Protein AF-A0A662KRA8-F1 (afdb_monomer_lite)

Secondary structure (DSSP, 8-state):
------------------------TTS---PEEEEE-EEEEEEEETTSTT---TT-SEEEEB-S--SS--SSSS---EEEEEEE--TTSPTT-EEEEEEEEEEEEEEESS--TTPEEEEEEE-S---TTT--STTPPPEEEEEEEEEEPPSSSSEEEEEE-HHHHHHHHTTSS----EEEEE-S---SSS--EEEEE-GGGSSS--EEEEEEEPPPPEEEEEPPP--TTS-BTT--EEEEEEEE----TTSEEEEEE-EEEEEEEE-TTS-B---SS------EEEEE-SS-EEEE-TT--EEEEEETT-EEEEEEEEE-----BPPP-HHHHHHHHHHHHHSS-TTHHHHHHHHHHHHT-HHHHHHHHHTT--B--EEEEEEEE-GGGTT-EEEEEEEPPTHHHHHHHHHHHHHHHHHHHHHHHHHHHH-TTT-HHHHHHHHHHHHHHHHHHHHHHHHHH---S-TTS---PPPP--HHHHT---HHHHHHHHHHHHHHHHHHHHHHHHHHHHHHHHTT-HHHHHHHHHHHHHHHHHHHHHHHHHHHHHHHHHTTSPPPPHHHHHHHHHHHHHH-S-HHHHHHHHHTT--HHHHHHHHHHHHHS-HHHHH-TTHHHHHHHHHHHHHHHHHHT-----SS----EEEEEESSS--TTS--SEEEEEEEES--TT-S----S---BTTTBPPSEE-SS-B-SSSSSS-EEEEEEEGGG-

Radius of gyration: 43.79 Å; chains: 1; bounding box: 84×71×133 Å

Foldseek 3Di:
DDDDDDDDDDDDDDDDDDDDPPPVVPPPLVFDKDKWFWPFKFKAFQQAFQDAGRLPQKAKFFAFAEQDARPGGGTGTIKMFTFTDPVPPAFQWDWPFKKWKWAFADKWLDQQAFFKKFKWAFQDADDRVGDHNNNDGDTDPDTQFIWGDHNDHGDITITTNGVVSVCCSVVVGPGRGIMIHGHDHDNYGRTMMTMTTDVSNVPRHIIMIITTGFDDKDKDKDDDDADPPPAAAQAKDKIKIKIWGADDPVQKDKAKKFKAKDKFFAALVRDTDDDPDFFPWPKWKWKDDPPDIDTDHHVDMDMDMDGHGDMDMIIITIHTATFFFDADDLLLLLQLLQVCQPVPPVLVLLVQLLVCLVVVVLSSNSVSVVVRGDGGFKMKMWMAMDTPNGPDIDIYIYGHQSLLSLLLVLLSLLQLLLLLLQLLLLLQCPDPPNHNLSSLLSLLLSLLSNLLSNLSNVLSHAADLVLVDQQAQDQDDDPLLVPRPDPLSNQLNNLSRQLSSLSNSLSNLSSSLSNCVSVVNLVSNVVSLVSNLVSLVSNLVSLVVSLVSVVVSVVVGAFDDPVSLVVSLVCCVPPNRDPSSVSSNVVSPDDPVSSVSSSVSSNPHDPVSSRCSVVSSVSSVSSNSSSVSSSVSDARPPVDDPQDWDKDKPPPDADPVDGDQKIKIWTFGPDCPRPPADDDPDDDDVVPHAFPDWDRDFDCPVVPPTTTIITMHGSVVD

Sequence (718 aa):
MKKSKTLFVTFSLLFAAMGGIISSRDDKAIGAIVELYPTDDTTIRQNRPYSNYGDTEQLSVRNECGGYPPSQGDGWGWDILIKFDLSSIPPGCIIKYAKLKLYYCKWWDNNPAGRVLSLYRVVEDWDEDTVTWKTQPSYDNTVVATATVPSQKNKWMEWNVTADVINFLKGIYPNYGWRIRDEQDWCKNDIPITRFYSKEKGMYIPHLEIKIVPTSLQVNWTYPSSDFFERWMHYPYEVKLNVSAGALPDGERNFTFGLDYNFTAYNLLGEEIQPEWELNENTFCTLSNSSHNQTYNFGTILNTTIISNETKEWSFIISNRWNWIEPWSMKRILNIILSIATAYFGTLYYEELQELLAEKDFEGYAETISDFINAVWHLKYNYHGLGNSSSSPGSVDVWVSPVKPSLLVESLIAAHLASKATSSGFTALISPFVGWGIAAAFFAVQGAMWVVSEITYASSVDPDYNFTVLATPENVYLPIVENLTDNLARNVTMTAFDLLSFAEARKVSYARYLGAIESNSPKWAAIQLAATRYYGEMEKIFTEKLRMQLEGILEMLPSPTDDDVKAIKDMLATEGLPDIEVDILRQLGYTNQDINDLTDFYLDVNTSFYKNPSSILYLLENMTALIETSNNLLPPLLYDELIQTNIDVNPHIIDADNVPEYIDFYIEFDDISAIRGVSINSCKLNDIINPVYISETPGDHDGDSLPDILVRFNASDI

Structure (mmCIF, N/CA/C/O backbone):
data_AF-A0A662KRA8-F1
#
_entry.id   AF-A0A662KRA8-F1
#
loop_
_atom_site.group_PDB
_atom_site.id
_atom_site.type_symbol
_atom_site.label_atom_id
_atom_site.label_alt_id
_atom_site.label_comp_id
_atom_site.label_asym_id
_atom_site.label_entity_id
_atom_site.label_seq_id
_atom_site.pdbx_PDB_ins_code
_atom_site.Cartn_x
_atom_site.Cartn_y
_atom_site.Cartn_z
_atom_site.occupancy
_atom_site.B_iso_or_equiv
_atom_site.auth_seq_id
_atom_site.auth_comp_id
_atom_site.auth_asym_id
_atom_site.auth_atom_id
_atom_site.pdbx_PDB_model_num
ATOM 1 N N . MET A 1 1 ? -14.597 47.718 -24.416 1.00 31.42 1 MET A N 1
ATOM 2 C CA . MET A 1 1 ? -15.700 48.234 -25.264 1.00 31.42 1 MET A CA 1
ATOM 3 C C . MET A 1 1 ? -16.883 47.268 -25.185 1.00 31.42 1 MET A C 1
ATOM 5 O O . MET A 1 1 ? -16.660 46.091 -25.384 1.00 31.42 1 MET A O 1
ATOM 9 N N . LYS A 1 2 ? -18.077 47.788 -24.832 1.00 24.62 2 LYS A N 1
ATOM 10 C CA . LYS A 1 2 ? -19.472 47.310 -25.078 1.00 24.62 2 LYS A CA 1
ATOM 11 C C . LYS A 1 2 ? -19.726 45.784 -25.204 1.00 24.62 2 LYS A C 1
ATOM 13 O O . LYS A 1 2 ? -19.308 45.185 -26.177 1.00 24.62 2 LYS A O 1
ATOM 18 N N . LYS A 1 3 ? -20.374 45.122 -24.227 1.00 22.20 3 LYS A N 1
ATOM 19 C CA . LYS A 1 3 ? -21.842 44.972 -23.963 1.00 22.20 3 LYS A CA 1
ATOM 20 C C . LYS A 1 3 ? -22.664 44.230 -25.040 1.00 22.20 3 LYS A C 1
ATOM 22 O O . LYS A 1 3 ? -22.932 44.829 -26.074 1.00 22.20 3 LYS A O 1
ATOM 27 N N . SER A 1 4 ? -23.220 43.061 -24.669 1.00 21.56 4 SER A N 1
ATOM 28 C CA . SER A 1 4 ? -24.647 42.624 -24.780 1.00 21.56 4 SER A CA 1
ATOM 29 C C . SER A 1 4 ? -24.753 41.117 -24.418 1.00 21.56 4 SER A C 1
ATOM 31 O O . SER A 1 4 ? -24.102 40.329 -25.085 1.00 21.56 4 SER A O 1
ATOM 33 N N . LYS A 1 5 ? -25.312 40.700 -23.259 1.00 24.98 5 LYS A N 1
ATOM 34 C CA . LYS A 1 5 ? -26.729 40.290 -22.978 1.00 24.98 5 LYS A CA 1
ATOM 35 C C . LYS A 1 5 ? -27.207 39.066 -23.798 1.00 24.98 5 LYS A C 1
ATOM 37 O O . LYS A 1 5 ? -26.990 39.087 -24.996 1.00 24.98 5 LYS A O 1
ATOM 42 N N . THR A 1 6 ? -27.955 38.047 -23.340 1.00 24.11 6 THR A N 1
ATOM 43 C CA . THR A 1 6 ? -28.638 37.635 -22.085 1.00 24.11 6 THR A CA 1
ATOM 44 C C . THR A 1 6 ? -29.379 36.307 -22.387 1.00 24.11 6 THR A C 1
ATOM 46 O O . THR A 1 6 ? -29.996 36.256 -23.444 1.00 24.11 6 THR A O 1
ATOM 49 N N . LEU A 1 7 ? -29.408 35.318 -21.470 1.00 20.88 7 LEU A N 1
ATOM 50 C CA . LEU A 1 7 ? -30.575 34.467 -21.080 1.00 20.88 7 LEU A CA 1
ATOM 51 C C . LEU A 1 7 ? -30.120 33.506 -19.945 1.00 20.88 7 LEU A C 1
ATOM 53 O O . LEU A 1 7 ? -29.272 32.663 -20.190 1.00 20.88 7 LEU A O 1
ATOM 57 N N . PHE A 1 8 ? -30.358 33.744 -18.648 1.00 21.09 8 PHE A N 1
ATOM 58 C CA . PHE A 1 8 ? -31.565 33.498 -17.828 1.00 21.09 8 PHE A CA 1
ATOM 59 C C . PHE A 1 8 ? -32.195 32.096 -17.945 1.00 21.09 8 PHE A C 1
ATOM 61 O O . PHE A 1 8 ? -33.021 31.888 -18.823 1.00 21.09 8 PHE A O 1
ATOM 68 N N . VAL A 1 9 ? -31.916 31.221 -16.964 1.00 21.42 9 VAL A N 1
ATOM 69 C CA . VAL A 1 9 ? -32.950 30.548 -16.148 1.00 21.42 9 VAL A CA 1
ATOM 70 C C . VAL A 1 9 ? -32.438 30.452 -14.706 1.00 21.42 9 VAL A C 1
ATOM 72 O O . VAL A 1 9 ? -31.594 29.627 -14.376 1.00 21.42 9 VAL A O 1
ATOM 75 N N . THR A 1 10 ? -32.951 31.325 -13.844 1.00 22.58 10 THR A N 1
ATOM 76 C CA . THR A 1 10 ? -33.034 31.110 -12.399 1.00 22.58 10 THR A CA 1
ATOM 77 C C . THR A 1 10 ? -34.387 30.468 -12.104 1.00 22.58 10 THR A C 1
ATOM 79 O O . THR A 1 10 ? -35.409 30.936 -12.603 1.00 22.58 10 THR A O 1
ATOM 82 N N . PHE A 1 11 ? -34.413 29.437 -11.261 1.00 23.77 11 PHE A N 1
ATOM 83 C CA . PHE A 1 11 ? -35.626 29.021 -10.561 1.00 23.77 11 PHE A CA 1
ATOM 84 C C . PHE A 1 11 ? -35.346 29.076 -9.060 1.00 23.77 11 PHE A C 1
ATOM 86 O O . PHE A 1 11 ? -34.485 28.369 -8.543 1.00 23.77 11 PHE A O 1
ATOM 93 N N . SER A 1 12 ? -36.041 29.983 -8.378 1.00 22.91 12 SER A N 1
ATOM 94 C CA . SER A 1 12 ? -36.065 30.099 -6.923 1.00 22.91 12 SER A CA 1
ATOM 95 C C . SER A 1 12 ? -37.230 29.283 -6.355 1.00 22.91 12 SER A C 1
ATOM 97 O O . SER A 1 12 ? -38.316 29.296 -6.925 1.00 22.91 12 SER A O 1
ATOM 99 N N . LEU A 1 13 ? -36.959 28.608 -5.231 1.00 24.14 13 LEU A N 1
ATOM 100 C CA . LEU A 1 13 ? -37.818 28.325 -4.064 1.00 24.14 13 LEU A CA 1
ATOM 101 C C . LEU A 1 13 ? -39.349 28.480 -4.204 1.00 24.14 13 LEU A C 1
ATOM 103 O O . LEU A 1 13 ? -39.814 29.579 -4.481 1.00 24.14 13 LEU A O 1
ATOM 107 N N . LEU A 1 14 ? -40.119 27.466 -3.764 1.00 23.16 14 LEU A N 1
ATOM 108 C CA . LEU A 1 14 ? -40.956 27.552 -2.543 1.00 23.16 14 LEU A CA 1
ATOM 109 C C . LEU A 1 14 ? -41.700 26.229 -2.189 1.00 23.16 14 LEU A C 1
ATOM 111 O O . LEU A 1 14 ? -42.456 25.704 -2.994 1.00 23.16 14 LEU A O 1
ATOM 115 N N . PHE A 1 15 ? -41.513 25.804 -0.927 1.00 24.23 15 PHE A N 1
ATOM 116 C CA . PHE A 1 15 ? -42.434 25.158 0.042 1.00 24.23 15 PHE A CA 1
ATOM 117 C C . PHE A 1 15 ? -43.262 23.901 -0.303 1.00 24.23 15 PHE A C 1
ATOM 119 O O . PHE A 1 15 ? -44.221 23.970 -1.060 1.00 24.23 15 PHE A O 1
ATOM 126 N N . ALA A 1 16 ? -43.081 22.844 0.507 1.00 22.77 16 ALA A N 1
ATOM 127 C CA . ALA A 1 16 ? -44.073 22.446 1.524 1.00 22.77 16 ALA A CA 1
ATOM 128 C C . ALA A 1 16 ? -43.488 21.445 2.542 1.00 22.77 16 ALA A C 1
ATOM 130 O O . ALA A 1 16 ? -42.818 20.480 2.191 1.00 22.77 16 ALA A O 1
ATOM 131 N N . ALA A 1 17 ? -43.764 21.710 3.817 1.00 28.06 17 ALA A N 1
ATOM 132 C CA . ALA A 1 17 ? -43.394 20.917 4.977 1.00 28.06 17 ALA A CA 1
ATOM 133 C C . ALA A 1 17 ? -44.326 19.708 5.183 1.00 28.06 17 ALA A C 1
ATOM 135 O O . ALA A 1 17 ? -45.540 19.856 5.098 1.00 28.06 17 ALA A O 1
ATOM 136 N N . MET A 1 18 ? -43.743 18.559 5.531 1.00 23.39 18 MET A N 1
ATOM 137 C CA . MET A 1 18 ? -44.293 17.432 6.310 1.00 23.39 18 MET A CA 1
ATOM 138 C C . MET A 1 18 ? -43.144 16.414 6.353 1.00 23.39 18 MET A C 1
ATOM 140 O O . MET A 1 18 ? -42.787 15.845 5.335 1.00 23.39 18 MET A O 1
ATOM 144 N N . GLY A 1 19 ? -42.361 16.319 7.420 1.00 24.25 19 GLY A N 1
ATOM 145 C CA . GLY A 1 19 ? -42.762 15.693 8.672 1.00 24.25 19 GLY A CA 1
ATOM 146 C C . GLY A 1 19 ? -41.779 14.549 8.911 1.00 24.25 19 GLY A C 1
ATOM 147 O O . GLY A 1 19 ? -41.847 13.529 8.239 1.00 24.25 19 GLY A O 1
ATOM 148 N N . GLY A 1 20 ? -40.823 14.749 9.814 1.00 23.25 20 GLY A N 1
ATOM 149 C CA . GLY A 1 20 ? -39.784 13.758 10.069 1.00 23.25 20 GLY A CA 1
ATOM 150 C C . GLY A 1 20 ? -38.630 14.339 10.857 1.00 23.25 20 GLY A C 1
ATOM 151 O O . GLY A 1 20 ? -37.514 14.424 10.363 1.00 23.25 20 GLY A O 1
ATOM 152 N N . ILE A 1 21 ? -38.914 14.766 12.084 1.00 29.16 21 ILE A N 1
ATOM 153 C CA . ILE A 1 21 ? -37.895 14.847 13.123 1.00 29.16 21 ILE A CA 1
ATOM 154 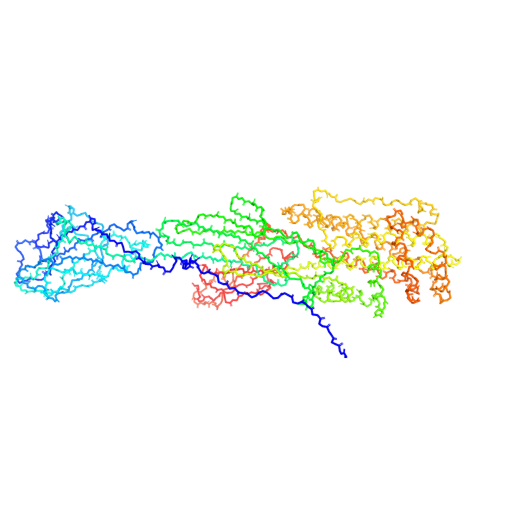C C . ILE A 1 21 ? -37.242 13.458 13.195 1.00 29.16 21 ILE A C 1
ATOM 156 O O . ILE A 1 21 ? -37.854 12.515 13.685 1.00 29.16 21 ILE A O 1
ATOM 160 N N . ILE A 1 22 ? -36.023 13.332 12.687 1.00 29.08 22 ILE A N 1
ATOM 161 C CA . ILE A 1 22 ? -35.069 12.317 13.126 1.00 29.08 22 ILE A CA 1
ATOM 162 C C . ILE A 1 22 ? -33.971 13.163 13.789 1.00 29.08 22 ILE A C 1
ATOM 164 O O . ILE A 1 22 ? -32.999 13.539 13.160 1.00 29.08 22 ILE A O 1
ATOM 168 N N . SER A 1 23 ? -34.171 13.725 14.986 1.00 28.77 23 SER A N 1
ATOM 169 C CA . SER A 1 23 ? -33.988 12.989 16.243 1.00 28.77 23 SER A CA 1
ATOM 170 C C . SER A 1 23 ? -33.720 11.511 15.991 1.00 28.77 23 SER A C 1
ATOM 172 O O . SER A 1 23 ? -34.602 10.672 16.170 1.00 28.77 23 SER A O 1
ATOM 174 N N . SER A 1 24 ? -32.498 11.185 15.559 1.00 29.17 24 SER A N 1
ATOM 175 C CA . SER A 1 24 ? -31.984 9.856 15.849 1.00 29.17 24 SER A CA 1
ATOM 176 C C . SER A 1 24 ? -32.086 9.710 17.362 1.00 29.17 24 SER A C 1
ATOM 178 O O . SER A 1 24 ? -31.724 10.579 18.160 1.00 29.17 24 SER A O 1
ATOM 180 N N . ARG A 1 25 ? -32.800 8.668 17.737 1.00 34.06 25 ARG A N 1
ATOM 181 C CA . ARG A 1 25 ? -33.313 8.412 19.068 1.00 34.06 25 ARG A CA 1
ATOM 182 C C . ARG A 1 25 ? -32.204 7.786 19.917 1.00 34.06 25 ARG A C 1
ATOM 184 O O . ARG A 1 25 ? -32.453 6.768 20.541 1.00 34.06 25 ARG A O 1
ATOM 191 N N . ASP A 1 26 ? -31.013 8.387 19.912 1.00 37.28 26 ASP A N 1
ATOM 192 C CA . ASP A 1 26 ? -29.825 7.864 20.602 1.00 37.28 26 ASP A CA 1
ATOM 193 C C . ASP A 1 26 ? -29.392 8.686 21.828 1.00 37.28 26 ASP A C 1
ATOM 195 O O . ASP A 1 26 ? -28.646 8.177 22.655 1.00 37.28 26 ASP A O 1
ATOM 199 N N . ASP A 1 27 ? -29.970 9.867 22.076 1.00 32.53 27 ASP A N 1
ATOM 200 C CA . ASP A 1 27 ? -29.684 10.664 23.288 1.00 32.53 27 ASP A CA 1
ATOM 201 C C . ASP A 1 27 ? -30.798 10.617 24.343 1.00 32.53 27 ASP A C 1
ATOM 203 O O . ASP A 1 27 ? -31.135 11.587 25.026 1.00 32.53 27 ASP A O 1
ATOM 207 N N . LYS A 1 28 ? -31.365 9.428 24.537 1.00 36.50 28 LYS A N 1
ATOM 208 C CA . LYS A 1 28 ? -31.982 9.073 25.817 1.00 36.50 28 LYS A CA 1
ATOM 209 C C . LYS A 1 28 ? -31.323 7.805 26.330 1.00 36.50 28 LYS A C 1
ATOM 211 O O . LYS A 1 28 ? -31.959 6.763 26.438 1.00 36.50 28 LYS A O 1
ATOM 216 N N . ALA A 1 29 ? -30.068 7.940 26.756 1.00 43.47 29 ALA A N 1
ATOM 217 C CA . ALA A 1 29 ? -29.505 7.106 27.812 1.00 43.47 29 ALA A CA 1
ATOM 218 C C . ALA A 1 29 ? -30.299 7.338 29.117 1.00 43.47 29 ALA A C 1
ATOM 220 O O . ALA A 1 29 ? -29.806 7.876 30.108 1.00 43.47 29 ALA A O 1
ATOM 221 N N . ILE A 1 30 ? -31.583 6.973 29.123 1.00 48.91 30 ILE A N 1
ATOM 222 C CA . ILE A 1 30 ? -32.329 6.780 30.355 1.00 48.91 30 ILE A CA 1
ATOM 223 C C . ILE A 1 30 ? -31.741 5.497 30.913 1.00 48.91 30 ILE A C 1
ATOM 225 O O . ILE A 1 30 ? -32.102 4.412 30.474 1.00 48.91 30 ILE A O 1
ATOM 229 N N . GLY A 1 31 ? -30.780 5.623 31.830 1.00 60.38 31 GLY A N 1
ATOM 230 C CA . GLY A 1 31 ? -30.232 4.446 32.493 1.00 60.38 31 GLY A CA 1
ATOM 231 C C . GLY A 1 31 ? -31.365 3.562 33.027 1.00 60.38 31 GLY A C 1
ATOM 232 O O . GLY A 1 31 ? -32.378 4.083 33.508 1.00 60.38 31 GLY A O 1
ATOM 233 N N . ALA A 1 32 ? -31.235 2.246 32.930 1.00 76.81 32 ALA A N 1
ATOM 234 C CA . ALA A 1 32 ? -32.230 1.340 33.490 1.00 76.81 32 ALA A CA 1
ATOM 235 C C . ALA A 1 32 ? -32.060 1.271 35.017 1.00 76.81 32 ALA A C 1
ATOM 237 O O . ALA A 1 32 ? -30.939 1.369 35.524 1.00 76.81 32 ALA A O 1
ATOM 238 N N . ILE A 1 33 ? -33.172 1.170 35.751 1.00 86.62 33 ILE A N 1
ATOM 239 C CA . ILE A 1 33 ? -33.159 0.811 37.175 1.00 86.62 33 ILE A CA 1
ATOM 240 C C . ILE A 1 33 ? -33.449 -0.686 37.248 1.00 86.62 33 ILE A C 1
ATOM 242 O O . ILE A 1 33 ? -34.464 -1.133 36.718 1.00 86.62 33 ILE A O 1
ATOM 246 N N . VAL A 1 34 ? -32.545 -1.432 37.873 1.00 89.69 34 VAL A N 1
ATOM 247 C CA . VAL A 1 34 ? -32.691 -2.853 38.187 1.00 89.69 34 VAL A CA 1
ATOM 248 C C . VAL A 1 34 ? -33.012 -2.955 39.675 1.00 89.69 34 VAL A C 1
ATOM 250 O O . VAL A 1 34 ? -32.281 -2.405 40.498 1.00 89.69 34 VAL A O 1
ATOM 253 N N . GLU A 1 35 ? -34.106 -3.631 40.015 1.00 94.12 35 GLU A N 1
ATOM 254 C CA . GLU A 1 35 ? -34.486 -3.934 41.397 1.00 94.12 35 GLU A CA 1
ATOM 255 C C . GLU A 1 35 ? -34.333 -5.436 41.640 1.00 94.12 35 GLU A C 1
ATOM 257 O O . GLU A 1 35 ? -34.907 -6.246 40.911 1.00 94.12 35 GLU A O 1
ATOM 262 N N . LEU A 1 36 ? -33.550 -5.799 42.656 1.00 96.50 36 LEU A N 1
ATOM 263 C CA . LEU A 1 36 ? -33.286 -7.184 43.044 1.00 96.50 36 LEU A CA 1
ATOM 264 C C . LEU A 1 36 ? -33.806 -7.429 44.457 1.00 96.50 36 LEU A C 1
ATOM 266 O O . LEU A 1 36 ? -33.602 -6.602 45.346 1.00 96.50 36 LEU A O 1
ATOM 270 N N . TYR A 1 37 ? -34.451 -8.569 44.672 1.00 97.06 37 TYR A N 1
ATOM 271 C CA . TYR A 1 37 ? -34.919 -9.006 45.988 1.00 97.06 37 TYR A CA 1
ATOM 272 C C . TYR A 1 37 ? -33.901 -9.968 46.617 1.00 97.06 37 TYR A C 1
ATOM 274 O O . TYR A 1 37 ? -33.155 -10.615 45.876 1.00 97.06 37 TYR A O 1
ATOM 282 N N . PRO A 1 38 ? -33.816 -10.041 47.957 1.00 97.50 38 PRO A N 1
ATOM 283 C CA . PRO A 1 38 ? -32.844 -10.891 48.626 1.00 97.50 38 PRO A CA 1
ATOM 284 C C . PRO A 1 38 ? -33.101 -12.363 48.305 1.00 97.50 38 PRO A C 1
ATOM 286 O O . PRO A 1 38 ? -34.248 -12.816 48.288 1.00 97.50 38 PRO A O 1
ATOM 289 N N . THR A 1 39 ? -32.021 -13.102 48.064 1.00 97.31 39 THR A N 1
ATOM 290 C CA . THR A 1 39 ? -32.062 -14.567 47.998 1.00 97.31 39 THR A CA 1
ATOM 291 C C . THR A 1 39 ? -32.178 -15.152 49.393 1.00 97.31 39 THR A C 1
ATOM 293 O O . THR A 1 39 ? -32.921 -16.109 49.574 1.00 97.31 39 THR A O 1
ATOM 296 N N . ASP A 1 40 ? -31.520 -14.517 50.365 1.00 98.19 40 ASP A N 1
ATOM 297 C CA . ASP A 1 40 ? -31.379 -14.952 51.752 1.00 98.19 40 ASP A CA 1
ATOM 298 C C . ASP A 1 40 ? -31.416 -13.717 52.664 1.00 98.19 40 ASP A C 1
ATOM 300 O O . ASP A 1 40 ? -30.716 -12.731 52.404 1.00 98.19 40 ASP A O 1
ATOM 304 N N . ASP A 1 41 ? -32.204 -13.745 53.736 1.00 98.19 41 ASP A N 1
ATOM 305 C CA . ASP A 1 41 ? -32.190 -12.769 54.816 1.00 98.19 41 ASP A CA 1
ATOM 306 C C . ASP A 1 41 ? -32.526 -13.406 56.180 1.00 98.19 41 ASP A C 1
ATOM 308 O O . ASP A 1 41 ? -33.288 -14.351 56.306 1.00 98.19 41 ASP A O 1
ATOM 312 N N . THR A 1 42 ? -31.889 -12.949 57.259 1.00 98.25 42 THR A N 1
ATOM 313 C CA . THR A 1 42 ? -32.210 -13.478 58.594 1.00 98.25 42 THR A CA 1
ATOM 314 C C . THR A 1 42 ? -31.728 -12.566 59.711 1.00 98.25 42 THR A C 1
ATOM 316 O O . THR A 1 42 ? -30.905 -11.669 59.515 1.00 98.25 42 THR A O 1
ATOM 319 N N . THR A 1 43 ? -32.228 -12.806 60.923 1.00 98.12 43 THR A N 1
ATOM 320 C CA . THR A 1 43 ? -31.708 -12.194 62.151 1.00 98.12 43 THR A CA 1
ATOM 321 C C . THR A 1 43 ? -30.935 -13.216 62.969 1.00 98.12 43 THR A C 1
ATOM 323 O O . THR A 1 43 ? -31.517 -14.176 63.466 1.00 98.12 43 THR A O 1
ATOM 326 N N . ILE A 1 44 ? -29.664 -12.952 63.255 1.00 97.88 44 ILE A N 1
ATOM 327 C CA . ILE A 1 44 ? -28.890 -13.732 64.225 1.00 97.88 44 ILE A CA 1
ATOM 328 C C . ILE A 1 44 ? -28.929 -13.061 65.599 1.00 97.88 44 ILE A C 1
ATOM 330 O O . ILE A 1 44 ? -28.839 -11.841 65.719 1.00 97.88 44 ILE A O 1
ATOM 334 N N . ARG A 1 45 ? -29.083 -13.856 66.666 1.00 96.31 45 ARG A N 1
ATOM 335 C CA . ARG A 1 45 ? -29.321 -13.338 68.025 1.00 96.31 45 ARG A CA 1
ATOM 336 C C . ARG A 1 45 ? -28.334 -13.893 69.044 1.00 96.31 45 ARG A C 1
ATOM 338 O O . ARG A 1 45 ? -28.401 -15.069 69.391 1.00 96.31 45 ARG A O 1
ATOM 345 N N . GLN A 1 46 ? -27.503 -13.030 69.618 1.00 95.06 46 GLN A N 1
ATOM 346 C CA . GLN A 1 46 ? -26.509 -13.402 70.629 1.00 95.06 46 GLN A CA 1
ATOM 347 C C . GLN A 1 46 ? -27.125 -13.999 71.892 1.00 95.06 46 GLN A C 1
ATOM 349 O O . GLN A 1 46 ? -26.586 -14.947 72.459 1.00 95.06 46 GLN A O 1
ATOM 354 N N . ASN A 1 47 ? -28.295 -13.499 72.295 1.00 93.00 47 ASN A N 1
ATOM 355 C CA . ASN A 1 47 ? -29.019 -14.006 73.459 1.00 93.00 47 ASN A CA 1
ATOM 356 C C . ASN A 1 47 ? -29.848 -15.275 73.171 1.00 93.00 47 ASN A C 1
ATOM 358 O O . ASN A 1 47 ? -30.563 -15.766 74.041 1.00 93.00 47 ASN A O 1
ATOM 362 N N . ARG A 1 48 ? -29.823 -15.786 71.936 1.00 94.50 48 ARG A N 1
ATOM 363 C CA . ARG A 1 48 ? -30.426 -17.069 71.547 1.00 94.50 48 ARG A CA 1
ATOM 364 C C . ARG A 1 48 ? -29.524 -17.751 70.518 1.00 94.50 48 ARG A C 1
ATOM 366 O O . ARG A 1 48 ? -29.911 -17.882 69.356 1.00 94.50 48 ARG A O 1
ATOM 373 N N . PRO A 1 49 ? -28.313 -18.165 70.930 1.00 94.62 49 PRO A N 1
ATOM 374 C CA . PRO A 1 49 ? -27.226 -18.343 69.983 1.00 94.62 49 PRO A CA 1
ATOM 375 C C . PRO A 1 49 ? -27.367 -19.551 69.051 1.00 94.62 49 PRO A C 1
ATOM 377 O O . PRO A 1 49 ? -26.687 -19.602 68.033 1.00 94.62 49 PRO A O 1
ATOM 380 N N . TYR A 1 50 ? -28.255 -20.491 69.382 1.00 95.31 50 TYR A N 1
ATOM 381 C CA . TYR A 1 50 ? -28.514 -21.720 68.623 1.00 95.31 50 TYR A CA 1
ATOM 382 C C . TYR A 1 50 ? -29.832 -21.693 67.837 1.00 95.31 50 TYR A C 1
ATOM 384 O O . TYR A 1 50 ? -30.218 -22.704 67.261 1.00 95.31 50 TYR A O 1
ATOM 392 N N . SER A 1 51 ? -30.572 -20.582 67.864 1.00 96.12 51 SER A N 1
ATOM 393 C CA . SER A 1 51 ? -31.838 -20.463 67.136 1.00 96.12 51 SER A CA 1
ATOM 394 C C . SER A 1 51 ? -31.606 -19.864 65.752 1.00 96.12 51 SER A C 1
ATOM 396 O O . SER A 1 51 ? -30.915 -18.850 65.638 1.00 96.12 51 SER A O 1
ATOM 398 N N . ASN A 1 52 ? -32.222 -20.471 64.740 1.00 96.69 52 ASN A N 1
ATOM 399 C CA . ASN A 1 52 ? -32.370 -19.912 63.401 1.00 96.69 52 ASN A CA 1
ATOM 400 C C . ASN A 1 52 ? -33.652 -19.053 63.326 1.00 96.69 52 ASN A C 1
ATOM 402 O O . ASN A 1 52 ? -34.587 -19.275 64.103 1.00 96.69 52 ASN A O 1
ATOM 406 N N . TYR A 1 53 ? -33.659 -18.047 62.449 1.00 97.19 53 TYR A N 1
ATOM 407 C CA . TYR A 1 53 ? -34.782 -17.120 62.246 1.00 97.19 53 TYR A CA 1
ATOM 408 C C . TYR A 1 53 ? -35.017 -16.790 60.761 1.00 97.19 53 TYR A C 1
ATOM 410 O O . TYR A 1 53 ? -35.557 -15.722 60.466 1.00 97.19 53 TYR A O 1
ATOM 418 N N . GLY A 1 54 ? -34.566 -17.651 59.841 1.00 95.19 54 GLY A N 1
ATOM 419 C CA . GLY A 1 54 ? -34.685 -17.435 58.393 1.00 95.19 54 GLY A CA 1
ATOM 420 C C . GLY A 1 54 ? -36.132 -17.354 57.901 1.00 95.19 54 GLY A C 1
ATOM 421 O O . GLY A 1 54 ? -36.427 -16.626 56.974 1.00 95.19 54 GLY A O 1
ATOM 422 N N . ASP A 1 55 ? -37.075 -17.998 58.592 1.00 95.75 55 ASP A N 1
ATOM 423 C CA . ASP A 1 55 ? -38.497 -18.030 58.218 1.00 95.75 55 ASP A CA 1
ATOM 424 C C . ASP A 1 55 ? -39.346 -16.896 58.828 1.00 95.75 55 ASP A C 1
ATOM 426 O O . ASP A 1 55 ? -40.582 -16.906 58.757 1.00 95.75 55 ASP A O 1
ATOM 430 N N . THR A 1 56 ? -38.717 -15.922 59.491 1.00 96.88 56 THR A N 1
ATOM 431 C CA . THR A 1 56 ? -39.452 -14.904 60.247 1.00 96.88 56 THR A CA 1
ATOM 432 C C . THR A 1 56 ? -39.760 -13.671 59.414 1.00 96.88 56 THR A C 1
ATOM 434 O O . THR A 1 56 ? -38.858 -13.050 58.887 1.00 96.88 56 THR A O 1
ATOM 437 N N . GLU A 1 57 ? -41.012 -13.195 59.445 1.00 97.31 57 GLU A N 1
ATOM 438 C CA . GLU A 1 57 ? -41.466 -11.995 58.707 1.00 97.31 57 GLU A CA 1
ATOM 439 C C . GLU A 1 57 ? -40.772 -10.656 59.086 1.00 97.31 57 GLU A C 1
ATOM 441 O O . GLU A 1 57 ? -41.171 -9.579 58.616 1.00 97.31 57 GLU A O 1
ATOM 446 N N . GLN A 1 58 ? -39.829 -10.665 60.037 1.00 96.50 58 GLN A N 1
ATOM 447 C CA . GLN A 1 58 ? -39.204 -9.461 60.584 1.00 96.50 58 GLN A CA 1
ATOM 448 C C . GLN A 1 58 ? -37.712 -9.640 60.841 1.00 96.50 58 GLN A C 1
ATOM 450 O O . GLN A 1 58 ? -37.307 -10.407 61.715 1.00 96.50 58 GLN A O 1
ATOM 455 N N . LEU A 1 59 ? -36.920 -8.771 60.223 1.00 98.38 59 LEU A N 1
ATOM 456 C CA . LEU A 1 59 ? -35.505 -8.602 60.521 1.00 98.38 59 LEU A CA 1
ATOM 457 C C . LEU A 1 59 ? -35.334 -7.625 61.684 1.00 98.38 59 LEU A C 1
ATOM 459 O O . LEU A 1 59 ? -36.043 -6.621 61.765 1.00 98.38 59 LEU A O 1
ATOM 463 N N . SER A 1 60 ? -34.437 -7.907 62.626 1.00 97.75 60 SER A N 1
ATOM 464 C CA . SER A 1 60 ? -34.259 -7.075 63.820 1.00 97.75 60 SER A CA 1
ATOM 465 C C . SER A 1 60 ? -32.791 -6.825 64.134 1.00 97.75 60 SER A C 1
ATOM 467 O O . SER A 1 60 ? -31.987 -7.746 64.094 1.00 97.75 60 SER A O 1
ATOM 469 N N . VAL A 1 61 ? -32.467 -5.595 64.530 1.00 97.75 61 VAL A N 1
ATOM 470 C CA . VAL A 1 61 ? -31.111 -5.196 64.926 1.00 97.75 61 VAL A CA 1
ATOM 471 C C . VAL A 1 61 ? -31.126 -4.463 66.268 1.00 97.75 61 VAL A C 1
ATOM 473 O O . VAL A 1 61 ? -32.056 -3.691 66.543 1.00 97.75 61 VAL A O 1
ATOM 476 N N . ARG A 1 62 ? -30.125 -4.736 67.112 1.00 95.75 62 ARG A N 1
ATOM 477 C CA . ARG A 1 62 ? -29.857 -4.030 68.379 1.00 95.75 62 ARG A CA 1
ATOM 478 C C . ARG A 1 62 ? -28.422 -4.276 68.855 1.00 95.75 62 ARG A C 1
ATOM 480 O O . ARG A 1 62 ? -27.849 -5.318 68.535 1.00 95.75 62 ARG A O 1
ATOM 487 N N . ASN A 1 63 ? -27.888 -3.376 69.680 1.00 95.50 63 ASN A N 1
ATOM 488 C CA . ASN A 1 63 ? -26.515 -3.484 70.178 1.00 95.50 63 ASN A CA 1
ATOM 489 C C . ASN A 1 63 ? -26.312 -4.599 71.222 1.00 95.50 63 ASN A C 1
ATOM 491 O O . ASN A 1 63 ? -27.256 -5.161 71.783 1.00 95.50 63 ASN A O 1
ATOM 495 N N . GLU A 1 64 ? -25.042 -4.907 71.487 1.00 93.12 64 GLU A N 1
ATOM 496 C CA . GLU A 1 64 ? -24.625 -6.002 72.369 1.00 93.12 64 GLU A CA 1
ATOM 497 C C . GLU A 1 64 ? -24.594 -5.662 73.864 1.00 93.12 64 GLU A C 1
ATOM 499 O O . GLU A 1 64 ? -24.893 -6.530 74.693 1.00 93.12 64 GLU A O 1
ATOM 504 N N . CYS A 1 65 ? -24.289 -4.410 74.219 1.00 90.62 65 CYS A N 1
ATOM 505 C CA . CYS A 1 65 ? -24.270 -3.949 75.605 1.00 90.62 65 CYS A CA 1
ATOM 506 C C . CYS A 1 65 ? -25.687 -3.773 76.164 1.00 90.62 65 CYS A C 1
ATOM 508 O O . CYS A 1 65 ? -26.491 -3.052 75.577 1.00 90.62 65 CYS A O 1
ATOM 510 N N . GLY A 1 66 ? -25.962 -4.369 77.327 1.00 87.06 66 GLY A N 1
ATOM 511 C CA . GLY A 1 66 ? -27.235 -4.271 78.046 1.00 87.06 66 GLY A CA 1
ATOM 512 C C . GLY A 1 66 ? -27.054 -4.076 79.551 1.00 87.06 66 GLY A C 1
ATOM 513 O O . GLY A 1 66 ? -25.954 -4.224 80.075 1.00 87.06 66 GLY A O 1
ATOM 514 N N . GLY A 1 67 ? -28.138 -3.745 80.259 1.00 85.06 67 GLY A N 1
ATOM 515 C CA . GLY A 1 67 ? -28.114 -3.457 81.704 1.00 85.06 67 GLY A CA 1
ATOM 516 C C . GLY A 1 67 ? -27.905 -4.669 82.628 1.00 85.06 67 GLY A C 1
ATOM 517 O O . GLY A 1 67 ? -27.483 -4.493 83.769 1.00 85.06 67 GLY A O 1
ATOM 518 N N . TYR A 1 68 ? -28.171 -5.887 82.147 1.00 84.06 68 TYR A N 1
ATOM 519 C CA . TYR A 1 68 ? -27.977 -7.157 82.865 1.00 84.06 68 TYR A CA 1
ATOM 520 C C . TYR A 1 68 ? -27.528 -8.252 81.893 1.00 84.06 68 TYR A C 1
ATOM 522 O O . TYR A 1 68 ? -27.836 -8.140 80.710 1.00 84.06 68 TYR A O 1
ATOM 530 N N . PRO A 1 69 ? -26.850 -9.326 82.338 1.00 83.25 69 PRO A N 1
ATOM 531 C CA . PRO A 1 69 ? -26.560 -10.466 81.468 1.00 83.25 69 PRO A CA 1
ATOM 532 C C . PRO A 1 69 ? -27.861 -11.128 80.974 1.00 83.25 69 PRO A C 1
ATOM 534 O O . PRO A 1 69 ? -28.843 -11.183 81.725 1.00 83.25 69 PRO A O 1
ATOM 537 N N . PRO A 1 70 ? -27.911 -11.621 79.725 1.00 84.12 70 PRO A N 1
ATOM 538 C CA . PRO A 1 70 ? -29.102 -12.275 79.207 1.00 84.12 70 PRO A CA 1
ATOM 539 C C . PRO A 1 70 ? -29.350 -13.617 79.899 1.00 84.12 70 PRO A C 1
ATOM 541 O O . PRO A 1 70 ? -28.431 -14.305 80.332 1.00 84.12 70 PRO A O 1
ATOM 544 N N . SER A 1 71 ? -30.622 -14.014 79.983 1.00 81.75 71 SER A N 1
ATOM 545 C CA . SER A 1 71 ? -31.013 -15.310 80.557 1.00 81.75 71 SER A CA 1
ATOM 546 C C . SER A 1 71 ? -30.568 -16.508 79.709 1.00 81.75 71 SER A C 1
ATOM 548 O O . SER A 1 71 ? -30.583 -17.639 80.191 1.00 81.75 71 SER A O 1
ATOM 550 N N . GLN A 1 72 ? -30.200 -16.267 78.448 1.00 80.56 72 GLN A N 1
ATOM 551 C CA . GLN A 1 72 ? -29.662 -17.227 77.488 1.00 80.56 72 GLN A CA 1
ATOM 552 C C . GLN A 1 72 ? -28.619 -16.501 76.619 1.00 80.56 72 GLN A C 1
ATOM 554 O O . GLN A 1 72 ? -28.847 -15.356 76.239 1.00 80.56 72 GLN A O 1
ATOM 559 N N . GLY A 1 73 ? -27.498 -17.154 76.294 1.00 82.75 73 GLY A N 1
ATOM 560 C CA . GLY A 1 73 ? -26.423 -16.587 75.463 1.00 82.75 73 GLY A CA 1
ATOM 561 C C . GLY A 1 73 ? -25.452 -15.650 76.194 1.00 82.75 73 GLY A C 1
ATOM 562 O O . GLY A 1 73 ? -25.544 -15.472 77.404 1.00 82.75 73 GLY A O 1
ATOM 563 N N . ASP A 1 74 ? -24.531 -15.048 75.435 1.00 85.19 74 ASP A N 1
ATOM 564 C CA . ASP A 1 74 ? -23.340 -14.363 75.980 1.00 85.19 74 ASP A CA 1
ATOM 565 C C . ASP A 1 74 ? -23.359 -12.833 75.766 1.00 85.19 74 ASP A C 1
ATOM 567 O O . ASP A 1 74 ? -22.352 -12.153 75.944 1.00 85.19 74 ASP A O 1
ATOM 571 N N . GLY A 1 75 ? -24.504 -12.274 75.363 1.00 89.19 75 GLY A N 1
ATOM 572 C CA . GLY A 1 75 ? -24.696 -10.840 75.112 1.00 89.19 75 GLY A CA 1
ATOM 573 C C . GLY A 1 75 ? -26.036 -10.544 74.434 1.00 89.19 75 GLY A C 1
ATOM 574 O O . GLY A 1 75 ? -26.814 -11.463 74.161 1.00 89.19 75 GLY A O 1
ATOM 575 N N . TRP A 1 76 ? -26.344 -9.269 74.184 1.00 92.62 76 TRP A N 1
ATOM 576 C CA . TRP A 1 76 ? -27.651 -8.866 73.651 1.00 92.62 76 TRP A CA 1
ATOM 577 C C . TRP A 1 76 ? -27.685 -8.643 72.137 1.00 92.62 76 TRP A C 1
ATOM 579 O O . TRP A 1 76 ? -28.783 -8.500 71.608 1.00 92.62 76 TRP A O 1
ATOM 589 N N . GLY A 1 77 ? -26.562 -8.694 71.422 1.00 94.31 77 GLY A N 1
ATOM 590 C CA . GLY A 1 77 ? -26.476 -8.245 70.031 1.00 94.31 77 GLY A CA 1
ATOM 591 C C . GLY A 1 77 ? -27.411 -9.009 69.098 1.00 94.31 77 GLY A C 1
ATOM 592 O O . GLY A 1 77 ? -27.427 -10.242 69.115 1.00 94.31 77 GLY A O 1
ATOM 593 N N . TRP A 1 78 ? -28.212 -8.287 68.311 1.00 96.94 78 TRP A N 1
ATOM 594 C CA . TRP A 1 78 ? -28.964 -8.847 67.185 1.00 96.94 78 TRP A CA 1
ATOM 595 C C . TRP A 1 78 ? -28.499 -8.166 65.916 1.00 96.94 78 TRP A C 1
ATOM 597 O O . TRP A 1 78 ? -28.529 -6.939 65.859 1.00 96.94 78 TRP A O 1
ATOM 607 N N . ASP A 1 79 ? -28.150 -8.963 64.916 1.00 98.12 79 ASP A N 1
ATOM 608 C CA . ASP A 1 79 ? -27.675 -8.470 63.631 1.00 98.12 79 ASP A CA 1
ATOM 609 C C . ASP A 1 79 ? -28.467 -9.111 62.496 1.00 98.12 79 ASP A C 1
ATOM 611 O O . ASP A 1 79 ? -28.991 -10.221 62.629 1.00 98.12 79 ASP A O 1
ATOM 615 N N . ILE A 1 80 ? -28.538 -8.398 61.378 1.00 98.62 80 ILE A N 1
ATOM 616 C CA . ILE A 1 80 ? -29.205 -8.862 60.161 1.00 98.62 80 ILE A CA 1
ATOM 617 C C . ILE A 1 80 ? -28.137 -9.369 59.201 1.00 98.62 80 ILE A C 1
ATOM 619 O O . ILE A 1 80 ? -27.129 -8.689 59.028 1.00 98.62 80 ILE A O 1
ATOM 623 N N . LEU A 1 81 ? -28.375 -10.511 58.562 1.00 98.75 81 LEU A N 1
ATOM 624 C CA . LEU A 1 81 ? -27.638 -10.961 57.379 1.00 98.75 81 LEU A CA 1
ATOM 625 C C . LEU A 1 81 ? -28.573 -10.875 56.174 1.00 98.75 81 LEU A C 1
ATOM 627 O O . LEU A 1 81 ? -29.757 -11.175 56.312 1.00 98.75 81 LEU A O 1
ATOM 631 N N . ILE A 1 82 ? -28.069 -10.426 55.025 1.00 98.62 82 ILE A N 1
ATOM 632 C CA . ILE A 1 82 ? -28.860 -10.304 53.795 1.00 98.62 82 ILE A CA 1
ATOM 633 C C . ILE A 1 82 ? -27.987 -10.468 52.545 1.00 98.62 82 ILE A C 1
ATOM 635 O O . ILE A 1 82 ? -26.923 -9.855 52.458 1.00 98.62 82 ILE A O 1
ATOM 639 N N . LYS A 1 83 ? -28.429 -11.268 51.571 1.00 98.12 83 LYS A N 1
ATOM 640 C CA . LYS A 1 83 ? -27.695 -11.621 50.342 1.00 98.12 83 LYS A CA 1
ATOM 641 C C . LYS A 1 83 ? -28.599 -11.510 49.110 1.00 98.12 83 LYS A C 1
ATOM 643 O O . LYS A 1 83 ? -29.812 -11.670 49.204 1.00 98.12 83 LYS A O 1
ATOM 648 N N . PHE A 1 84 ? -28.006 -11.186 47.961 1.00 98.06 84 PHE A N 1
ATOM 649 C CA . PHE A 1 84 ? -28.702 -10.960 46.689 1.00 98.06 84 PHE A CA 1
ATOM 650 C C . PHE A 1 84 ? -27.975 -11.674 45.551 1.00 98.06 84 PHE A C 1
ATOM 652 O O . PHE A 1 84 ? -26.743 -11.683 45.530 1.00 98.06 84 PHE A O 1
ATOM 659 N N . ASP A 1 85 ? -28.719 -12.177 44.566 1.00 96.19 85 ASP A N 1
ATOM 660 C CA . ASP A 1 85 ? -28.157 -12.622 43.289 1.00 96.19 85 ASP A CA 1
ATOM 661 C C . ASP A 1 85 ? -28.024 -11.432 42.327 1.00 96.19 85 ASP A C 1
ATOM 663 O O . ASP A 1 85 ? -28.996 -10.728 42.062 1.00 96.19 85 ASP A O 1
ATOM 667 N N . LEU A 1 86 ? -26.814 -11.203 41.809 1.00 94.62 86 LEU A N 1
ATOM 668 C CA . LEU A 1 86 ? -26.495 -10.112 40.880 1.00 94.62 86 LEU A CA 1
ATOM 669 C C . LEU A 1 86 ? -26.413 -10.577 39.415 1.00 94.62 86 LEU A C 1
ATOM 671 O O . LEU A 1 86 ? -26.095 -9.770 38.542 1.00 94.62 86 LEU A O 1
ATOM 675 N N . SER A 1 87 ? -26.689 -11.856 39.134 1.00 89.12 87 SER A N 1
ATOM 676 C CA . SER A 1 87 ? -26.513 -12.485 37.816 1.00 89.12 87 SER A CA 1
ATOM 677 C C . SER A 1 87 ? -27.346 -11.853 36.694 1.00 89.12 87 SER A C 1
ATOM 679 O O . SER A 1 87 ? -26.981 -11.945 35.523 1.00 89.12 87 SER A O 1
ATOM 681 N N . SER A 1 88 ? -28.439 -11.164 37.032 1.00 83.38 88 SER A N 1
ATOM 682 C CA . SER A 1 88 ? -29.302 -10.486 36.061 1.00 83.38 88 SER A CA 1
ATOM 683 C C . SER A 1 88 ? -28.776 -9.119 35.605 1.00 83.38 88 SER A C 1
ATOM 685 O O . SER A 1 88 ? -29.411 -8.477 34.767 1.00 83.38 88 SER A O 1
ATOM 687 N N . ILE A 1 89 ? -27.670 -8.624 36.173 1.00 84.44 89 ILE A N 1
ATOM 688 C CA . ILE A 1 89 ? -27.045 -7.365 35.750 1.00 84.44 89 ILE A CA 1
ATOM 689 C C . ILE A 1 89 ? -26.173 -7.646 34.518 1.00 84.44 89 ILE A C 1
ATOM 691 O O . ILE A 1 89 ? -25.241 -8.445 34.620 1.00 84.44 89 ILE A O 1
ATOM 695 N N . PRO A 1 90 ? -26.412 -6.985 33.366 1.00 73.75 90 PRO A N 1
ATOM 696 C CA . PRO A 1 90 ? -25.606 -7.226 32.178 1.00 73.75 90 PRO A CA 1
ATOM 697 C C . PRO A 1 90 ? -24.122 -6.891 32.419 1.00 73.75 90 PRO A C 1
ATOM 699 O O . PRO A 1 90 ? -23.810 -5.808 32.937 1.00 73.75 90 PRO A O 1
ATOM 702 N N . PRO A 1 91 ? -23.188 -7.780 32.036 1.00 68.44 91 PRO A N 1
ATOM 703 C CA . PRO A 1 91 ? -21.759 -7.507 32.149 1.00 68.44 91 PRO A CA 1
ATOM 704 C C . PRO A 1 91 ? -21.372 -6.301 31.282 1.00 68.44 91 PRO A C 1
ATOM 706 O O . PRO A 1 91 ? -21.892 -6.146 30.179 1.00 68.44 91 PRO A O 1
ATOM 709 N N . GLY A 1 92 ? -20.462 -5.449 31.770 1.00 68.31 92 GLY A N 1
ATOM 710 C CA . GLY A 1 92 ? -19.953 -4.273 31.041 1.00 68.31 92 GLY A CA 1
ATOM 711 C C . GLY A 1 92 ? -20.774 -2.983 31.189 1.00 68.31 92 GLY A C 1
ATOM 712 O O . GLY A 1 92 ? -20.416 -1.956 30.605 1.00 68.31 92 GLY A O 1
ATOM 713 N N . CYS A 1 93 ? -21.867 -3.001 31.963 1.00 78.81 93 CYS A N 1
ATOM 714 C CA . CYS A 1 93 ? -22.630 -1.796 32.290 1.00 78.81 93 CYS A CA 1
ATOM 715 C C . CYS A 1 93 ? -21.861 -0.873 33.243 1.00 78.81 93 CYS A C 1
ATOM 717 O O . CYS A 1 93 ? -21.160 -1.319 34.152 1.00 78.81 93 CYS A O 1
ATOM 719 N N . ILE A 1 94 ? -22.085 0.438 33.116 1.00 84.25 94 ILE A N 1
ATOM 720 C CA . ILE A 1 94 ? -21.610 1.406 34.109 1.00 84.25 94 ILE A CA 1
ATOM 721 C C . ILE A 1 94 ? -22.650 1.507 35.230 1.00 84.25 94 ILE A C 1
ATOM 723 O O . ILE A 1 94 ? -23.751 2.019 35.010 1.00 84.25 94 ILE A O 1
ATOM 727 N N . ILE A 1 95 ? -22.294 1.062 36.439 1.00 89.31 95 ILE A N 1
ATOM 728 C CA . ILE A 1 95 ? -23.104 1.257 37.652 1.00 89.31 95 ILE A CA 1
ATOM 729 C C . ILE A 1 95 ? -23.003 2.730 38.071 1.00 89.31 95 ILE A C 1
ATOM 731 O O . ILE A 1 95 ? -21.941 3.200 38.474 1.00 89.31 95 ILE A O 1
ATOM 735 N N . LYS A 1 96 ? -24.104 3.481 37.973 1.00 90.81 96 LYS A N 1
ATOM 736 C CA . LYS A 1 96 ? -24.179 4.875 38.444 1.00 90.81 96 LYS A CA 1
ATOM 737 C C . LYS A 1 96 ? -24.400 4.960 39.950 1.00 90.81 96 LYS A C 1
ATOM 739 O O . LYS A 1 96 ? -23.827 5.838 40.584 1.00 90.81 96 LYS A O 1
ATOM 744 N N . TYR A 1 97 ? -25.232 4.079 40.501 1.00 94.38 97 TYR A N 1
ATOM 745 C CA . TYR A 1 97 ? -25.384 3.881 41.943 1.00 94.38 97 TYR A CA 1
ATOM 746 C C . TYR A 1 97 ? -26.004 2.512 42.244 1.00 94.38 97 TYR A C 1
ATOM 748 O O . TYR A 1 97 ? -26.710 1.959 41.399 1.00 94.38 97 TYR A O 1
ATOM 756 N N . ALA A 1 98 ? -25.795 2.019 43.465 1.00 97.25 98 ALA A N 1
ATOM 757 C CA . ALA A 1 98 ? -26.530 0.908 44.061 1.00 97.25 98 ALA A CA 1
ATOM 758 C C . ALA A 1 98 ? -26.919 1.225 45.515 1.00 97.25 98 ALA A C 1
ATOM 760 O O . ALA A 1 98 ? -26.103 1.734 46.292 1.00 97.25 98 ALA A O 1
ATOM 761 N N . LYS A 1 99 ? -28.168 0.932 45.887 1.00 98.19 99 LYS A N 1
ATOM 762 C CA . LYS A 1 99 ? -28.734 1.215 47.210 1.00 98.19 99 LYS A CA 1
ATOM 763 C C . LYS A 1 99 ? -29.440 -0.006 47.783 1.00 98.19 99 LYS A C 1
ATOM 765 O O . LYS A 1 99 ? -30.403 -0.485 47.190 1.00 98.19 99 LYS A O 1
ATOM 770 N N . LEU A 1 100 ? -29.012 -0.455 48.959 1.00 98.56 100 LEU A N 1
ATOM 771 C CA . LEU A 1 100 ? -29.734 -1.451 49.748 1.00 98.56 100 LEU A CA 1
ATOM 772 C C . LEU A 1 100 ? -30.848 -0.754 50.530 1.00 98.56 100 LEU A C 1
ATOM 774 O O . LEU A 1 100 ? -30.578 0.221 51.233 1.00 98.56 100 LEU A O 1
ATOM 778 N N . LYS A 1 101 ? -32.083 -1.247 50.424 1.00 98.56 101 LYS A N 1
ATOM 779 C CA . LYS A 1 101 ? -33.269 -0.646 51.040 1.00 98.56 101 LYS A CA 1
ATOM 780 C C . LYS A 1 101 ? -34.001 -1.644 51.926 1.00 98.56 101 LYS A C 1
ATOM 782 O O . LYS A 1 101 ? -34.462 -2.673 51.444 1.00 98.56 101 LYS A O 1
ATOM 787 N N . LEU A 1 102 ? -34.165 -1.313 53.208 1.00 98.56 102 LEU A N 1
ATOM 788 C CA . LEU A 1 102 ? -34.975 -2.086 54.160 1.00 98.56 102 LEU A CA 1
ATOM 789 C C . LEU A 1 102 ? -36.091 -1.210 54.741 1.00 98.56 102 LEU A C 1
ATOM 791 O O . LEU A 1 102 ? -35.879 -0.037 55.057 1.00 98.56 102 LEU A O 1
ATOM 795 N N . TYR A 1 103 ? -37.292 -1.767 54.906 1.00 98.44 103 TYR A N 1
ATOM 796 C CA . TYR A 1 103 ? -38.451 -1.004 55.372 1.00 98.44 103 TYR A CA 1
ATOM 797 C C . TYR A 1 103 ? -38.579 -1.031 56.895 1.00 98.44 103 TYR A C 1
ATOM 799 O O . TYR A 1 103 ? -38.998 -2.033 57.471 1.00 98.44 103 TYR A O 1
ATOM 807 N N . TYR A 1 104 ? -38.252 0.078 57.559 1.00 98.12 104 TYR A N 1
ATOM 808 C CA . TYR A 1 104 ? -38.370 0.231 59.008 1.00 98.12 104 TYR A CA 1
ATOM 809 C C . TYR A 1 104 ? -39.845 0.237 59.422 1.00 98.12 104 TYR A C 1
ATOM 811 O O . TYR A 1 104 ? -40.556 1.232 59.252 1.00 98.12 104 TYR A O 1
ATOM 819 N N . CYS A 1 105 ? -40.321 -0.881 59.965 1.00 96.44 105 CYS A N 1
ATOM 820 C CA . CYS A 1 105 ? -41.744 -1.132 60.189 1.00 96.44 105 CYS A CA 1
ATOM 821 C C . CYS A 1 105 ? -42.166 -0.943 61.651 1.00 96.44 105 CYS A C 1
ATOM 823 O O . CYS A 1 105 ? -43.289 -0.519 61.944 1.00 96.44 105 CYS A O 1
ATOM 825 N N . LYS A 1 106 ? -41.278 -1.252 62.598 1.00 96.12 106 LYS A N 1
ATOM 826 C CA . LYS A 1 106 ? -41.594 -1.269 64.029 1.00 96.12 106 LYS A CA 1
ATOM 827 C C . LYS A 1 106 ? -40.319 -1.149 64.858 1.00 96.12 106 LYS A C 1
ATOM 829 O O . LYS A 1 106 ? -39.228 -1.427 64.383 1.00 96.12 106 LYS A O 1
ATOM 834 N N . TRP A 1 107 ? -40.473 -0.787 66.123 1.00 96.00 107 TRP A N 1
ATOM 835 C CA . TRP A 1 107 ? -39.426 -0.920 67.128 1.00 96.00 107 TRP A CA 1
ATOM 836 C C . TRP A 1 107 ? -39.976 -1.553 68.409 1.00 96.00 107 TRP A C 1
ATOM 838 O O . TRP A 1 107 ? -41.198 -1.673 68.572 1.00 96.00 107 TRP A O 1
ATOM 848 N N . TRP A 1 108 ? -39.082 -2.002 69.287 1.00 94.44 108 TRP A N 1
ATOM 849 C CA . TRP A 1 108 ? -39.422 -2.572 70.593 1.00 94.44 108 TRP A CA 1
ATOM 850 C C . TRP A 1 108 ? -38.459 -2.068 71.684 1.00 94.44 108 TRP A C 1
ATOM 852 O O . TRP A 1 108 ? -37.398 -1.537 71.360 1.00 94.44 108 TRP A O 1
ATOM 862 N N . ASP A 1 109 ? -38.860 -2.240 72.948 1.00 93.81 109 ASP A N 1
ATOM 863 C CA . ASP A 1 109 ? -38.176 -1.856 74.193 1.00 93.81 109 ASP A CA 1
ATOM 864 C C . ASP A 1 109 ? -38.030 -0.339 74.373 1.00 93.81 109 ASP A C 1
ATOM 866 O O . ASP A 1 109 ? -38.667 0.241 75.251 1.00 93.81 109 ASP A O 1
ATOM 870 N N . ASN A 1 110 ? -37.282 0.334 73.502 1.00 94.56 110 ASN A N 1
ATOM 871 C CA . ASN A 1 110 ? -37.108 1.783 73.544 1.00 94.56 110 ASN A CA 1
ATOM 872 C C . ASN A 1 110 ? -36.948 2.368 72.134 1.00 94.56 110 ASN A C 1
ATOM 874 O O . ASN A 1 110 ? -36.695 1.642 71.176 1.00 94.56 110 ASN A O 1
ATOM 878 N N . ASN A 1 111 ? -37.146 3.678 71.995 1.00 94.69 111 ASN A N 1
ATOM 879 C CA . ASN A 1 111 ? -37.152 4.366 70.711 1.00 94.69 111 ASN A CA 1
ATOM 880 C C . ASN A 1 111 ? -35.747 4.356 70.075 1.00 94.69 111 ASN A C 1
ATOM 882 O O . ASN A 1 111 ? -34.849 5.007 70.611 1.00 94.69 111 ASN A O 1
ATOM 886 N N . PRO A 1 112 ? -35.548 3.693 68.920 1.00 96.00 112 PRO A N 1
ATOM 887 C CA . PRO A 1 112 ? -34.245 3.624 68.268 1.00 96.00 112 PRO A CA 1
ATOM 888 C C . PRO A 1 112 ? -33.928 4.855 67.408 1.00 96.00 112 PRO A C 1
ATOM 890 O O . PRO A 1 112 ? -32.885 4.888 66.764 1.00 96.00 112 PRO A O 1
ATOM 893 N N . ALA A 1 113 ? -34.808 5.861 67.351 1.00 96.75 113 ALA A N 1
ATOM 894 C CA . ALA A 1 113 ? -34.590 7.058 66.544 1.00 96.75 113 ALA A CA 1
ATOM 895 C C . ALA A 1 113 ? -33.234 7.724 66.841 1.00 96.75 113 ALA A C 1
ATOM 897 O O . ALA A 1 113 ? -32.903 8.000 67.993 1.00 96.75 113 ALA A O 1
ATOM 898 N N . GLY A 1 114 ? -32.475 8.024 65.785 1.00 95.88 114 GLY A N 1
ATOM 899 C CA . GLY A 1 114 ? -31.146 8.630 65.879 1.00 95.88 114 GLY A CA 1
ATOM 900 C C . GLY A 1 114 ? -29.993 7.634 66.028 1.00 95.88 114 GLY A C 1
ATOM 901 O O . GLY A 1 114 ? -28.844 8.054 65.916 1.00 95.88 114 GLY A O 1
ATOM 902 N N . ARG A 1 115 ? -30.269 6.338 66.226 1.00 96.25 115 ARG A N 1
ATOM 903 C CA . ARG A 1 115 ? -29.233 5.296 66.225 1.00 96.25 115 ARG A CA 1
ATOM 904 C C . ARG A 1 115 ? -28.693 5.081 64.816 1.00 96.25 115 ARG A C 1
ATOM 906 O O . ARG A 1 115 ? -29.445 5.176 63.844 1.00 96.25 115 ARG A O 1
ATOM 913 N N . VAL A 1 116 ? -27.396 4.809 64.711 1.00 97.88 116 VAL A N 1
ATOM 914 C CA . VAL A 1 116 ? -26.702 4.572 63.439 1.00 97.88 116 VAL A CA 1
ATOM 915 C C . VAL A 1 116 ? -26.501 3.074 63.264 1.00 97.88 116 VAL A C 1
ATOM 917 O O . VAL A 1 116 ? -25.933 2.423 64.135 1.00 97.88 116 VAL A O 1
ATOM 920 N N . LEU A 1 117 ? -26.977 2.542 62.141 1.00 98.38 117 LEU A N 1
ATOM 921 C CA . LEU A 1 117 ? -26.823 1.141 61.776 1.00 98.38 117 LEU A CA 1
ATOM 922 C C . LEU A 1 117 ? -25.719 0.999 60.728 1.00 98.38 117 LEU A C 1
ATOM 924 O O . LEU A 1 117 ? -25.843 1.543 59.623 1.00 98.38 117 LEU A O 1
ATOM 928 N N . SER A 1 118 ? -24.664 0.271 61.078 1.00 98.44 118 SER A N 1
ATOM 929 C CA . SER A 1 118 ? -23.490 0.020 60.239 1.00 98.44 118 SER A CA 1
ATOM 930 C C . SER A 1 118 ? -23.701 -1.223 59.380 1.00 98.44 118 SER A C 1
ATOM 932 O O . SER A 1 118 ? -24.160 -2.253 59.870 1.00 98.44 118 SER A O 1
ATOM 934 N N . LEU A 1 119 ? -23.357 -1.125 58.099 1.00 98.44 119 LEU A N 1
ATOM 935 C CA . LEU A 1 119 ? -23.356 -2.224 57.142 1.00 98.44 119 LEU A CA 1
ATOM 936 C C . LEU A 1 119 ? -21.921 -2.713 56.933 1.00 98.44 119 LEU A C 1
ATOM 938 O O . LEU A 1 119 ? -21.025 -1.909 56.676 1.00 98.44 119 LEU A O 1
ATOM 942 N N . TYR A 1 120 ? -21.731 -4.024 56.979 1.00 98.44 120 TYR A N 1
ATOM 943 C CA . TYR A 1 120 ? -20.454 -4.702 56.790 1.00 98.44 120 TYR A CA 1
ATOM 944 C C . TYR A 1 120 ? -20.562 -5.765 55.701 1.00 98.44 120 TYR A C 1
ATOM 946 O O . TYR A 1 120 ? -21.607 -6.395 55.553 1.00 98.44 120 TYR A O 1
ATOM 954 N N . ARG A 1 121 ? -19.484 -5.996 54.951 1.00 98.19 121 ARG A N 1
ATOM 955 C CA . ARG A 1 121 ? -19.436 -7.022 53.902 1.00 98.19 121 ARG A CA 1
ATOM 956 C C . ARG A 1 121 ? -19.184 -8.400 54.509 1.00 98.19 121 ARG A C 1
ATOM 958 O O . ARG A 1 121 ? -18.231 -8.573 55.267 1.00 98.19 121 ARG A O 1
ATOM 965 N N . VAL A 1 122 ? -20.013 -9.381 54.169 1.00 98.31 122 VAL A N 1
ATOM 966 C CA . VAL A 1 122 ? -19.816 -10.779 54.583 1.00 98.31 122 VAL A CA 1
ATOM 967 C C . VAL A 1 122 ? -18.738 -11.414 53.695 1.00 98.31 122 VAL A C 1
ATOM 969 O O . VAL A 1 122 ? -18.709 -11.167 52.490 1.00 98.31 122 VAL A O 1
ATOM 972 N N . VAL A 1 123 ? -17.821 -12.195 54.277 1.00 97.31 123 VAL A N 1
ATOM 973 C CA . VAL A 1 123 ? -16.663 -12.778 53.558 1.00 97.31 123 VAL A CA 1
ATOM 974 C C . VAL A 1 123 ? -16.680 -14.307 53.498 1.00 97.31 12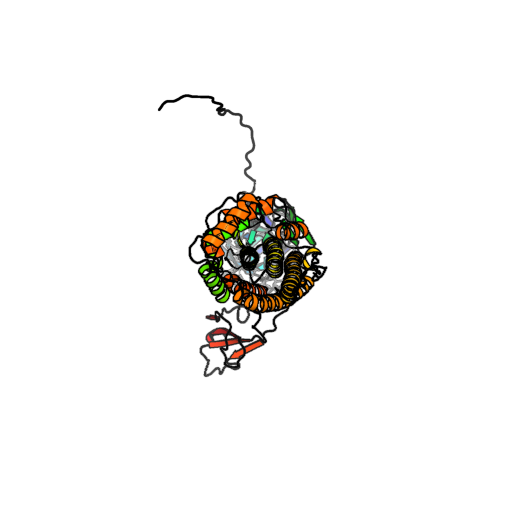3 VAL A C 1
ATOM 976 O O . VAL A 1 123 ? -15.780 -14.908 52.917 1.00 97.31 123 VAL A O 1
ATOM 979 N N . GLU A 1 124 ? -17.712 -14.926 54.059 1.00 97.12 124 GLU A N 1
ATOM 980 C CA . GLU A 1 124 ? -17.933 -16.369 54.087 1.00 97.12 124 GLU A CA 1
ATOM 981 C C . GLU A 1 124 ? -19.384 -16.671 53.702 1.00 97.12 124 GLU A C 1
ATOM 983 O O . GLU A 1 124 ? -20.288 -15.912 54.056 1.00 97.12 124 GLU A O 1
ATOM 988 N N . ASP A 1 125 ? -19.612 -17.756 52.964 1.00 96.75 125 ASP A N 1
ATOM 989 C CA . ASP A 1 125 ? -20.966 -18.124 52.557 1.00 96.75 125 ASP A CA 1
ATOM 990 C C . ASP A 1 125 ? -21.823 -18.565 53.752 1.00 96.75 125 ASP A C 1
ATOM 992 O O . ASP A 1 125 ? -21.310 -19.009 54.781 1.00 96.75 125 ASP A O 1
ATOM 996 N N . TRP A 1 126 ? -23.139 -18.444 53.620 1.00 98.00 126 TRP A N 1
ATOM 997 C CA . TRP A 1 126 ? -24.087 -18.816 54.665 1.00 98.00 126 TRP A CA 1
ATOM 998 C C . TRP A 1 126 ? -25.426 -19.238 54.068 1.00 98.00 126 TRP A C 1
ATOM 1000 O O . TRP A 1 126 ? -25.798 -18.817 52.976 1.00 98.00 126 TRP A O 1
ATOM 1010 N N . ASP A 1 127 ? -26.135 -20.076 54.820 1.00 97.19 127 ASP A N 1
ATOM 1011 C CA . ASP A 1 127 ? -27.439 -20.624 54.460 1.00 97.19 127 ASP A CA 1
ATOM 1012 C C . ASP A 1 127 ? -28.488 -20.099 55.447 1.00 97.19 127 ASP A C 1
ATOM 1014 O O . ASP A 1 127 ? -28.368 -20.284 56.666 1.00 97.19 127 ASP A O 1
ATOM 1018 N N . GLU A 1 128 ? -29.495 -19.412 54.915 1.00 97.62 128 GLU A N 1
ATOM 1019 C CA . GLU A 1 128 ? -30.597 -18.816 55.664 1.00 97.62 128 GLU A CA 1
ATOM 1020 C C . GLU A 1 128 ? -31.318 -19.805 56.582 1.00 97.62 128 GLU A C 1
ATOM 1022 O O . GLU A 1 128 ? -31.681 -19.424 57.697 1.00 97.62 128 GLU A O 1
ATOM 1027 N N . ASP A 1 129 ? -31.474 -21.064 56.167 1.00 96.62 129 ASP A N 1
ATOM 1028 C CA . ASP A 1 129 ? -32.264 -22.072 56.883 1.00 96.62 129 ASP A CA 1
ATOM 1029 C C . ASP A 1 129 ? -31.528 -22.639 58.106 1.00 96.62 129 ASP A C 1
ATOM 1031 O O . ASP A 1 129 ? -32.127 -23.250 58.999 1.00 96.62 129 ASP A O 1
ATOM 1035 N N . THR A 1 130 ? -30.206 -22.456 58.170 1.00 96.94 130 THR A N 1
ATOM 1036 C CA . THR A 1 130 ? -29.357 -23.119 59.172 1.00 96.94 130 THR A CA 1
ATOM 1037 C C . THR A 1 130 ? -28.459 -22.172 59.957 1.00 96.94 130 THR A C 1
ATOM 1039 O O . THR A 1 130 ? -27.991 -22.533 61.044 1.00 96.94 130 THR A O 1
ATOM 1042 N N . VAL A 1 131 ? -28.225 -20.950 59.470 1.00 98.19 131 VAL A N 1
ATOM 1043 C CA . VAL A 1 131 ? -27.359 -19.987 60.150 1.00 98.19 131 VAL A CA 1
ATOM 1044 C C . VAL A 1 131 ? -27.950 -19.575 61.501 1.00 98.19 131 VAL A C 1
ATOM 1046 O O . VAL A 1 131 ? -29.153 -19.382 61.684 1.00 98.19 131 VAL A O 1
ATOM 1049 N N . THR A 1 132 ? -27.082 -19.453 62.494 1.00 97.88 132 THR A N 1
ATOM 1050 C CA . THR A 1 132 ? -27.412 -19.025 63.854 1.00 97.88 132 THR A CA 1
ATOM 1051 C C . THR A 1 132 ? -26.361 -18.021 64.307 1.00 97.88 132 THR A C 1
ATOM 105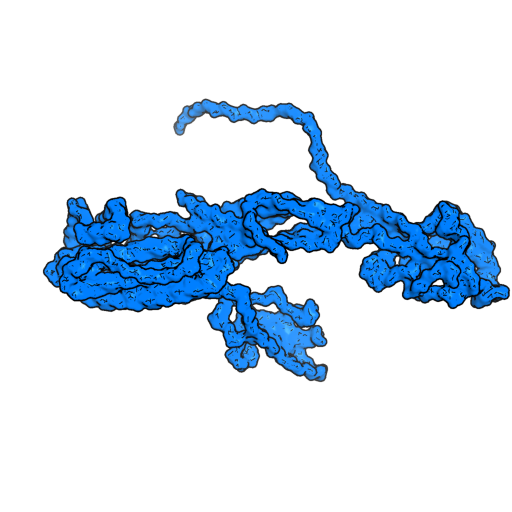3 O O . THR A 1 132 ? -25.351 -17.825 63.637 1.00 97.88 132 THR A O 1
ATOM 1056 N N . TRP A 1 133 ? -26.520 -17.409 65.481 1.00 96.88 133 TRP A N 1
ATOM 1057 C CA . TRP A 1 133 ? -25.429 -16.597 66.031 1.00 96.88 133 TRP A CA 1
ATOM 1058 C C . TRP A 1 133 ? -24.154 -17.422 66.250 1.00 96.88 133 TRP A C 1
ATOM 1060 O O . TRP A 1 133 ? -23.051 -16.904 66.110 1.00 96.88 133 TRP A O 1
ATOM 1070 N N . LYS A 1 134 ? -24.274 -18.704 66.616 1.00 95.75 134 LYS A N 1
ATOM 1071 C CA . LYS A 1 134 ? -23.104 -19.551 66.861 1.00 95.75 134 LYS A CA 1
ATOM 1072 C C . LYS A 1 134 ? -22.389 -19.959 65.571 1.00 95.75 134 LYS A C 1
ATOM 1074 O O . LYS A 1 134 ? -21.177 -20.142 65.611 1.00 95.75 134 LYS A O 1
ATOM 1079 N N . THR A 1 135 ? -23.131 -20.086 64.474 1.00 97.00 135 THR A N 1
ATOM 1080 C CA . THR A 1 135 ? -22.647 -20.484 63.139 1.00 97.00 135 THR A CA 1
ATOM 1081 C C . THR A 1 135 ? -22.608 -19.314 62.151 1.00 97.00 135 THR A C 1
ATOM 1083 O O . THR A 1 135 ? -22.628 -19.531 60.946 1.00 97.00 135 THR A O 1
ATOM 1086 N N . GLN A 1 136 ? -22.599 -18.075 62.651 1.00 96.75 136 GLN A N 1
ATOM 1087 C CA . GLN A 1 136 ? -22.613 -16.871 61.819 1.00 96.75 136 GLN A CA 1
ATOM 1088 C C . GLN A 1 136 ? -21.370 -16.805 60.912 1.00 96.75 136 GLN A C 1
ATOM 1090 O O . GLN A 1 136 ? -20.285 -17.170 61.373 1.00 96.75 136 GLN A O 1
ATOM 1095 N N . PRO A 1 137 ? -21.497 -16.299 59.673 1.00 97.81 137 PRO A N 1
ATOM 1096 C CA . PRO A 1 137 ? -20.362 -16.147 58.776 1.00 97.81 137 PRO A CA 1
ATOM 1097 C C . PRO A 1 137 ? -19.410 -15.050 59.262 1.00 97.81 137 PRO A C 1
ATOM 1099 O O . PRO A 1 137 ? -19.806 -14.081 59.927 1.00 97.81 137 PRO A O 1
ATOM 1102 N N . SER A 1 138 ? -18.146 -15.178 58.873 1.00 97.56 138 SER A N 1
ATOM 1103 C CA . SER A 1 138 ? -17.152 -14.117 59.039 1.00 97.56 138 SER A CA 1
ATOM 1104 C C . SER A 1 138 ? -17.498 -12.887 58.181 1.00 97.56 138 SER A C 1
ATOM 1106 O O . SER A 1 138 ? -18.066 -13.001 57.093 1.00 97.56 138 SER A O 1
ATOM 1108 N N . TYR A 1 139 ? -17.134 -11.688 58.641 1.00 96.94 139 TYR A N 1
ATOM 1109 C CA . TYR A 1 139 ? -17.358 -10.431 57.916 1.00 96.94 139 TYR A CA 1
ATOM 1110 C C . TYR A 1 139 ? -16.140 -9.499 58.025 1.00 96.94 139 TYR A C 1
ATOM 1112 O O . TYR A 1 139 ? -15.325 -9.627 58.939 1.00 96.94 139 TYR A O 1
ATOM 1120 N N . ASP A 1 140 ? -16.006 -8.576 57.075 1.00 96.19 140 ASP A N 1
ATOM 1121 C CA . ASP A 1 140 ? -14.962 -7.548 57.056 1.00 96.19 140 ASP A CA 1
ATOM 1122 C C . ASP A 1 140 ? -15.293 -6.447 58.075 1.00 96.19 140 ASP A C 1
ATOM 1124 O O . ASP A 1 140 ? -16.391 -5.895 58.049 1.00 96.19 140 ASP A O 1
ATOM 1128 N N . ASN A 1 141 ? -14.352 -6.100 58.956 1.00 94.06 141 ASN A N 1
ATOM 1129 C CA . ASN A 1 141 ? -14.548 -5.070 59.985 1.00 94.06 141 ASN A CA 1
ATOM 1130 C C . ASN A 1 141 ? -14.532 -3.628 59.435 1.00 94.06 141 ASN A C 1
ATOM 1132 O O . ASN A 1 141 ? -14.640 -2.673 60.203 1.00 94.06 141 ASN A O 1
ATOM 1136 N N . THR A 1 142 ? -14.395 -3.448 58.123 1.00 96.00 142 THR A N 1
ATOM 1137 C CA . THR A 1 142 ? -14.514 -2.150 57.458 1.00 96.00 142 THR A CA 1
ATOM 1138 C C . THR A 1 142 ? -15.984 -1.819 57.204 1.00 96.00 142 THR A C 1
ATOM 1140 O O . THR A 1 142 ? -16.691 -2.557 56.517 1.00 96.00 142 THR A O 1
ATOM 1143 N N . VAL A 1 143 ? -16.453 -0.685 57.732 1.00 97.19 143 VAL A N 1
ATOM 1144 C CA . VAL A 1 143 ? -17.821 -0.200 57.487 1.00 97.19 143 VAL A CA 1
ATOM 1145 C C . VAL A 1 143 ? -17.993 0.147 56.006 1.00 97.19 143 VAL A C 1
ATOM 1147 O O . VAL A 1 143 ? -17.306 1.025 55.487 1.00 97.19 143 VAL A O 1
ATOM 1150 N N . VAL A 1 144 ? -18.954 -0.500 55.346 1.00 95.81 144 VAL A N 1
ATOM 1151 C CA . VAL A 1 144 ? -19.320 -0.253 53.940 1.00 95.81 144 VAL A CA 1
ATOM 1152 C C . VAL A 1 144 ? -20.176 1.005 53.824 1.00 95.81 144 VAL A C 1
ATOM 1154 O O . VAL A 1 144 ? -19.935 1.875 52.989 1.00 95.81 144 VAL A O 1
ATOM 1157 N N . ALA A 1 145 ? -21.205 1.097 54.665 1.00 97.69 145 ALA A N 1
ATOM 1158 C CA . ALA A 1 145 ? -22.176 2.181 54.665 1.00 97.69 145 ALA A CA 1
ATOM 1159 C C . ALA A 1 145 ? -22.878 2.276 56.020 1.00 97.69 145 ALA A C 1
ATOM 1161 O O . ALA A 1 145 ? -22.908 1.315 56.786 1.00 97.69 145 ALA A O 1
ATOM 1162 N N . THR A 1 146 ? -23.513 3.411 56.298 1.00 97.94 146 THR A N 1
ATOM 1163 C CA . THR A 1 146 ? -24.332 3.599 57.500 1.00 97.94 146 THR A CA 1
ATOM 1164 C C . THR A 1 146 ? -25.686 4.205 57.153 1.00 97.94 146 THR A C 1
ATOM 1166 O O . THR A 1 146 ? -25.822 4.922 56.160 1.00 97.94 146 THR A O 1
ATOM 1169 N N . ALA A 1 147 ? -26.692 3.932 57.983 1.00 97.94 147 ALA A N 1
ATOM 1170 C CA . ALA A 1 147 ? -27.994 4.586 57.905 1.00 97.94 147 ALA A CA 1
ATOM 1171 C C . ALA A 1 147 ? -28.524 4.902 59.306 1.00 97.94 147 ALA A C 1
ATOM 1173 O O . ALA A 1 147 ? -28.460 4.075 60.216 1.00 97.94 147 ALA A O 1
ATOM 1174 N N . THR A 1 148 ? -29.082 6.099 59.477 1.00 97.94 148 THR A N 1
ATOM 1175 C CA . THR A 1 148 ? -29.642 6.540 60.759 1.00 97.94 148 THR A CA 1
ATOM 1176 C C . THR A 1 148 ? -31.122 6.195 60.847 1.00 97.94 148 THR A C 1
ATOM 1178 O O . THR A 1 148 ? -31.902 6.531 59.954 1.00 97.94 148 THR A O 1
ATOM 1181 N N . VAL A 1 149 ? -31.530 5.570 61.950 1.00 97.75 149 VAL A N 1
ATOM 1182 C CA . VAL A 1 149 ? -32.927 5.203 62.193 1.00 97.75 149 VAL A CA 1
ATOM 1183 C C . VAL A 1 149 ? -33.787 6.472 62.309 1.00 97.75 149 VAL A C 1
ATOM 1185 O O . VAL A 1 149 ? -33.519 7.324 63.166 1.00 97.75 149 VAL A O 1
ATOM 1188 N N . PRO A 1 150 ? -34.831 6.639 61.475 1.00 97.12 150 PRO A N 1
ATOM 1189 C CA . PRO A 1 150 ? -35.639 7.852 61.467 1.00 97.12 150 PRO A CA 1
ATOM 1190 C C . PRO A 1 150 ? -36.574 7.931 62.684 1.00 97.12 150 PRO A C 1
ATOM 1192 O O . PRO A 1 150 ? -36.953 6.928 63.287 1.00 97.12 150 PRO A O 1
ATOM 1195 N N . SER A 1 151 ? -37.030 9.145 63.004 1.00 94.94 151 SER A N 1
ATOM 1196 C CA . SER A 1 151 ? -37.949 9.403 64.127 1.00 94.94 151 SER A CA 1
ATOM 1197 C C . SER A 1 151 ? -39.337 8.772 63.974 1.00 94.94 151 SER A C 1
ATOM 1199 O O . SER A 1 151 ? -40.052 8.597 64.959 1.00 94.94 151 SER A O 1
ATOM 1201 N N . GLN A 1 152 ? -39.731 8.425 62.748 1.00 93.38 152 GLN A N 1
ATOM 1202 C CA . GLN A 1 152 ? -41.006 7.792 62.429 1.00 93.38 152 GLN A CA 1
ATOM 1203 C C . GLN A 1 152 ? -40.767 6.446 61.749 1.00 93.38 152 GLN A C 1
ATOM 1205 O O . GLN A 1 152 ? -39.989 6.363 60.799 1.00 93.38 152 GLN A O 1
ATOM 1210 N N . LYS A 1 153 ? -41.499 5.423 62.202 1.00 93.88 153 LYS A N 1
ATOM 1211 C CA . LYS A 1 153 ? -41.638 4.136 61.505 1.00 93.88 153 LYS A CA 1
ATOM 1212 C C . LYS A 1 153 ? -42.390 4.287 60.176 1.00 93.88 153 LYS A C 1
ATOM 1214 O O . LYS A 1 153 ? -42.949 5.349 59.901 1.00 93.88 153 LYS A O 1
ATOM 1219 N N . ASN A 1 154 ? -42.462 3.200 59.413 1.00 95.62 154 ASN A N 1
ATOM 1220 C CA . ASN A 1 154 ? -43.072 3.090 58.085 1.00 95.62 154 ASN A CA 1
ATOM 1221 C C . ASN A 1 154 ? -42.289 3.841 56.992 1.00 95.62 154 ASN A C 1
ATOM 1223 O O . ASN A 1 154 ? -42.877 4.528 56.155 1.00 95.62 154 ASN A O 1
ATOM 1227 N N . LYS A 1 155 ? -40.955 3.733 57.017 1.00 96.75 155 LYS A N 1
ATOM 1228 C CA . LYS A 1 155 ? -40.052 4.384 56.055 1.00 96.75 155 LYS A CA 1
ATOM 1229 C C . LYS A 1 155 ? -38.979 3.419 55.567 1.00 96.75 155 LYS A C 1
ATOM 1231 O O . LYS A 1 155 ? -38.523 2.573 56.328 1.00 96.75 155 LYS A O 1
ATOM 1236 N N . TRP A 1 156 ? -38.546 3.589 54.324 1.00 97.81 156 TRP A N 1
ATOM 1237 C CA . TRP A 1 156 ? -37.347 2.928 53.818 1.00 97.81 156 TRP A CA 1
ATOM 1238 C C . TRP A 1 156 ? -36.101 3.555 54.441 1.00 97.81 156 TRP A C 1
ATOM 1240 O O . TRP A 1 156 ? -35.981 4.779 54.501 1.00 97.81 156 TRP A O 1
ATOM 1250 N N . MET A 1 157 ? -35.197 2.706 54.912 1.00 98.19 157 MET A N 1
ATOM 1251 C CA . MET A 1 157 ? -33.820 3.063 55.226 1.00 98.19 157 MET A CA 1
ATOM 1252 C C . MET A 1 157 ? -32.931 2.596 54.080 1.00 98.19 157 MET A C 1
ATOM 1254 O O . MET A 1 157 ? -33.172 1.523 53.528 1.00 98.19 157 MET A O 1
ATOM 1258 N N . GLU A 1 158 ? -31.941 3.411 53.720 1.00 98.31 158 GLU A N 1
ATOM 1259 C CA . GLU A 1 158 ? -31.087 3.187 52.554 1.00 98.31 158 GLU A CA 1
ATOM 1260 C C . GLU A 1 158 ? -29.611 3.158 52.966 1.00 98.31 158 GLU A C 1
ATOM 1262 O O . GLU A 1 158 ? -29.159 4.050 53.684 1.00 98.31 158 GLU A O 1
ATOM 1267 N N . TRP A 1 159 ? -28.857 2.187 52.453 1.00 98.56 159 TRP A N 1
ATOM 1268 C CA . TRP A 1 159 ? -27.398 2.122 52.546 1.00 98.56 159 TRP A CA 1
ATOM 1269 C C . TRP A 1 159 ? -26.800 2.195 51.137 1.00 98.56 159 TRP A C 1
ATOM 1271 O O . TRP A 1 159 ? -27.258 1.502 50.227 1.00 98.56 159 TRP A O 1
ATOM 1281 N N . ASN A 1 160 ? -25.783 3.038 50.935 1.00 98.06 160 ASN A N 1
ATOM 1282 C CA . ASN A 1 160 ? -25.088 3.146 49.650 1.00 98.06 160 ASN A CA 1
ATOM 1283 C C . ASN A 1 160 ? -24.055 2.023 49.511 1.00 98.06 160 ASN A C 1
ATOM 1285 O O . ASN A 1 160 ? -22.998 2.082 50.126 1.00 98.06 160 ASN A O 1
ATOM 1289 N N . VAL A 1 161 ? -24.348 1.041 48.664 1.00 98.19 161 VAL A N 1
ATOM 1290 C CA . VAL A 1 161 ? -23.506 -0.148 48.445 1.00 98.19 161 VAL A CA 1
ATOM 1291 C C . VAL A 1 161 ? -22.872 -0.160 47.053 1.00 98.19 161 VAL A C 1
ATOM 1293 O O . VAL A 1 161 ? -22.473 -1.204 46.549 1.00 98.19 161 VAL A O 1
ATOM 1296 N N . THR A 1 162 ? -22.778 1.008 46.407 1.00 97.31 162 THR A N 1
ATOM 1297 C CA . THR A 1 162 ? -22.282 1.143 45.025 1.00 97.31 162 THR A CA 1
ATOM 1298 C C . THR A 1 162 ? -20.902 0.511 44.832 1.00 97.31 162 THR A C 1
ATOM 1300 O O . THR A 1 162 ? -20.703 -0.221 43.866 1.00 97.31 162 THR A O 1
ATOM 1303 N N . ALA A 1 163 ? -19.959 0.770 45.745 1.00 96.12 163 ALA A N 1
ATOM 1304 C CA . ALA A 1 163 ? -18.599 0.241 45.648 1.00 96.12 163 ALA A CA 1
ATOM 1305 C C . ALA A 1 163 ? -18.568 -1.292 45.759 1.00 96.12 163 ALA A C 1
ATOM 1307 O O . ALA A 1 163 ? -17.944 -1.951 44.930 1.00 96.12 163 ALA A O 1
ATOM 1308 N N . ASP A 1 164 ? -19.296 -1.856 46.724 1.00 97.00 164 ASP A N 1
ATOM 1309 C CA . ASP A 1 164 ? -19.383 -3.305 46.917 1.00 97.00 164 ASP A CA 1
ATOM 1310 C C . ASP A 1 164 ? -20.012 -4.003 45.712 1.00 97.00 164 ASP A C 1
ATOM 1312 O O . ASP A 1 164 ? -19.436 -4.957 45.204 1.00 97.00 164 ASP A O 1
ATOM 1316 N N . VAL A 1 165 ? -21.129 -3.489 45.184 1.00 96.38 165 VAL A N 1
ATOM 1317 C CA . VAL A 1 165 ? -21.778 -4.060 43.990 1.00 96.38 165 VAL A CA 1
ATOM 1318 C C . VAL A 1 165 ? -20.842 -4.036 42.777 1.00 96.38 165 VAL A C 1
ATOM 1320 O O . VAL A 1 165 ? -20.768 -5.022 42.046 1.00 96.38 165 VAL A O 1
ATOM 1323 N N . ILE A 1 166 ? -20.080 -2.953 42.573 1.00 93.94 166 ILE A N 1
ATOM 1324 C CA . ILE A 1 166 ? -19.057 -2.891 41.516 1.00 93.94 166 ILE A CA 1
ATOM 1325 C C . ILE A 1 166 ? -17.981 -3.963 41.735 1.00 93.94 166 ILE A C 1
ATOM 1327 O O . ILE A 1 166 ? -17.591 -4.639 40.784 1.00 93.94 166 ILE A O 1
ATOM 1331 N N . ASN A 1 167 ? -17.499 -4.128 42.966 1.00 94.44 167 ASN A N 1
ATOM 1332 C CA . ASN A 1 167 ? -16.442 -5.087 43.285 1.00 94.44 167 ASN A CA 1
ATOM 1333 C C . ASN A 1 167 ? -16.916 -6.544 43.185 1.00 94.44 167 ASN A C 1
ATOM 1335 O O . ASN A 1 167 ? -16.147 -7.392 42.734 1.00 94.44 167 ASN A O 1
ATOM 1339 N N . PHE A 1 168 ? -18.176 -6.822 43.530 1.00 94.75 168 PHE A N 1
ATOM 1340 C CA . PHE A 1 168 ? -18.814 -8.121 43.327 1.00 94.75 168 PHE A CA 1
ATOM 1341 C C . PHE A 1 168 ? -18.912 -8.469 41.840 1.00 94.75 168 PHE A C 1
ATOM 1343 O O . PHE A 1 168 ? -18.482 -9.544 41.433 1.00 94.75 168 PHE A O 1
ATOM 1350 N N . LEU A 1 169 ? -19.397 -7.542 41.006 1.00 90.75 169 LEU A N 1
ATOM 1351 C CA . LEU A 1 169 ? -19.517 -7.758 39.558 1.00 90.75 169 LEU A CA 1
ATOM 1352 C C . LEU A 1 169 ? -18.160 -7.902 38.854 1.00 90.75 169 LEU A C 1
ATOM 1354 O O . LEU A 1 169 ? -18.062 -8.598 37.849 1.00 90.75 169 LEU A O 1
ATOM 1358 N N . LYS A 1 170 ? -17.108 -7.264 39.380 1.00 87.62 170 LYS A N 1
ATOM 1359 C CA . LYS A 1 170 ? -15.730 -7.410 38.884 1.00 87.62 170 LYS A CA 1
ATOM 1360 C C . LYS A 1 170 ? -15.019 -8.668 39.396 1.00 87.62 170 LYS A C 1
ATOM 1362 O O . LYS A 1 170 ? -13.877 -8.895 39.012 1.00 87.62 170 LYS A O 1
ATOM 1367 N N . GLY A 1 171 ? -15.640 -9.441 40.289 1.00 89.62 171 GLY A N 1
ATOM 1368 C CA . GLY A 1 171 ? -15.013 -10.605 40.918 1.00 89.62 171 GLY A CA 1
ATOM 1369 C C . GLY A 1 171 ? -13.852 -10.267 41.861 1.00 89.62 171 GLY A C 1
ATOM 1370 O O . GLY A 1 171 ? -13.107 -11.161 42.245 1.00 89.62 171 GLY A O 1
ATOM 1371 N N . ILE A 1 172 ? -13.691 -8.996 42.254 1.00 92.44 172 ILE A N 1
ATOM 1372 C CA . ILE A 1 172 ? -12.672 -8.565 43.229 1.00 92.44 172 ILE A CA 1
ATOM 1373 C C . ILE A 1 172 ? -12.987 -9.169 44.602 1.00 92.44 172 ILE A C 1
ATOM 1375 O O . ILE A 1 172 ? -12.086 -9.593 45.324 1.00 92.44 172 ILE A O 1
ATOM 1379 N N . TYR A 1 173 ? -14.277 -9.232 44.944 1.00 93.38 173 TYR A N 1
ATOM 1380 C CA . TYR A 1 173 ? -14.776 -9.906 46.137 1.00 93.38 173 TYR A CA 1
ATOM 1381 C C . TYR A 1 173 ? -15.882 -10.899 45.757 1.00 93.38 173 TYR A C 1
ATOM 1383 O O . TYR A 1 173 ? -16.740 -10.550 44.944 1.00 93.38 173 TYR A O 1
ATOM 1391 N N . PRO A 1 174 ? -15.929 -12.098 46.365 1.00 94.44 174 PRO A N 1
ATOM 1392 C CA . PRO A 1 174 ? -17.112 -12.950 46.302 1.00 94.44 174 PRO A CA 1
ATOM 1393 C C . PRO A 1 174 ? -18.337 -12.245 46.907 1.00 94.44 174 PRO A C 1
ATOM 1395 O O . PRO A 1 174 ? -18.210 -11.489 47.874 1.00 94.44 174 PRO A O 1
ATOM 1398 N N . ASN A 1 175 ? -19.524 -12.506 46.359 1.00 96.69 175 ASN A N 1
ATOM 1399 C CA . ASN A 1 175 ? -20.779 -11.934 46.844 1.00 96.69 175 ASN A CA 1
ATOM 1400 C C . ASN A 1 175 ? -21.461 -12.863 47.867 1.00 96.69 175 ASN A C 1
ATOM 1402 O O . ASN A 1 175 ? -22.205 -13.769 47.492 1.00 96.69 175 ASN A O 1
ATOM 1406 N N . TYR A 1 176 ? -21.240 -12.601 49.157 1.00 98.00 176 TYR A N 1
ATOM 1407 C CA . TYR A 1 176 ? -21.945 -13.263 50.269 1.00 98.00 176 TYR A CA 1
ATOM 1408 C C . TYR A 1 176 ? -22.938 -12.337 50.988 1.00 98.00 176 TYR A C 1
ATOM 1410 O O . TYR A 1 176 ? -23.472 -12.677 52.045 1.00 98.00 176 TYR A O 1
ATOM 1418 N N . GLY A 1 177 ? -23.207 -11.163 50.409 1.00 97.69 177 GLY A N 1
ATOM 1419 C CA . GLY A 1 177 ? -24.100 -10.169 50.985 1.00 97.69 177 GLY A CA 1
ATOM 1420 C C . GLY A 1 177 ? -23.481 -9.358 52.125 1.00 97.69 177 GLY A C 1
ATOM 1421 O O . GLY A 1 177 ? -22.266 -9.149 52.202 1.00 97.69 177 GLY A O 1
ATOM 1422 N N . TRP A 1 178 ? -24.346 -8.860 53.004 1.00 98.50 178 TRP A N 1
ATOM 1423 C CA . TRP A 1 178 ? -23.999 -7.889 54.033 1.00 98.50 178 TRP A CA 1
ATOM 1424 C C . TRP A 1 178 ? -24.564 -8.242 55.407 1.00 98.50 178 TRP A C 1
ATOM 1426 O O . TRP A 1 178 ? -25.601 -8.894 55.531 1.00 98.50 178 TRP A O 1
ATOM 1436 N N . ARG A 1 179 ? -23.893 -7.732 56.442 1.00 98.50 179 ARG A N 1
ATOM 1437 C CA . ARG A 1 179 ? -24.330 -7.741 57.836 1.00 98.50 179 ARG A CA 1
ATOM 1438 C C . ARG A 1 179 ? -24.691 -6.329 58.283 1.00 98.50 179 ARG A C 1
ATOM 1440 O O . ARG A 1 179 ? -23.875 -5.425 58.132 1.00 98.50 179 ARG A O 1
ATOM 1447 N N . ILE A 1 180 ? -25.864 -6.135 58.884 1.00 98.62 180 ILE A N 1
ATOM 1448 C CA . ILE A 1 180 ? -26.254 -4.858 59.506 1.00 98.62 180 ILE A CA 1
ATOM 1449 C C . ILE A 1 180 ? -26.167 -4.998 61.020 1.00 98.62 180 ILE A C 1
ATOM 1451 O O . ILE A 1 180 ? -26.791 -5.892 61.596 1.00 98.62 180 ILE A O 1
ATOM 1455 N N . ARG A 1 181 ? -25.422 -4.089 61.650 1.00 97.50 181 ARG A N 1
ATOM 1456 C CA . ARG A 1 181 ? -25.206 -4.044 63.097 1.00 97.50 181 ARG A CA 1
ATOM 1457 C C . ARG A 1 181 ? -25.603 -2.700 63.678 1.00 97.50 181 ARG A C 1
ATOM 1459 O O . ARG A 1 181 ? -25.563 -1.668 63.011 1.00 97.50 181 ARG A O 1
ATOM 1466 N N . ASP A 1 182 ? -25.938 -2.727 64.955 1.00 97.25 182 ASP A N 1
ATOM 1467 C CA . ASP A 1 182 ? -26.065 -1.543 65.790 1.00 97.25 182 ASP A CA 1
ATOM 1468 C C . ASP A 1 182 ? -24.949 -1.571 66.834 1.00 97.25 182 ASP A C 1
ATOM 1470 O O . ASP A 1 182 ? -24.926 -2.430 67.710 1.00 97.25 182 ASP A O 1
ATOM 1474 N N . GLU A 1 183 ? -24.004 -0.650 66.721 1.00 93.88 183 GLU A N 1
ATOM 1475 C CA . GLU A 1 183 ? -22.791 -0.637 67.550 1.00 93.88 183 GLU A CA 1
ATOM 1476 C C . GLU A 1 183 ? -22.840 0.443 68.627 1.00 93.88 183 GLU A C 1
ATOM 1478 O O . GLU A 1 183 ? -21.905 0.608 69.406 1.00 93.88 183 GLU A O 1
ATOM 1483 N N . GLN A 1 184 ? -23.930 1.210 68.685 1.00 94.44 184 GLN A N 1
ATOM 1484 C CA . GLN A 1 184 ? -24.048 2.263 69.672 1.00 94.44 184 GLN A CA 1
ATOM 1485 C C . GLN A 1 184 ? -24.414 1.656 71.024 1.00 94.44 184 GLN A C 1
ATOM 1487 O O . GLN A 1 184 ? -25.519 1.154 71.211 1.00 94.44 184 GLN A O 1
ATOM 1492 N N . ASP A 1 185 ? -23.536 1.756 72.012 1.00 93.06 185 ASP A N 1
ATOM 1493 C CA . ASP A 1 185 ? -23.814 1.137 73.302 1.00 93.06 185 ASP A CA 1
ATOM 1494 C C . ASP A 1 185 ? -25.081 1.664 73.990 1.00 93.06 185 ASP A C 1
ATOM 1496 O O . ASP A 1 185 ? -25.317 2.867 74.134 1.00 93.06 185 ASP A O 1
ATOM 1500 N N . TRP A 1 186 ? -25.891 0.720 74.463 1.00 90.38 186 TRP A N 1
ATOM 1501 C CA . TRP A 1 186 ? -27.054 0.946 75.308 1.00 90.38 186 TRP A CA 1
ATOM 1502 C C . TRP A 1 186 ? -26.979 0.067 76.556 1.00 90.38 186 TRP A C 1
ATOM 1504 O O . TRP A 1 186 ? -27.800 -0.815 76.784 1.00 90.38 186 TRP A O 1
ATOM 1514 N N . CYS A 1 187 ? -25.981 0.324 77.400 1.00 88.12 187 CYS A N 1
ATOM 1515 C CA . CYS A 1 187 ? -25.705 -0.423 78.633 1.00 88.12 187 CYS A CA 1
ATOM 1516 C C . CYS A 1 187 ? -26.739 -0.172 79.758 1.00 88.12 187 CYS A C 1
ATOM 1518 O O . CYS A 1 187 ? -26.397 0.130 80.901 1.00 88.12 187 CYS A O 1
ATOM 1520 N N . LYS A 1 188 ? -28.029 -0.229 79.422 1.00 88.81 188 LYS A N 1
ATOM 1521 C CA . LYS A 1 188 ? -29.195 -0.052 80.291 1.00 88.81 188 LYS A CA 1
ATOM 1522 C C . LYS A 1 188 ? -30.220 -1.144 79.987 1.00 88.81 188 LYS A C 1
ATOM 1524 O O . LYS A 1 188 ? -30.066 -1.926 79.050 1.00 88.81 188 LYS A O 1
ATOM 1529 N N . ASN A 1 189 ? -31.277 -1.192 80.790 1.00 87.69 189 ASN A N 1
ATOM 1530 C CA . ASN A 1 189 ? -32.467 -1.961 80.435 1.00 87.69 189 ASN A CA 1
ATOM 1531 C C . ASN A 1 189 ? -33.129 -1.357 79.186 1.00 87.69 189 ASN A C 1
ATOM 1533 O O . ASN A 1 189 ? -32.863 -0.204 78.829 1.00 87.69 189 ASN A O 1
ATOM 1537 N N . ASP A 1 190 ? -33.998 -2.140 78.553 1.00 91.06 190 ASP A N 1
ATOM 1538 C CA . ASP A 1 190 ? -34.806 -1.722 77.406 1.00 91.06 190 ASP A CA 1
ATOM 1539 C C . ASP A 1 190 ? -33.952 -1.257 76.214 1.00 91.06 190 ASP A C 1
ATOM 1541 O O . ASP A 1 190 ? -34.040 -0.117 75.756 1.00 91.06 190 ASP A O 1
ATOM 1545 N N . ILE A 1 191 ? -33.078 -2.147 75.740 1.00 93.94 191 ILE A N 1
ATOM 1546 C CA . ILE A 1 191 ? -32.211 -1.903 74.583 1.00 93.94 191 ILE A CA 1
ATOM 1547 C C . ILE A 1 191 ? -33.083 -1.651 73.342 1.00 93.94 191 ILE A C 1
ATOM 1549 O O . ILE A 1 191 ? -33.837 -2.551 72.973 1.00 93.94 191 ILE A O 1
ATOM 1553 N N . PRO A 1 192 ? -32.990 -0.483 72.674 1.00 96.06 192 PRO A N 1
ATOM 1554 C CA . PRO A 1 192 ? -33.785 -0.190 71.489 1.00 96.06 192 PRO A CA 1
ATOM 1555 C C . PRO A 1 192 ? -33.626 -1.268 70.413 1.00 96.06 192 PRO A C 1
ATOM 1557 O O . PRO A 1 192 ? -32.513 -1.563 69.983 1.00 96.06 192 PRO A O 1
ATOM 1560 N N . ILE A 1 193 ? -34.742 -1.830 69.948 1.00 96.94 193 ILE A N 1
ATOM 1561 C CA . ILE A 1 193 ? -34.748 -2.805 68.851 1.00 96.94 193 ILE A CA 1
ATOM 1562 C C . ILE A 1 193 ? -35.350 -2.151 67.621 1.00 96.94 193 ILE A C 1
ATOM 1564 O O . ILE A 1 193 ? -36.520 -1.766 67.643 1.00 96.94 193 ILE A O 1
ATOM 1568 N N . THR A 1 194 ? -34.595 -2.096 66.529 1.00 98.19 194 THR A N 1
ATOM 1569 C CA . THR A 1 194 ? -35.103 -1.638 65.228 1.00 98.19 194 THR A CA 1
ATOM 1570 C C . THR A 1 194 ? -35.570 -2.844 64.424 1.00 98.19 194 THR A C 1
ATOM 1572 O O . THR A 1 194 ? -34.822 -3.813 64.306 1.00 98.19 194 THR A O 1
ATOM 1575 N N . ARG A 1 195 ? -36.799 -2.815 63.886 1.00 97.88 195 ARG A N 1
ATOM 1576 C CA . ARG A 1 195 ? -37.341 -3.899 63.054 1.00 97.88 195 ARG A CA 1
ATOM 1577 C C . ARG A 1 195 ? -37.638 -3.460 61.632 1.00 97.88 195 ARG A C 1
ATOM 1579 O O . ARG A 1 195 ? -38.262 -2.419 61.403 1.00 97.88 195 ARG A O 1
ATOM 1586 N N . PHE A 1 196 ? -37.271 -4.332 60.710 1.00 98.50 196 PHE A N 1
ATOM 1587 C CA . PHE A 1 196 ? -37.557 -4.253 59.292 1.00 98.50 196 PHE A CA 1
ATOM 1588 C C . PHE A 1 196 ? -38.430 -5.436 58.877 1.00 98.50 196 PHE A C 1
ATOM 1590 O O . PHE A 1 196 ? -38.522 -6.424 59.605 1.00 98.50 196 PHE A O 1
ATOM 1597 N N . TYR A 1 197 ? -39.107 -5.337 57.738 1.00 98.38 197 TYR A N 1
ATOM 1598 C CA . TYR A 1 197 ? -39.706 -6.524 57.125 1.00 98.38 197 TYR A CA 1
ATOM 1599 C C . TYR A 1 197 ? -38.632 -7.373 56.446 1.00 98.38 197 TYR A C 1
ATOM 1601 O O . TYR A 1 197 ? -37.677 -6.815 55.910 1.00 98.38 197 TYR A O 1
ATOM 1609 N N . SER A 1 198 ? -38.797 -8.691 56.511 1.00 97.75 198 SER A N 1
ATOM 1610 C CA . SER A 1 198 ? -38.019 -9.673 55.751 1.00 97.75 198 SER A CA 1
ATOM 1611 C C . SER A 1 198 ? -38.689 -9.983 54.407 1.00 97.75 198 SER A C 1
ATOM 1613 O O . SER A 1 198 ? -39.777 -9.460 54.111 1.00 97.75 198 SER A O 1
ATOM 1615 N N . LYS A 1 199 ? -38.085 -10.863 53.605 1.00 96.62 199 LYS A N 1
ATOM 1616 C CA . LYS A 1 199 ? -38.687 -11.357 52.360 1.00 96.62 199 LYS A CA 1
ATOM 1617 C C . LYS A 1 199 ? -39.956 -12.193 52.565 1.00 96.62 199 LYS A C 1
ATOM 1619 O O . LYS A 1 199 ? -40.884 -12.076 51.763 1.00 96.62 199 LYS A O 1
ATOM 1624 N N . GLU A 1 200 ? -40.090 -12.907 53.683 1.00 97.31 200 GLU A N 1
ATOM 1625 C CA . GLU A 1 200 ? -41.263 -13.727 54.044 1.00 97.31 200 GLU A CA 1
ATOM 1626 C C . GLU A 1 200 ? -42.517 -12.873 54.238 1.00 97.31 200 GLU A C 1
ATOM 1628 O O . GLU A 1 200 ? -43.641 -13.368 54.139 1.00 97.31 200 GLU A O 1
ATOM 1633 N N . LYS A 1 201 ? -42.358 -11.567 54.501 1.00 95.88 201 LYS A N 1
ATOM 1634 C CA . LYS A 1 201 ? -43.497 -10.677 54.732 1.00 95.88 201 LYS A CA 1
ATOM 1635 C C . LYS A 1 201 ? -44.402 -10.532 53.506 1.00 95.88 201 LYS A C 1
ATOM 1637 O O . LYS A 1 201 ? -45.588 -10.227 53.662 1.00 95.88 201 LYS A O 1
ATOM 1642 N N . GLY A 1 202 ? -43.850 -10.669 52.298 1.00 90.38 202 GLY A N 1
ATOM 1643 C CA . GLY A 1 202 ? -44.581 -10.527 51.033 1.00 90.38 202 GLY A CA 1
ATOM 1644 C C . GLY A 1 202 ? -44.975 -9.089 50.656 1.00 90.38 202 GLY A C 1
ATOM 1645 O O . GLY A 1 202 ? -45.557 -8.866 49.598 1.00 90.38 202 GLY A O 1
ATOM 1646 N N . MET A 1 203 ? -44.671 -8.091 51.492 1.00 92.94 203 MET A N 1
ATOM 1647 C CA . MET A 1 203 ? -44.911 -6.672 51.214 1.00 92.94 203 MET A CA 1
ATOM 1648 C C . MET A 1 203 ? -43.804 -5.810 51.815 1.00 92.94 203 MET A C 1
ATOM 1650 O O . MET A 1 203 ? -43.321 -6.104 52.906 1.00 92.94 203 MET A O 1
ATOM 1654 N N . TYR A 1 204 ? -43.437 -4.728 51.118 1.00 96.12 204 TYR A N 1
ATOM 1655 C CA . TYR A 1 204 ? -42.297 -3.877 51.489 1.00 96.12 204 TYR A CA 1
ATOM 1656 C C . TYR A 1 204 ? -41.013 -4.695 51.737 1.00 96.12 204 TYR A C 1
ATOM 1658 O O . TYR A 1 204 ? -40.278 -4.442 52.692 1.00 96.12 204 TYR A O 1
ATOM 1666 N N . ILE A 1 205 ? -40.786 -5.682 50.865 1.00 97.19 205 ILE A N 1
ATOM 1667 C CA . ILE A 1 205 ? -39.655 -6.614 50.894 1.00 97.19 205 ILE A CA 1
ATOM 1668 C C . ILE A 1 205 ? -38.344 -5.828 50.720 1.00 97.19 205 ILE A C 1
ATOM 1670 O O . ILE A 1 205 ? -38.298 -4.941 49.854 1.00 97.19 205 ILE A O 1
ATOM 1674 N N . PRO A 1 206 ? -37.290 -6.114 51.511 1.00 98.19 206 PRO A N 1
ATOM 1675 C CA . PRO A 1 206 ? -35.969 -5.546 51.274 1.00 98.19 206 PRO A CA 1
ATOM 1676 C C . PRO A 1 206 ? -35.553 -5.674 49.806 1.00 98.19 206 PRO A C 1
ATOM 1678 O O . PRO A 1 206 ? -35.861 -6.669 49.163 1.00 98.19 206 PRO A O 1
ATOM 1681 N N . HIS A 1 207 ? -34.877 -4.679 49.245 1.00 97.88 207 HIS A N 1
ATOM 1682 C CA . HIS A 1 207 ? -34.411 -4.773 47.860 1.00 97.88 207 HIS A CA 1
ATOM 1683 C C . HIS A 1 207 ? -33.131 -3.980 47.633 1.00 97.88 207 HIS A C 1
ATOM 1685 O O . HIS A 1 207 ? -32.799 -3.053 48.378 1.00 97.88 207 HIS A O 1
ATOM 1691 N N . LEU A 1 208 ? -32.422 -4.358 46.578 1.00 98.06 208 LEU A N 1
ATOM 1692 C CA . LEU A 1 208 ? -31.258 -3.672 46.054 1.00 98.06 208 LEU A CA 1
ATOM 1693 C C . LEU A 1 208 ? -31.667 -2.927 44.777 1.00 98.06 208 LEU A C 1
ATOM 1695 O O . LEU A 1 208 ? -32.053 -3.543 43.787 1.00 98.06 208 LEU A O 1
ATOM 1699 N N . GLU A 1 209 ? -31.604 -1.598 44.810 1.00 97.12 209 GLU A N 1
ATOM 1700 C CA . GLU A 1 209 ? -31.910 -0.715 43.677 1.00 97.12 209 GLU A CA 1
ATOM 1701 C C . GLU A 1 209 ? -30.606 -0.292 42.991 1.00 97.12 209 GLU A C 1
ATOM 1703 O O . GLU A 1 209 ? -29.746 0.324 43.625 1.00 97.12 209 GLU A O 1
ATOM 1708 N N . ILE A 1 210 ? -30.453 -0.590 41.699 1.00 94.94 210 ILE A N 1
ATOM 1709 C CA . ILE A 1 210 ? -29.217 -0.355 40.940 1.00 94.94 210 ILE A CA 1
ATOM 1710 C C . ILE A 1 210 ? -29.523 0.441 39.677 1.00 94.94 210 ILE A C 1
ATOM 1712 O O . ILE A 1 210 ? -30.347 0.043 38.858 1.00 94.94 210 ILE A O 1
ATOM 1716 N N . LYS A 1 211 ? -28.819 1.556 39.471 1.00 91.50 211 LYS A N 1
ATOM 1717 C CA . LYS A 1 211 ? -28.897 2.343 38.235 1.00 91.50 211 LYS A CA 1
ATOM 1718 C C . LYS A 1 211 ? -27.737 2.000 37.313 1.00 91.50 211 LYS A C 1
ATOM 1720 O O . LYS A 1 211 ? -26.592 2.292 37.652 1.00 91.50 211 LYS A O 1
ATOM 1725 N N . ILE A 1 212 ? -28.036 1.476 36.127 1.00 85.69 212 ILE A N 1
ATOM 1726 C CA . ILE A 1 212 ? -27.047 1.164 35.083 1.00 85.69 212 ILE A CA 1
ATOM 1727 C C . ILE A 1 212 ? -27.155 2.113 33.891 1.00 85.69 212 ILE A C 1
ATOM 1729 O O . ILE A 1 212 ? -28.233 2.624 33.587 1.00 85.69 212 ILE A O 1
ATOM 1733 N N . VAL A 1 213 ? -26.037 2.343 33.203 1.00 81.69 213 VAL A N 1
ATOM 1734 C CA . VAL A 1 213 ? -25.983 3.053 31.916 1.00 81.69 213 VAL A CA 1
ATOM 1735 C C . VAL A 1 213 ? -25.264 2.164 30.888 1.00 81.69 213 VAL A C 1
ATOM 1737 O O . VAL A 1 213 ? -24.162 1.698 31.198 1.00 81.69 213 VAL A O 1
ATOM 1740 N N . PRO A 1 214 ? -25.868 1.911 29.704 1.00 68.56 214 PRO A N 1
ATOM 1741 C CA . PRO A 1 214 ? -25.207 1.210 28.603 1.00 68.56 214 PRO A CA 1
ATOM 1742 C C . PRO A 1 214 ? -23.959 1.961 28.142 1.00 68.56 214 PRO A C 1
ATOM 1744 O O . PRO A 1 214 ? -23.905 3.190 28.221 1.00 68.56 214 PRO A O 1
ATOM 1747 N N . THR A 1 215 ? -22.970 1.239 27.635 1.00 71.75 215 THR A N 1
ATOM 1748 C CA . THR A 1 215 ? -21.798 1.845 26.993 1.00 71.75 215 THR A CA 1
ATOM 1749 C C . THR A 1 215 ? -22.077 2.090 25.511 1.00 71.75 215 THR A C 1
ATOM 1751 O O . THR A 1 215 ? -22.826 1.356 24.867 1.00 71.75 215 THR A O 1
ATOM 1754 N N . SER A 1 216 ? -21.513 3.166 24.960 1.00 72.56 216 SER A N 1
ATOM 1755 C CA . SER A 1 216 ? -21.563 3.425 23.521 1.00 72.56 216 SER A CA 1
ATOM 1756 C C . SER A 1 216 ? -20.629 2.467 22.777 1.00 72.56 216 SER A C 1
ATOM 1758 O O . SER A 1 216 ? -19.619 2.031 23.329 1.00 72.56 216 SER A O 1
ATOM 1760 N N . LEU A 1 217 ? -20.939 2.190 21.509 1.00 83.88 217 LEU A N 1
ATOM 1761 C CA . LEU A 1 217 ? -19.964 1.611 20.584 1.00 83.88 217 LEU A CA 1
ATOM 1762 C C . LEU A 1 217 ? -18.751 2.539 20.488 1.00 83.88 217 LEU A C 1
ATOM 1764 O O . LEU A 1 217 ? -18.913 3.750 20.328 1.00 83.88 217 LEU A O 1
ATOM 1768 N N . GLN A 1 218 ? -17.557 1.964 20.572 1.00 87.31 218 GLN A N 1
ATOM 1769 C CA . GLN A 1 218 ? -16.315 2.640 20.225 1.00 87.31 218 GLN A CA 1
ATOM 1770 C C . GLN A 1 218 ? -15.881 2.168 18.843 1.00 87.31 218 GLN A C 1
ATOM 1772 O O . GLN A 1 218 ? -15.791 0.967 18.606 1.00 87.31 218 GLN A O 1
ATOM 1777 N N . VAL A 1 219 ? -15.665 3.119 17.936 1.00 90.50 219 VAL A N 1
ATOM 1778 C CA . VAL A 1 219 ? -15.264 2.873 16.550 1.00 90.50 219 VAL A CA 1
ATOM 1779 C C . VAL A 1 219 ? -13.944 3.590 16.334 1.00 90.50 219 VAL A C 1
ATOM 1781 O O . VAL A 1 219 ? -13.904 4.819 16.364 1.00 90.50 219 VAL A O 1
ATOM 1784 N N . ASN A 1 220 ? -12.886 2.820 16.122 1.00 90.94 220 ASN A N 1
ATOM 1785 C CA . ASN A 1 220 ? -11.535 3.326 15.965 1.00 90.94 220 ASN A CA 1
ATOM 1786 C C . ASN A 1 220 ? -10.992 2.880 14.612 1.00 90.94 220 ASN A C 1
ATOM 1788 O O . ASN A 1 220 ? -10.947 1.686 14.317 1.00 90.94 220 ASN A O 1
ATOM 1792 N N . TRP A 1 221 ? -10.571 3.849 13.809 1.00 91.31 221 TRP A N 1
ATOM 1793 C CA . TRP A 1 221 ? -9.841 3.596 12.579 1.00 91.31 221 TRP A CA 1
ATOM 1794 C C . TRP A 1 221 ? -8.347 3.781 12.823 1.00 91.31 221 TRP A C 1
ATOM 1796 O O . TRP A 1 221 ? -7.936 4.747 13.467 1.00 91.31 221 TRP A O 1
ATOM 1806 N N . THR A 1 222 ? -7.550 2.871 12.278 1.00 90.06 222 THR A N 1
ATOM 1807 C CA . THR A 1 222 ? -6.098 3.014 12.194 1.00 90.06 222 THR A CA 1
ATOM 1808 C C . THR A 1 222 ? -5.734 3.165 10.730 1.00 90.06 222 THR A C 1
ATOM 1810 O O . THR A 1 222 ? -5.950 2.248 9.933 1.00 90.06 222 THR A O 1
ATOM 1813 N N . TYR A 1 223 ? -5.195 4.330 10.389 1.00 84.44 223 TYR A N 1
ATOM 1814 C CA . TYR A 1 223 ? -4.703 4.637 9.054 1.00 84.44 223 TYR A CA 1
ATOM 1815 C C . TYR A 1 223 ? -3.182 4.470 9.001 1.00 84.44 223 TYR A C 1
ATOM 1817 O O . TYR A 1 223 ? -2.519 4.668 10.023 1.00 84.44 223 TYR A O 1
ATOM 1825 N N . PRO A 1 224 ? -2.630 4.100 7.837 1.00 76.31 224 PRO A N 1
ATOM 1826 C CA . PRO A 1 224 ? -1.188 4.094 7.625 1.00 76.31 224 PRO A CA 1
ATOM 1827 C C . PRO A 1 224 ? -0.598 5.502 7.809 1.00 76.31 224 PRO A C 1
ATOM 1829 O O . PRO A 1 224 ? -1.298 6.497 7.607 1.00 76.31 224 PRO A O 1
ATOM 1832 N N . SER A 1 225 ? 0.679 5.576 8.197 1.00 68.62 225 SER A N 1
ATOM 1833 C CA . SER A 1 225 ? 1.401 6.849 8.272 1.00 68.62 225 SER A CA 1
ATOM 1834 C C . SER A 1 225 ? 1.530 7.464 6.867 1.00 68.62 225 SER A C 1
ATOM 1836 O O . SER A 1 225 ? 1.464 6.761 5.854 1.00 68.62 225 SER A O 1
ATOM 1838 N N . SER A 1 226 ? 1.661 8.789 6.812 1.00 57.72 226 SER A N 1
ATOM 1839 C CA . SER A 1 226 ? 1.825 9.552 5.569 1.00 57.72 226 SER A CA 1
ATOM 1840 C C . SER A 1 226 ? 3.292 9.831 5.229 1.00 57.72 226 SER A C 1
ATOM 1842 O O . SER A 1 226 ? 3.562 10.724 4.427 1.00 57.72 226 SER A O 1
ATOM 1844 N N . ASP A 1 227 ? 4.246 9.139 5.856 1.00 57.50 227 ASP A N 1
ATOM 1845 C CA . ASP A 1 227 ? 5.660 9.422 5.626 1.00 57.50 227 ASP A CA 1
ATOM 1846 C C . ASP A 1 227 ? 6.078 8.985 4.214 1.00 57.50 227 ASP A C 1
ATOM 1848 O O . ASP A 1 227 ? 5.745 7.894 3.743 1.00 57.50 227 ASP A O 1
ATOM 1852 N N . PHE A 1 228 ? 6.823 9.866 3.538 1.00 47.59 228 PHE A N 1
ATOM 1853 C CA . PHE A 1 228 ? 7.211 9.798 2.120 1.00 47.59 228 PHE A CA 1
ATOM 1854 C C . PHE A 1 228 ? 7.761 8.427 1.674 1.00 47.59 228 PHE A C 1
ATOM 1856 O O . PHE A 1 228 ? 7.558 8.003 0.538 1.00 47.59 228 PHE A O 1
ATOM 1863 N N . PHE A 1 229 ? 8.415 7.688 2.575 1.00 50.59 229 PHE A N 1
ATOM 1864 C CA . PHE A 1 229 ? 9.073 6.416 2.262 1.00 50.59 229 PHE A CA 1
ATOM 1865 C C . PHE A 1 229 ? 8.280 5.160 2.632 1.00 50.59 229 PHE A C 1
ATOM 1867 O O . PHE A 1 229 ? 8.726 4.057 2.322 1.00 50.59 229 PHE A O 1
ATOM 1874 N N . GLU A 1 230 ? 7.116 5.280 3.268 1.00 56.69 230 GLU A N 1
ATOM 1875 C CA . GLU A 1 230 ? 6.418 4.100 3.781 1.00 56.69 230 GLU A CA 1
ATOM 1876 C C . GLU A 1 230 ? 5.540 3.389 2.747 1.00 56.69 230 GLU A C 1
ATOM 1878 O O . GLU A 1 230 ? 5.188 2.219 2.949 1.00 56.69 230 GLU A O 1
ATOM 1883 N N . ARG A 1 231 ? 5.119 4.079 1.676 1.00 73.62 231 ARG A N 1
ATOM 1884 C CA . ARG A 1 231 ? 4.066 3.586 0.777 1.00 73.62 231 ARG A CA 1
ATOM 1885 C C . ARG A 1 231 ? 4.366 3.871 -0.685 1.00 73.62 231 ARG A C 1
ATOM 1887 O O . ARG A 1 231 ? 4.334 5.010 -1.148 1.00 73.62 231 ARG A O 1
ATOM 1894 N N . TRP A 1 232 ? 4.593 2.797 -1.429 1.00 78.50 232 TRP A N 1
ATOM 1895 C CA . TRP A 1 232 ? 4.866 2.864 -2.856 1.00 78.50 232 TRP A CA 1
ATOM 1896 C C . TRP A 1 232 ? 3.688 2.361 -3.676 1.00 78.50 232 TRP A C 1
ATOM 1898 O O . TRP A 1 232 ? 2.909 1.504 -3.260 1.00 78.50 232 TRP A O 1
ATOM 1908 N N . MET A 1 233 ? 3.590 2.886 -4.888 1.00 78.75 233 MET A N 1
ATOM 1909 C CA . MET A 1 233 ? 2.747 2.358 -5.944 1.00 78.75 233 MET A CA 1
ATOM 1910 C C . MET A 1 233 ? 2.897 0.834 -6.050 1.00 78.75 233 MET A C 1
ATOM 1912 O O . MET A 1 233 ? 4.008 0.319 -5.918 1.00 78.75 233 MET A O 1
ATOM 1916 N N . HIS A 1 234 ? 1.795 0.125 -6.308 1.00 74.25 234 HIS A N 1
ATOM 1917 C CA . HIS A 1 234 ? 1.707 -1.341 -6.353 1.00 74.25 234 HIS A CA 1
ATOM 1918 C C . HIS A 1 234 ? 1.904 -2.069 -5.013 1.00 74.25 234 HIS A C 1
ATOM 1920 O O . HIS A 1 234 ? 1.537 -3.239 -4.916 1.00 74.25 234 HIS A O 1
ATOM 1926 N N . TYR A 1 235 ? 2.391 -1.409 -3.957 1.00 75.56 235 TYR A N 1
ATOM 1927 C CA . TYR A 1 235 ? 2.475 -2.033 -2.640 1.00 75.56 235 TYR A CA 1
ATOM 1928 C C . TYR A 1 235 ? 1.126 -1.982 -1.920 1.00 75.56 235 TYR A C 1
ATOM 1930 O O . TYR A 1 235 ? 0.549 -0.898 -1.770 1.00 75.56 235 TYR A O 1
ATOM 1938 N N . PRO A 1 236 ? 0.601 -3.137 -1.469 1.00 77.19 236 PRO A N 1
ATOM 1939 C CA . PRO A 1 236 ? -0.594 -3.148 -0.653 1.00 77.19 236 PRO A CA 1
ATOM 1940 C C . PRO A 1 236 ? -0.303 -2.543 0.722 1.00 77.19 236 PRO A C 1
ATOM 1942 O O . PRO A 1 236 ? 0.770 -2.743 1.289 1.00 77.19 236 PRO A O 1
ATOM 1945 N N . TYR A 1 237 ? -1.285 -1.858 1.293 1.00 79.56 237 TYR A N 1
ATOM 1946 C CA . TYR A 1 237 ? -1.245 -1.439 2.690 1.00 79.56 237 TYR A CA 1
ATOM 1947 C C . TYR A 1 237 ? -2.580 -1.640 3.376 1.00 79.56 237 TYR A C 1
ATOM 1949 O O . TYR A 1 237 ? -3.617 -1.810 2.742 1.00 79.56 237 TYR A O 1
ATOM 1957 N N . GLU A 1 238 ? -2.539 -1.624 4.699 1.00 85.12 238 GLU A N 1
ATOM 1958 C CA . GLU A 1 238 ? -3.681 -1.952 5.531 1.00 85.12 238 GLU A CA 1
ATOM 1959 C C . GLU A 1 238 ? -4.265 -0.704 6.196 1.00 85.12 238 GLU A C 1
ATOM 1961 O O . GLU A 1 238 ? -3.547 0.114 6.773 1.00 85.12 238 GLU A O 1
ATOM 1966 N N . VAL A 1 239 ? -5.591 -0.593 6.142 1.00 87.94 239 VAL A N 1
ATOM 1967 C CA . VAL A 1 239 ? -6.390 0.274 7.010 1.00 87.94 239 VAL A CA 1
ATOM 1968 C C . VAL A 1 239 ? -7.195 -0.629 7.935 1.00 87.94 239 VAL A C 1
ATOM 1970 O O . VAL A 1 239 ? -7.897 -1.529 7.467 1.00 87.94 239 VAL A O 1
ATOM 1973 N N . LYS A 1 240 ? -7.117 -0.395 9.247 1.00 90.38 240 LYS A N 1
ATOM 1974 C CA . LYS A 1 240 ? -7.824 -1.217 10.237 1.00 90.38 240 LYS A CA 1
ATOM 1975 C C . LYS A 1 240 ? -9.036 -0.499 10.800 1.00 90.38 240 LYS A C 1
ATOM 1977 O O . LYS A 1 240 ? -8.971 0.684 11.128 1.00 90.38 240 LYS A O 1
ATOM 1982 N N . LEU A 1 241 ? -10.118 -1.245 10.973 1.00 91.81 241 LEU A N 1
ATOM 1983 C CA . LEU A 1 241 ? -11.314 -0.824 11.688 1.00 91.81 241 LEU A CA 1
ATOM 1984 C C . LEU A 1 241 ? -11.486 -1.705 12.922 1.00 91.81 241 LEU A C 1
ATOM 1986 O O . LEU A 1 241 ? -11.731 -2.902 12.801 1.00 91.81 241 LEU A O 1
ATOM 1990 N N . ASN A 1 242 ? -11.420 -1.089 14.097 1.00 91.56 242 ASN A N 1
ATOM 1991 C CA . ASN A 1 242 ? -11.676 -1.724 15.379 1.00 91.56 242 ASN A CA 1
ATOM 1992 C C . ASN A 1 242 ? -12.982 -1.208 15.971 1.00 91.56 242 ASN A C 1
ATOM 1994 O O . ASN A 1 242 ? -13.160 -0.004 16.169 1.00 91.56 242 ASN A O 1
ATOM 1998 N N . VAL A 1 243 ? -13.898 -2.126 16.265 1.00 91.25 243 VAL A N 1
ATOM 1999 C CA . VAL A 1 243 ? -15.198 -1.800 16.848 1.00 91.25 243 VAL A CA 1
ATOM 2000 C C . VAL A 1 243 ? -15.383 -2.594 18.123 1.00 91.25 243 VAL A C 1
ATOM 2002 O O . VAL A 1 243 ? -15.468 -3.820 18.091 1.00 91.25 243 VAL A O 1
ATOM 2005 N N . SER A 1 244 ? -15.481 -1.877 19.236 1.00 88.44 244 SER A N 1
ATOM 2006 C CA . SER A 1 244 ? -15.683 -2.456 20.560 1.00 88.44 244 SER A CA 1
ATOM 2007 C C . SER A 1 244 ? -17.034 -2.032 21.117 1.00 88.44 244 SER A C 1
ATOM 2009 O O . SER A 1 244 ? -17.367 -0.844 21.164 1.00 88.44 244 SER A O 1
ATOM 2011 N N . ALA A 1 245 ? -17.814 -3.006 21.571 1.00 84.31 245 ALA A N 1
ATOM 2012 C CA . ALA A 1 245 ? -19.038 -2.777 22.322 1.00 84.31 245 ALA A CA 1
ATOM 2013 C C . ALA A 1 245 ? -18.835 -3.209 23.774 1.00 84.31 245 ALA A C 1
ATOM 2015 O O . ALA A 1 245 ? -18.358 -4.306 24.039 1.00 84.31 245 ALA A O 1
ATOM 2016 N N . GLY A 1 246 ? -19.239 -2.369 24.729 1.00 77.50 246 GLY A N 1
ATOM 2017 C CA . GLY A 1 246 ? -19.459 -2.827 26.103 1.00 77.50 246 GLY A CA 1
ATOM 2018 C C . GLY A 1 246 ? -20.867 -3.415 26.256 1.00 77.50 246 GLY A C 1
ATOM 2019 O O . GLY A 1 246 ? -21.345 -4.115 25.366 1.00 77.50 246 GLY A O 1
ATOM 2020 N N . ALA A 1 247 ? -21.563 -3.120 27.354 1.00 73.75 247 ALA A N 1
ATOM 2021 C CA . ALA A 1 247 ? -22.948 -3.541 27.533 1.00 73.75 247 ALA A CA 1
ATOM 2022 C C . ALA A 1 247 ? -23.916 -2.783 26.615 1.00 73.75 247 ALA A C 1
ATOM 2024 O O . ALA A 1 247 ? -24.092 -1.565 26.742 1.00 73.75 247 ALA A O 1
ATOM 2025 N N . LEU A 1 248 ? -24.608 -3.538 25.762 1.00 74.38 248 LEU A N 1
ATOM 2026 C CA . LEU A 1 248 ? -25.675 -3.060 24.890 1.00 74.38 248 LEU A CA 1
ATOM 2027 C C . LEU A 1 248 ? -27.061 -3.333 25.513 1.00 74.38 248 LEU A C 1
ATOM 2029 O O . LEU A 1 248 ? -27.225 -4.347 26.193 1.00 74.38 248 LEU A O 1
ATOM 2033 N N . PRO A 1 249 ? -28.076 -2.476 25.272 1.00 70.06 249 PRO A N 1
ATOM 2034 C CA . PRO A 1 249 ? -29.415 -2.626 25.858 1.00 70.06 249 PRO A CA 1
ATOM 2035 C C . PRO A 1 249 ? -30.110 -3.963 25.561 1.00 70.06 249 PRO A C 1
ATOM 2037 O O . PRO A 1 249 ? -30.720 -4.531 26.461 1.00 70.06 249 PRO A O 1
ATOM 2040 N N . ASP A 1 250 ? -29.980 -4.467 24.331 1.00 72.75 250 ASP A N 1
ATOM 2041 C CA . ASP A 1 250 ? -30.656 -5.683 23.856 1.00 72.75 250 ASP A CA 1
ATOM 2042 C C . ASP A 1 250 ? -29.681 -6.867 23.688 1.00 72.75 250 ASP A C 1
ATOM 2044 O O . ASP A 1 250 ? -29.996 -7.861 23.043 1.00 72.75 250 ASP A O 1
ATOM 2048 N N . GLY A 1 251 ? -28.465 -6.763 24.239 1.00 75.31 251 GLY A N 1
ATOM 2049 C CA . GLY A 1 251 ? -27.417 -7.783 24.107 1.00 75.31 251 GLY A CA 1
ATOM 2050 C C . GLY A 1 251 ? -26.661 -7.762 22.773 1.00 75.31 251 GLY A C 1
ATOM 2051 O O . GLY A 1 251 ? -25.530 -8.239 22.723 1.00 75.31 251 GLY A O 1
ATOM 2052 N N . GLU A 1 252 ? -27.231 -7.157 21.733 1.00 85.12 252 GLU A N 1
ATOM 2053 C CA . GLU A 1 252 ? -26.640 -7.033 20.401 1.00 85.12 252 GLU A CA 1
ATOM 2054 C C . GLU A 1 252 ? -27.032 -5.723 19.703 1.00 85.12 252 GLU A C 1
ATOM 2056 O O . GLU A 1 252 ? -27.955 -5.016 20.118 1.00 85.12 252 GLU A O 1
ATOM 2061 N N . ARG A 1 253 ? -26.311 -5.374 18.635 1.00 84.75 253 ARG A N 1
ATOM 2062 C CA . ARG A 1 253 ? -26.622 -4.234 17.770 1.00 84.75 253 ARG A CA 1
ATOM 2063 C C . ARG A 1 253 ? -26.140 -4.489 16.343 1.00 84.75 253 ARG A C 1
ATOM 2065 O O . ARG A 1 253 ? -25.016 -4.939 16.128 1.00 84.75 253 ARG A O 1
ATOM 2072 N N . ASN A 1 254 ? -26.967 -4.133 15.363 1.00 90.88 254 ASN A N 1
ATOM 2073 C CA . ASN A 1 254 ? -26.549 -4.113 13.962 1.00 90.88 254 ASN A CA 1
ATOM 2074 C C . ASN A 1 254 ? -25.546 -2.983 13.726 1.00 90.88 254 ASN A C 1
ATOM 2076 O O . ASN A 1 254 ? -25.788 -1.836 14.104 1.00 90.88 254 ASN A O 1
ATOM 2080 N N . PHE A 1 255 ? -24.441 -3.316 13.076 1.00 91.38 255 PHE A N 1
ATOM 2081 C CA . PHE A 1 255 ? -23.375 -2.396 12.731 1.00 91.38 255 PHE A CA 1
ATOM 2082 C C . PHE A 1 255 ? -23.103 -2.470 11.232 1.00 91.38 255 PHE A C 1
ATOM 2084 O O . PHE A 1 255 ? -22.924 -3.551 10.665 1.00 91.38 255 PHE A O 1
ATOM 2091 N N . THR A 1 256 ? -23.096 -1.307 10.591 1.00 93.12 256 THR A N 1
ATOM 2092 C CA . THR A 1 256 ? -22.806 -1.173 9.165 1.00 93.12 256 THR A CA 1
ATOM 2093 C C . THR A 1 256 ? -21.509 -0.415 8.972 1.00 93.12 256 THR A C 1
ATOM 2095 O O . THR A 1 256 ? -21.233 0.548 9.691 1.00 93.12 256 THR A O 1
ATOM 2098 N N . PHE A 1 257 ? -20.710 -0.853 8.013 1.00 92.88 257 PHE A N 1
ATOM 2099 C CA . PHE A 1 257 ? -19.390 -0.296 7.768 1.00 92.88 257 PHE A CA 1
ATOM 2100 C C . PHE A 1 257 ? -19.018 -0.418 6.297 1.00 92.88 257 PHE A C 1
ATOM 2102 O O . PHE A 1 257 ? -19.650 -1.141 5.536 1.00 92.88 257 PHE A O 1
ATOM 2109 N N . GLY A 1 258 ? -17.995 0.308 5.893 1.00 90.06 258 GLY A N 1
ATOM 2110 C CA . GLY A 1 258 ? -17.462 0.292 4.541 1.00 90.06 258 GLY A CA 1
ATOM 2111 C C . GLY A 1 258 ? -16.355 1.323 4.444 1.00 90.06 258 GLY A C 1
ATOM 2112 O O . GLY A 1 258 ? -16.174 2.119 5.369 1.00 90.06 258 GLY A O 1
ATOM 2113 N N . LEU A 1 259 ? -15.623 1.292 3.342 1.00 90.44 259 LEU A N 1
ATOM 2114 C CA . LEU A 1 259 ? -14.531 2.212 3.084 1.00 90.44 259 LEU A CA 1
ATOM 2115 C C . LEU A 1 259 ? -14.741 2.825 1.707 1.00 90.44 259 LEU A C 1
ATOM 2117 O O . LEU A 1 259 ? -15.026 2.118 0.737 1.00 90.44 259 LEU A O 1
ATOM 2121 N N . ASP A 1 260 ? -14.615 4.138 1.640 1.00 89.56 260 ASP A N 1
ATOM 2122 C CA . ASP A 1 260 ? -14.636 4.885 0.394 1.00 89.56 260 ASP A CA 1
ATOM 2123 C C . ASP A 1 260 ? -13.454 5.855 0.352 1.00 89.56 260 ASP A C 1
ATOM 2125 O O . ASP A 1 260 ? -12.827 6.137 1.383 1.00 89.56 260 ASP A O 1
ATOM 2129 N N . TYR A 1 261 ? -13.110 6.313 -0.849 1.00 88.50 261 TYR A N 1
ATOM 2130 C CA . TYR A 1 261 ? -11.938 7.142 -1.079 1.00 88.50 261 TYR A CA 1
ATOM 2131 C C . TYR A 1 261 ? -12.152 8.194 -2.165 1.00 88.50 261 TYR A C 1
ATOM 2133 O O . TYR A 1 261 ? -13.006 8.081 -3.038 1.00 88.50 261 TYR A O 1
ATOM 2141 N N . ASN A 1 262 ? -11.316 9.222 -2.114 1.00 88.69 262 ASN A N 1
ATOM 2142 C CA . ASN A 1 262 ? -10.996 10.080 -3.248 1.00 88.69 262 ASN A CA 1
ATOM 2143 C C . ASN A 1 262 ? -9.478 10.278 -3.285 1.00 88.69 262 ASN A C 1
ATOM 2145 O O . ASN A 1 262 ? -8.797 9.941 -2.314 1.00 88.69 262 ASN A O 1
ATOM 2149 N N . PHE A 1 263 ? -8.943 10.804 -4.381 1.00 89.44 263 PHE A N 1
ATOM 2150 C CA . PHE A 1 263 ? -7.515 11.074 -4.485 1.00 89.44 263 PHE A CA 1
ATOM 2151 C C . PHE A 1 263 ? -7.240 12.404 -5.193 1.00 89.44 263 PHE A C 1
ATOM 2153 O O . PHE A 1 263 ? -8.096 12.945 -5.898 1.00 89.44 263 PHE A O 1
ATOM 2160 N N . THR A 1 264 ? -6.026 12.909 -5.000 1.00 90.69 264 THR A N 1
ATOM 2161 C CA . THR A 1 264 ? -5.481 14.085 -5.686 1.00 90.69 264 THR A CA 1
ATOM 2162 C C . THR A 1 264 ? -4.069 13.767 -6.170 1.00 90.69 264 THR A C 1
ATOM 2164 O O . THR A 1 264 ? -3.313 13.111 -5.450 1.00 90.69 264 THR A O 1
ATOM 2167 N N . ALA A 1 265 ? -3.730 14.197 -7.388 1.00 90.81 265 ALA A N 1
ATOM 2168 C CA . ALA A 1 265 ? -2.435 13.953 -8.014 1.00 90.81 265 ALA A CA 1
ATOM 2169 C C . ALA A 1 265 ? -1.490 15.142 -7.854 1.00 90.81 265 ALA A C 1
ATOM 2171 O O . ALA A 1 265 ? -1.907 16.296 -7.964 1.00 90.81 265 ALA A O 1
ATOM 2172 N N . TYR A 1 266 ? -0.213 14.842 -7.639 1.00 88.38 266 TYR A N 1
ATOM 2173 C CA . TYR A 1 266 ? 0.816 15.840 -7.389 1.00 88.38 266 TYR A CA 1
ATOM 2174 C C . TYR A 1 266 ? 2.075 15.563 -8.212 1.00 88.38 266 TYR A C 1
ATOM 2176 O O . TYR A 1 266 ? 2.442 14.406 -8.467 1.00 88.38 266 TYR A O 1
ATOM 2184 N N . ASN A 1 267 ? 2.739 16.641 -8.631 1.00 84.06 267 ASN A N 1
ATOM 2185 C CA . ASN A 1 267 ? 4.102 16.563 -9.140 1.00 84.06 267 ASN A CA 1
ATOM 2186 C C . ASN A 1 267 ? 5.101 16.402 -7.972 1.00 84.06 267 ASN A C 1
ATOM 2188 O O . ASN A 1 267 ? 4.709 16.355 -6.807 1.00 84.06 267 ASN A O 1
ATOM 2192 N N . LEU A 1 268 ? 6.397 16.305 -8.272 1.00 75.75 268 LEU A N 1
ATOM 2193 C CA . LEU A 1 268 ? 7.419 16.102 -7.243 1.00 75.75 268 LEU A CA 1
ATOM 2194 C C . LEU A 1 268 ? 7.576 17.315 -6.312 1.00 75.75 268 LEU A C 1
ATOM 2196 O O . LEU A 1 268 ? 7.901 17.155 -5.143 1.00 75.75 268 LEU A O 1
ATOM 2200 N N . LEU A 1 269 ? 7.273 18.518 -6.807 1.00 73.81 269 LEU A N 1
ATOM 2201 C CA . LEU A 1 269 ? 7.316 19.764 -6.036 1.00 73.81 269 LEU A CA 1
ATOM 2202 C C . LEU A 1 269 ? 6.130 19.899 -5.058 1.00 73.81 269 LEU A C 1
ATOM 2204 O O . LEU A 1 269 ? 5.986 20.925 -4.390 1.00 73.81 269 LEU A O 1
ATOM 2208 N N . GLY A 1 270 ? 5.257 18.886 -4.982 1.00 78.31 270 GLY A N 1
ATOM 2209 C CA . GLY A 1 270 ? 4.049 18.895 -4.159 1.00 78.31 270 GLY A CA 1
ATOM 2210 C C . GLY A 1 270 ? 2.945 19.800 -4.710 1.00 78.31 270 GLY A C 1
ATOM 2211 O O . GLY A 1 270 ? 2.001 20.138 -3.991 1.00 78.31 270 GLY A O 1
ATOM 2212 N N . GLU A 1 271 ? 3.042 20.213 -5.974 1.00 86.00 271 GLU A N 1
ATOM 2213 C CA . GLU A 1 271 ? 2.008 20.995 -6.640 1.00 86.00 271 GLU A CA 1
ATOM 2214 C C . GLU A 1 271 ? 0.946 20.063 -7.217 1.00 86.00 271 GLU A C 1
ATOM 2216 O O . GLU A 1 271 ? 1.250 19.047 -7.845 1.00 86.00 271 GLU A O 1
ATOM 2221 N N . GLU A 1 272 ? -0.321 20.416 -7.009 1.00 91.69 272 GLU A N 1
ATOM 2222 C CA . GLU A 1 272 ? -1.438 19.671 -7.580 1.00 91.69 272 GLU A CA 1
ATOM 2223 C C . GLU A 1 272 ? -1.415 19.787 -9.107 1.00 91.69 272 GLU A C 1
ATOM 2225 O O . GLU A 1 272 ? -1.398 20.890 -9.662 1.00 91.69 272 GLU A O 1
ATOM 2230 N N . ILE A 1 273 ? -1.461 18.642 -9.784 1.00 88.44 273 ILE A N 1
ATOM 2231 C CA . ILE A 1 273 ? -1.490 18.570 -11.243 1.00 88.44 273 ILE A CA 1
ATOM 2232 C C . ILE A 1 273 ? -2.692 17.766 -11.724 1.00 88.44 273 ILE A C 1
ATOM 2234 O O . ILE A 1 273 ? -3.176 16.852 -11.061 1.00 88.44 273 ILE A O 1
ATOM 2238 N N . GLN A 1 274 ? -3.170 18.114 -12.914 1.00 87.00 274 GLN A N 1
ATOM 2239 C CA . GLN A 1 274 ? -4.233 17.397 -13.610 1.00 87.00 274 GLN A CA 1
ATOM 2240 C C . GLN A 1 274 ? -3.642 16.873 -14.924 1.00 87.00 274 GLN A C 1
ATOM 2242 O O . GLN A 1 274 ? -3.513 17.658 -15.868 1.00 87.00 274 GLN A O 1
ATOM 2247 N N . PRO A 1 275 ? -3.193 15.605 -14.975 1.00 84.69 275 PRO A N 1
ATOM 2248 C CA . PRO A 1 275 ? -2.550 15.054 -16.163 1.00 84.69 275 PRO A CA 1
ATOM 2249 C C . PRO A 1 275 ? -3.517 15.023 -17.354 1.00 84.69 275 PRO A C 1
ATOM 2251 O O . PRO A 1 275 ? -4.715 14.797 -17.199 1.00 84.69 275 PRO A O 1
ATOM 2254 N N . GLU A 1 276 ? -2.988 15.244 -18.560 1.00 85.69 276 GLU A N 1
ATOM 2255 C CA . GLU A 1 276 ? -3.776 15.197 -19.804 1.00 85.69 276 GLU A CA 1
ATOM 2256 C C . GLU A 1 276 ? -4.033 13.760 -20.296 1.00 85.69 276 GLU A C 1
ATOM 2258 O O . GLU A 1 276 ? -4.829 13.553 -21.214 1.00 85.69 276 GLU A O 1
ATOM 2263 N N . TRP A 1 277 ? -3.372 12.767 -19.693 1.00 87.19 277 TRP A N 1
ATOM 2264 C CA . TRP A 1 277 ? -3.590 11.346 -19.953 1.00 87.19 277 TRP A CA 1
ATOM 2265 C C . TRP A 1 277 ? -4.446 10.706 -18.859 1.00 87.19 277 TRP A C 1
ATOM 2267 O O . TRP A 1 277 ? -4.514 11.180 -17.725 1.00 87.19 277 TRP A O 1
ATOM 2277 N N . GLU A 1 278 ? -5.089 9.592 -19.203 1.00 82.62 278 GLU A N 1
ATOM 2278 C CA . GLU A 1 278 ? -5.880 8.822 -18.252 1.00 82.62 278 GLU A CA 1
ATOM 2279 C C . GLU A 1 278 ? -4.964 8.155 -17.218 1.00 82.62 278 GLU A C 1
ATOM 2281 O O . GLU A 1 278 ? -4.103 7.321 -17.537 1.00 82.62 278 GLU A O 1
ATOM 2286 N N . LEU A 1 279 ? -5.170 8.513 -15.952 1.00 79.19 279 LEU A N 1
ATOM 2287 C CA . LEU A 1 279 ? -4.711 7.712 -14.832 1.00 79.19 279 LEU A CA 1
ATOM 2288 C C . LEU A 1 279 ? -5.562 6.435 -14.862 1.00 79.19 279 LEU A C 1
ATOM 2290 O O . LEU A 1 279 ? -6.731 6.477 -14.499 1.00 79.19 279 LEU A O 1
ATOM 2294 N N . ASN A 1 280 ? -5.020 5.315 -15.358 1.00 65.50 280 ASN A N 1
ATOM 2295 C CA . ASN A 1 280 ? -5.706 4.012 -15.353 1.00 65.50 280 ASN A CA 1
ATOM 2296 C C . ASN A 1 280 ? -5.867 3.503 -13.908 1.00 65.50 280 ASN A C 1
ATOM 2298 O O . ASN A 1 280 ? -5.184 2.570 -13.481 1.00 65.50 280 ASN A O 1
ATOM 2302 N N . GLU A 1 281 ? -6.726 4.151 -13.130 1.00 63.62 281 GLU A N 1
ATOM 2303 C CA . GLU A 1 281 ? -6.933 3.880 -11.717 1.00 63.62 281 GLU A CA 1
ATOM 2304 C C . GLU A 1 281 ? -7.626 2.536 -11.533 1.00 63.62 281 GLU A C 1
ATOM 2306 O O . GLU A 1 281 ? -8.848 2.412 -11.559 1.00 63.62 281 GLU A O 1
ATOM 2311 N N . ASN A 1 282 ? -6.824 1.505 -11.302 1.00 65.94 282 ASN A N 1
ATOM 2312 C CA . ASN A 1 282 ? -7.299 0.213 -10.831 1.00 65.94 282 ASN A CA 1
ATOM 2313 C C . ASN A 1 282 ? -6.965 0.076 -9.346 1.00 65.94 282 ASN A C 1
ATOM 2315 O O . ASN A 1 282 ? -6.382 -0.922 -8.925 1.00 65.94 282 ASN A O 1
ATOM 2319 N N . THR A 1 283 ? -7.284 1.102 -8.556 1.00 64.12 283 THR A N 1
ATOM 2320 C CA . THR A 1 283 ? -7.173 1.026 -7.100 1.00 64.12 283 THR A CA 1
ATOM 2321 C C . THR A 1 283 ? -8.319 0.168 -6.575 1.00 64.12 283 THR A C 1
ATOM 2323 O O . THR A 1 283 ? -9.494 0.472 -6.777 1.00 64.12 283 THR A O 1
ATOM 2326 N N . PHE A 1 284 ? -7.989 -0.945 -5.922 1.00 68.75 284 PHE A N 1
ATOM 2327 C CA . PHE A 1 284 ? -8.976 -1.883 -5.388 1.00 68.75 284 PHE A CA 1
ATOM 2328 C C . PHE A 1 284 ? -8.703 -2.192 -3.921 1.00 68.75 284 PHE A C 1
ATOM 2330 O O . PHE A 1 284 ? -7.582 -2.074 -3.422 1.00 68.75 284 PHE A O 1
ATOM 2337 N N . CYS A 1 285 ? -9.761 -2.602 -3.226 1.00 72.06 285 CYS A N 1
ATOM 2338 C CA . CYS A 1 285 ? -9.710 -2.967 -1.823 1.00 72.06 285 CYS A CA 1
ATOM 2339 C C . CYS A 1 285 ? -10.094 -4.436 -1.646 1.00 72.06 285 CYS A C 1
ATOM 2341 O O . CYS A 1 285 ? -11.118 -4.908 -2.143 1.00 72.06 285 CYS A O 1
ATOM 2343 N N . THR A 1 286 ? -9.283 -5.176 -0.904 1.00 76.69 286 THR A N 1
ATOM 2344 C CA . THR A 1 286 ? -9.632 -6.508 -0.422 1.00 76.69 286 THR A CA 1
ATOM 2345 C C . THR A 1 286 ? -9.874 -6.438 1.071 1.00 76.69 286 THR A C 1
ATOM 2347 O O . THR A 1 286 ? -9.003 -6.036 1.833 1.00 76.69 286 THR A O 1
ATOM 2350 N N . LEU A 1 287 ? -11.064 -6.846 1.497 1.00 75.19 287 LEU A N 1
ATOM 2351 C CA . LEU A 1 287 ? -11.348 -7.029 2.909 1.00 75.19 287 LEU A CA 1
ATOM 2352 C C . LEU A 1 287 ? -10.841 -8.410 3.320 1.00 75.19 287 LEU A C 1
ATOM 2354 O O . LEU A 1 287 ? -11.301 -9.428 2.792 1.00 75.19 287 LEU A O 1
ATOM 2358 N N . SER A 1 288 ? -9.930 -8.446 4.282 1.00 64.50 288 SER A N 1
ATOM 2359 C CA . SER A 1 288 ? -9.485 -9.674 4.935 1.00 64.50 288 SER A CA 1
ATOM 2360 C C . SER A 1 288 ? -10.026 -9.735 6.361 1.00 64.50 288 SER A C 1
ATOM 2362 O O . SER A 1 288 ? -9.968 -8.754 7.104 1.00 64.50 288 SER A O 1
ATOM 2364 N N . ASN A 1 289 ? -10.548 -10.894 6.762 1.00 60.59 289 ASN A N 1
ATOM 2365 C CA . ASN A 1 289 ? -10.800 -11.216 8.166 1.00 60.59 289 ASN A CA 1
ATOM 2366 C C . ASN A 1 289 ? -10.102 -12.532 8.538 1.00 60.59 289 ASN A C 1
ATOM 2368 O O . ASN A 1 289 ? -9.543 -13.211 7.681 1.00 60.59 289 ASN A O 1
ATOM 2372 N N . SER A 1 290 ? -10.175 -12.929 9.810 1.00 46.44 290 SER A N 1
ATOM 2373 C CA . SER A 1 290 ? -9.523 -14.139 10.338 1.00 46.44 290 SER A CA 1
ATOM 2374 C C . SER A 1 290 ? -9.936 -15.463 9.669 1.00 46.44 290 SER A C 1
ATOM 2376 O O . SER A 1 290 ? -9.374 -16.504 9.993 1.00 46.44 290 SER A O 1
ATOM 2378 N N . SER A 1 291 ? -10.931 -15.459 8.776 1.00 42.59 291 SER A N 1
ATOM 2379 C CA . SER A 1 291 ? -11.513 -16.663 8.172 1.00 42.59 291 SER A CA 1
ATOM 2380 C C . SER A 1 291 ? -11.555 -16.643 6.636 1.00 42.59 291 SER A C 1
ATOM 2382 O O . SER A 1 291 ? -11.569 -17.714 6.037 1.00 42.59 291 SER A O 1
ATOM 2384 N N . HIS A 1 292 ? -11.625 -15.471 5.991 1.00 58.28 292 HIS A N 1
ATOM 2385 C CA . HIS A 1 292 ? -11.828 -15.317 4.546 1.00 58.28 292 HIS A CA 1
ATOM 2386 C C . HIS A 1 292 ? -11.292 -13.969 4.030 1.00 58.28 292 HIS A C 1
ATOM 2388 O O . HIS A 1 292 ? -11.464 -12.935 4.677 1.00 58.28 292 HIS A O 1
ATOM 2394 N N . ASN A 1 293 ? -10.749 -13.979 2.807 1.00 70.19 293 ASN A N 1
ATOM 2395 C CA . ASN A 1 293 ? -10.424 -12.778 2.034 1.00 70.19 293 ASN A CA 1
ATOM 2396 C C . ASN A 1 293 ? -11.438 -12.621 0.904 1.00 70.19 293 ASN A C 1
ATOM 2398 O O . ASN A 1 293 ? -11.673 -13.563 0.144 1.00 70.19 293 ASN A O 1
ATOM 2402 N N . GLN A 1 294 ? -12.031 -11.439 0.780 1.00 79.88 294 GLN A N 1
ATOM 2403 C CA . GLN A 1 294 ? -12.961 -11.130 -0.298 1.00 79.88 294 GLN A CA 1
ATOM 2404 C C . GLN A 1 294 ? -12.702 -9.720 -0.823 1.00 79.88 294 GLN A C 1
ATOM 2406 O O . GLN A 1 294 ? -12.594 -8.762 -0.060 1.00 79.88 294 GLN A O 1
ATOM 2411 N N . THR A 1 295 ? -12.591 -9.597 -2.142 1.00 78.44 295 THR A N 1
ATOM 2412 C CA . THR A 1 295 ? -12.415 -8.306 -2.810 1.00 78.44 295 THR A CA 1
ATOM 2413 C C . THR A 1 295 ? -13.748 -7.573 -2.876 1.00 78.44 295 THR A C 1
ATOM 2415 O O . THR A 1 295 ? -14.764 -8.153 -3.266 1.00 78.44 295 THR A O 1
ATOM 2418 N N . TYR A 1 296 ? -13.738 -6.299 -2.492 1.00 76.88 296 TYR A N 1
ATOM 2419 C CA . TYR A 1 296 ? -14.900 -5.422 -2.519 1.00 76.88 296 TYR A CA 1
ATOM 2420 C C . TYR A 1 296 ? -14.546 -4.127 -3.240 1.00 76.88 296 TYR A C 1
ATOM 2422 O O . TYR A 1 296 ? -13.448 -3.595 -3.099 1.00 76.88 296 TYR A O 1
ATOM 2430 N N . ASN A 1 297 ? -15.505 -3.579 -3.978 1.00 82.38 297 ASN A N 1
ATOM 2431 C CA . ASN A 1 297 ? -15.342 -2.238 -4.520 1.00 82.38 297 ASN A CA 1
ATOM 2432 C C . ASN A 1 297 ? -15.466 -1.221 -3.381 1.00 82.38 297 ASN A C 1
ATOM 2434 O O . ASN A 1 297 ? -16.324 -1.373 -2.501 1.00 82.38 297 ASN A O 1
ATOM 2438 N N . PHE A 1 298 ? -14.656 -0.167 -3.427 1.00 84.88 298 PHE A N 1
ATOM 2439 C CA . PHE A 1 298 ? -14.857 1.004 -2.578 1.00 84.88 298 PHE A CA 1
ATOM 2440 C C . PHE A 1 298 ? -16.291 1.542 -2.719 1.00 84.88 298 PHE A C 1
ATOM 2442 O O . PHE A 1 298 ? -16.944 1.351 -3.749 1.00 84.88 298 PHE A O 1
ATOM 2449 N N . GLY A 1 299 ? -16.828 2.123 -1.646 1.00 85.75 299 GLY A N 1
ATOM 2450 C CA . GLY A 1 299 ? -18.238 2.526 -1.585 1.00 85.75 299 GLY A CA 1
ATOM 2451 C C . GLY A 1 299 ? -19.206 1.407 -1.163 1.00 85.75 299 GLY A C 1
ATOM 2452 O O . GLY A 1 299 ? -20.377 1.677 -0.886 1.00 85.75 299 GLY A O 1
ATOM 2453 N N . THR A 1 300 ? -18.757 0.147 -1.078 1.00 88.44 300 THR A N 1
ATOM 2454 C CA . THR A 1 300 ? -19.615 -0.970 -0.643 1.00 88.44 300 THR A CA 1
ATOM 2455 C C . THR A 1 300 ? -19.910 -0.891 0.857 1.00 88.44 300 THR A C 1
ATOM 2457 O O . THR A 1 300 ? -18.993 -0.829 1.676 1.00 88.44 300 THR A O 1
ATOM 2460 N N . ILE A 1 301 ? -21.194 -0.962 1.229 1.00 91.69 301 ILE A N 1
ATOM 2461 C CA . ILE A 1 301 ? -21.638 -1.042 2.628 1.00 91.69 301 ILE A CA 1
ATOM 2462 C C . ILE A 1 301 ? -21.866 -2.503 3.021 1.00 91.69 301 ILE A C 1
ATOM 2464 O O . ILE A 1 301 ? -22.660 -3.222 2.412 1.00 91.69 301 ILE A O 1
ATOM 2468 N N . LEU A 1 302 ? -21.194 -2.912 4.089 1.00 90.88 302 LEU A N 1
ATOM 2469 C CA . LEU A 1 302 ? -21.247 -4.226 4.707 1.00 90.88 302 LEU A CA 1
ATOM 2470 C C . LEU A 1 302 ? -22.023 -4.161 6.023 1.00 90.88 302 LEU A C 1
ATOM 2472 O O . LEU A 1 302 ? -22.080 -3.123 6.682 1.00 90.88 302 LEU A O 1
ATOM 2476 N N . ASN A 1 303 ? -22.621 -5.287 6.410 1.00 92.12 303 ASN A N 1
ATOM 2477 C CA . ASN A 1 303 ? -23.453 -5.396 7.605 1.00 92.12 303 ASN A CA 1
ATOM 2478 C C . ASN A 1 303 ? -22.950 -6.530 8.497 1.00 92.12 303 ASN A C 1
ATOM 2480 O O . ASN A 1 303 ? -22.600 -7.607 8.015 1.00 92.12 303 ASN A O 1
ATOM 2484 N N . THR A 1 304 ? -22.966 -6.306 9.803 1.00 90.81 304 THR A N 1
ATOM 2485 C CA . THR A 1 304 ? -22.664 -7.319 10.813 1.00 90.81 304 THR A CA 1
ATOM 2486 C C . THR A 1 304 ? -23.462 -7.046 12.086 1.00 90.81 304 THR A C 1
ATOM 2488 O O . THR A 1 304 ? -24.039 -5.972 12.256 1.00 90.81 304 THR A O 1
ATOM 2491 N N . THR A 1 305 ? -23.474 -8.007 13.000 1.00 91.38 305 THR A N 1
ATOM 2492 C CA . THR A 1 305 ? -24.037 -7.847 14.344 1.00 91.38 305 THR A CA 1
ATOM 2493 C C . THR A 1 305 ? -22.888 -7.843 15.344 1.00 91.38 305 THR A C 1
ATOM 2495 O O . THR A 1 305 ? -22.019 -8.713 15.267 1.00 91.38 305 THR A O 1
ATOM 2498 N N . ILE A 1 306 ? -22.865 -6.859 16.243 1.00 89.38 306 ILE A N 1
ATOM 2499 C CA . ILE A 1 306 ? -21.928 -6.773 17.371 1.00 89.38 306 ILE A CA 1
ATOM 2500 C C . ILE A 1 306 ? -22.688 -7.130 18.638 1.00 89.38 306 ILE A C 1
ATOM 2502 O O . ILE A 1 306 ? -23.755 -6.562 18.884 1.00 89.38 306 ILE A O 1
ATOM 2506 N N . ILE A 1 307 ? -22.154 -8.050 19.434 1.00 87.38 307 ILE A N 1
ATOM 2507 C CA . ILE A 1 307 ? -22.759 -8.446 20.711 1.00 87.38 307 ILE A CA 1
ATOM 2508 C C . ILE A 1 307 ? -22.096 -7.722 21.891 1.00 87.38 307 ILE A C 1
ATOM 2510 O O . ILE A 1 307 ? -21.016 -7.146 21.770 1.00 87.38 307 ILE A O 1
ATOM 2514 N N . SER A 1 308 ? -22.761 -7.705 23.045 1.00 82.12 308 SER A N 1
ATOM 2515 C CA . SER A 1 308 ? -22.235 -7.058 24.251 1.00 82.12 308 SER A CA 1
ATOM 2516 C C . SER A 1 308 ? -20.873 -7.623 24.658 1.00 82.12 308 SER A C 1
ATOM 2518 O O . SER A 1 308 ? -20.712 -8.838 24.764 1.00 82.12 308 SER A O 1
ATOM 2520 N N . ASN A 1 309 ? -19.938 -6.733 24.999 1.00 80.69 309 ASN A N 1
ATOM 2521 C CA . ASN A 1 309 ? -18.564 -7.055 25.414 1.00 80.69 309 ASN A CA 1
ATOM 2522 C C . ASN A 1 309 ? -17.713 -7.735 24.326 1.00 80.69 309 ASN A C 1
ATOM 2524 O O . ASN A 1 309 ? -16.760 -8.446 24.643 1.00 80.69 309 ASN A O 1
ATOM 2528 N N . GLU A 1 310 ? -18.047 -7.518 23.053 1.00 85.38 310 GLU A N 1
ATOM 2529 C CA . GLU A 1 310 ? -17.277 -7.990 21.904 1.00 85.38 310 GLU A CA 1
ATOM 2530 C C . GLU A 1 310 ? -16.396 -6.876 21.322 1.00 85.38 310 GLU A C 1
ATOM 2532 O O . GLU A 1 310 ? -16.788 -5.706 21.270 1.00 85.38 310 GLU A O 1
ATOM 2537 N N . THR A 1 311 ? -15.229 -7.270 20.812 1.00 88.88 311 THR A N 1
ATOM 2538 C CA . THR A 1 311 ? -14.432 -6.464 19.884 1.00 88.88 311 THR A CA 1
ATOM 2539 C C . THR A 1 311 ? -14.306 -7.216 18.566 1.00 88.88 311 THR A C 1
ATOM 2541 O O . THR A 1 311 ? -13.944 -8.393 18.563 1.00 88.88 311 THR A O 1
ATOM 2544 N N . LYS A 1 312 ? -14.580 -6.533 17.452 1.00 90.00 312 LYS A N 1
ATOM 2545 C CA . LYS A 1 312 ? -14.301 -7.028 16.101 1.00 90.00 312 LYS A CA 1
ATOM 2546 C C . LYS A 1 312 ? -13.309 -6.117 15.394 1.00 90.00 312 LYS A C 1
ATOM 2548 O O . LYS A 1 312 ? -13.424 -4.893 15.476 1.00 90.00 312 LYS A O 1
ATOM 2553 N N . GLU A 1 313 ? -12.385 -6.747 14.680 1.00 90.19 313 GLU A N 1
ATOM 2554 C CA . GLU A 1 313 ? -11.392 -6.098 13.827 1.00 90.19 313 GLU A CA 1
ATOM 2555 C C . GLU A 1 313 ? -11.669 -6.452 12.361 1.00 90.19 313 GLU A C 1
ATOM 2557 O O . GLU A 1 313 ? -11.985 -7.601 12.032 1.00 90.19 313 GLU A O 1
ATOM 2562 N N . TRP A 1 314 ? -11.536 -5.459 11.485 1.00 90.06 314 TRP A N 1
ATOM 2563 C CA . TRP A 1 314 ? -11.502 -5.637 10.037 1.00 90.06 314 TRP A CA 1
ATOM 2564 C C . TRP A 1 314 ? -10.263 -4.989 9.450 1.00 90.06 314 TRP A C 1
ATOM 2566 O O . TRP A 1 314 ? -9.919 -3.861 9.806 1.00 90.06 314 TRP A O 1
ATOM 2576 N N . SER A 1 315 ? -9.679 -5.683 8.481 1.00 88.44 315 SER A N 1
ATOM 2577 C CA . SER A 1 315 ? -8.506 -5.243 7.743 1.00 88.44 315 SER A CA 1
ATOM 2578 C C . SER A 1 315 ? -8.877 -4.986 6.291 1.00 88.44 315 SER A C 1
ATOM 2580 O O . SER A 1 315 ? -9.300 -5.892 5.570 1.00 88.44 315 SER A O 1
ATOM 2582 N N . PHE A 1 316 ? -8.727 -3.739 5.862 1.00 87.06 316 PHE A N 1
ATOM 2583 C CA . PHE A 1 316 ? -8.875 -3.331 4.474 1.00 87.06 316 PHE A CA 1
ATOM 2584 C C . PHE A 1 316 ? -7.489 -3.284 3.840 1.00 87.06 316 PHE A C 1
ATOM 2586 O O . PHE A 1 316 ? -6.714 -2.373 4.119 1.00 87.06 316 PHE A O 1
ATOM 2593 N N . ILE A 1 317 ? -7.183 -4.266 2.995 1.00 84.19 317 ILE A N 1
ATOM 2594 C CA . ILE A 1 317 ? -5.956 -4.311 2.201 1.00 84.19 317 ILE A CA 1
ATOM 2595 C C . ILE A 1 317 ? -6.195 -3.519 0.920 1.00 84.19 317 ILE A C 1
ATOM 2597 O O . ILE A 1 317 ? -7.028 -3.888 0.092 1.00 84.19 317 ILE A O 1
ATOM 2601 N N . ILE A 1 318 ? -5.493 -2.407 0.774 1.00 82.56 318 ILE A N 1
ATOM 2602 C CA . ILE A 1 318 ? -5.653 -1.456 -0.319 1.00 82.56 318 ILE A CA 1
ATOM 2603 C C . ILE A 1 318 ? -4.442 -1.565 -1.232 1.00 82.56 318 ILE A C 1
ATOM 2605 O O . ILE A 1 318 ? -3.312 -1.399 -0.782 1.00 82.56 318 ILE A O 1
ATOM 2609 N N . SER A 1 319 ? -4.690 -1.806 -2.515 1.00 79.12 319 SER A N 1
ATOM 2610 C CA . SER A 1 319 ? -3.669 -1.849 -3.560 1.00 79.12 319 SER A CA 1
ATOM 2611 C C . SER A 1 319 ? -3.935 -0.736 -4.563 1.00 79.12 319 SER A C 1
ATOM 2613 O O . SER A 1 319 ? -5.065 -0.579 -5.025 1.00 79.12 319 SER A O 1
ATOM 2615 N N . ASN A 1 320 ? -2.898 0.024 -4.914 1.00 77.69 320 ASN A N 1
ATOM 2616 C CA . ASN A 1 320 ? -3.019 1.185 -5.794 1.00 77.69 320 ASN A CA 1
ATOM 2617 C C . ASN A 1 320 ? -2.268 0.951 -7.103 1.00 77.69 320 ASN A C 1
ATOM 2619 O O . ASN A 1 320 ? -1.103 0.544 -7.086 1.00 77.69 320 ASN A O 1
ATOM 2623 N N . ARG A 1 321 ? -2.933 1.245 -8.224 1.00 76.81 321 ARG A N 1
ATOM 2624 C CA . ARG A 1 321 ? -2.394 1.124 -9.586 1.00 76.81 321 ARG A CA 1
ATOM 2625 C C . ARG A 1 321 ? -2.846 2.324 -10.410 1.00 76.81 321 ARG A C 1
ATOM 2627 O O . ARG A 1 321 ? -4.040 2.605 -10.434 1.00 76.81 321 ARG A O 1
A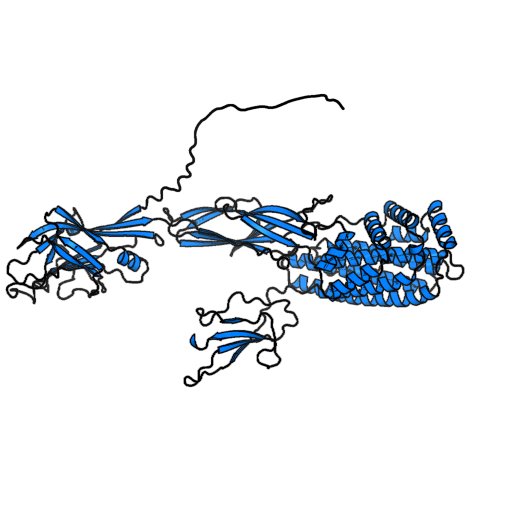TOM 2634 N N . TRP A 1 322 ? -1.914 3.007 -11.067 1.00 81.25 322 TRP A N 1
ATOM 2635 C CA . TRP A 1 322 ? -2.183 4.188 -11.896 1.00 81.25 322 TRP A CA 1
ATOM 2636 C C . TRP A 1 322 ? -1.113 4.378 -12.985 1.00 81.25 322 TRP A C 1
ATOM 2638 O O . TRP A 1 322 ? -0.022 3.832 -12.896 1.00 81.25 322 TRP A O 1
ATOM 2648 N N . ASN A 1 323 ? -1.373 5.187 -14.008 1.00 83.88 323 ASN A N 1
ATOM 2649 C CA . ASN A 1 323 ? -0.336 5.545 -14.983 1.00 83.88 323 ASN A CA 1
ATOM 2650 C C . ASN A 1 323 ? 0.361 6.824 -14.536 1.00 83.88 323 ASN A C 1
ATOM 2652 O O . ASN A 1 323 ? -0.190 7.912 -14.677 1.00 83.88 323 ASN A O 1
ATOM 2656 N N . TRP A 1 324 ? 1.559 6.711 -13.978 1.00 87.31 324 TRP A N 1
ATOM 2657 C CA . TRP A 1 324 ? 2.264 7.861 -13.410 1.00 87.31 324 TRP A CA 1
ATOM 2658 C C . TRP A 1 324 ? 2.960 8.747 -14.462 1.00 87.31 324 TRP A C 1
ATOM 2660 O O . TRP A 1 324 ? 3.298 9.891 -14.176 1.00 87.31 324 TRP A O 1
ATOM 2670 N N . ILE A 1 325 ? 3.107 8.260 -15.694 1.00 87.94 325 ILE A N 1
ATOM 2671 C CA . ILE A 1 325 ? 3.627 9.002 -16.850 1.00 87.94 325 ILE A CA 1
ATOM 2672 C C . ILE A 1 325 ? 2.720 8.824 -18.063 1.00 87.94 325 ILE A C 1
ATOM 2674 O O . ILE A 1 325 ? 1.997 7.833 -18.176 1.00 87.94 325 ILE A O 1
ATOM 2678 N N . GLU A 1 326 ? 2.782 9.793 -18.973 1.00 88.00 326 GLU A N 1
ATOM 2679 C CA . GLU A 1 326 ? 2.130 9.745 -20.283 1.00 88.00 326 GLU A CA 1
ATOM 2680 C C . GLU A 1 326 ? 2.577 8.512 -21.103 1.00 88.00 326 GLU A C 1
ATOM 2682 O O . GLU A 1 326 ? 3.723 8.094 -20.982 1.00 88.00 326 GLU A O 1
ATOM 2687 N N . PRO A 1 327 ? 1.734 7.923 -21.970 1.00 88.12 327 PRO A N 1
ATOM 2688 C CA . PRO A 1 327 ? 2.142 6.804 -22.820 1.00 88.12 327 PRO A CA 1
ATOM 2689 C C . PRO A 1 327 ? 3.357 7.097 -23.718 1.00 88.12 327 PRO A C 1
ATOM 2691 O O . PRO A 1 327 ? 3.560 8.214 -24.204 1.00 88.12 327 PRO A O 1
ATOM 2694 N N . TRP A 1 328 ? 4.147 6.057 -23.992 1.00 90.19 328 TRP A N 1
ATOM 2695 C CA . TRP A 1 328 ? 5.299 6.150 -24.887 1.00 90.19 328 TRP A CA 1
ATOM 2696 C C . TRP A 1 328 ? 4.872 6.525 -26.315 1.00 90.19 328 TRP A C 1
ATOM 2698 O O . TRP A 1 328 ? 3.914 5.981 -26.863 1.00 90.19 328 TRP A O 1
ATOM 2708 N N . SER A 1 329 ? 5.616 7.437 -26.938 1.00 91.69 329 SER A N 1
ATOM 2709 C CA . SER A 1 329 ? 5.587 7.670 -28.384 1.00 91.69 329 SER A CA 1
ATOM 2710 C C . SER A 1 329 ? 6.937 8.210 -28.843 1.00 91.69 329 SER A C 1
ATOM 2712 O O . SER A 1 329 ? 7.586 8.959 -28.103 1.00 91.69 329 SER A O 1
ATOM 2714 N N . MET A 1 330 ? 7.345 7.882 -30.073 1.00 93.62 330 MET A N 1
ATOM 2715 C CA . MET A 1 330 ? 8.627 8.333 -30.619 1.00 93.62 330 MET A CA 1
ATOM 2716 C C . MET A 1 330 ? 8.762 9.857 -30.557 1.00 93.62 330 MET A C 1
ATOM 2718 O O . MET A 1 330 ? 9.737 10.376 -30.016 1.00 93.62 330 MET A O 1
ATOM 2722 N N . LYS A 1 331 ? 7.732 10.582 -31.005 1.00 94.06 331 LYS A N 1
ATOM 2723 C CA . LYS A 1 331 ? 7.681 12.047 -30.960 1.00 94.06 331 LYS A 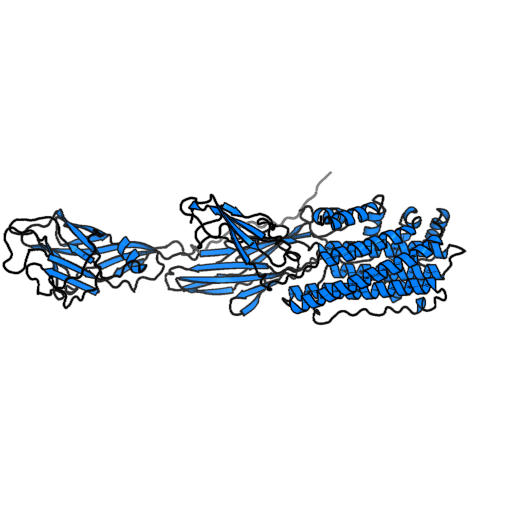CA 1
ATOM 2724 C C . LYS A 1 331 ? 7.920 12.626 -29.566 1.00 94.06 331 LYS A C 1
ATOM 2726 O O . LYS A 1 331 ? 8.682 13.579 -29.417 1.00 94.06 331 LYS A O 1
ATOM 2731 N N . ARG A 1 332 ? 7.274 12.066 -28.538 1.00 91.75 332 ARG A N 1
ATOM 2732 C CA . ARG A 1 332 ? 7.444 12.518 -27.151 1.00 91.75 332 ARG A CA 1
ATOM 2733 C C . ARG A 1 332 ? 8.885 12.331 -26.694 1.00 91.75 332 ARG A C 1
ATOM 2735 O O . ARG A 1 332 ? 9.481 13.265 -26.168 1.00 91.75 332 ARG A O 1
ATOM 2742 N N . ILE A 1 333 ? 9.445 11.143 -26.908 1.00 93.44 333 ILE A N 1
ATOM 2743 C CA . ILE A 1 333 ? 10.819 10.836 -26.499 1.00 93.44 333 ILE A CA 1
ATOM 2744 C C . ILE A 1 333 ? 11.823 11.728 -27.236 1.00 93.44 333 ILE A C 1
ATOM 2746 O O . ILE A 1 333 ? 12.715 12.288 -26.604 1.00 93.44 333 ILE A O 1
ATOM 2750 N N . LEU A 1 334 ? 11.640 11.947 -28.539 1.00 92.88 334 LEU A N 1
ATOM 2751 C CA . LEU A 1 334 ? 12.476 12.856 -29.328 1.00 92.88 334 LEU A CA 1
ATOM 2752 C C . LEU A 1 334 ? 12.402 14.306 -28.826 1.00 92.88 334 LEU A C 1
ATOM 2754 O O . LEU A 1 334 ? 13.438 14.963 -28.737 1.00 92.88 334 LEU A O 1
ATOM 2758 N N . ASN A 1 335 ? 11.221 14.792 -28.430 1.00 90.38 335 ASN A N 1
ATOM 2759 C CA . ASN A 1 335 ? 11.078 16.118 -27.819 1.00 90.38 335 ASN A CA 1
ATOM 2760 C C . ASN A 1 335 ? 11.839 16.227 -26.490 1.00 90.38 335 ASN A C 1
ATOM 2762 O O . ASN A 1 335 ? 12.491 17.239 -26.244 1.00 90.38 335 ASN A O 1
ATOM 2766 N N . ILE A 1 336 ? 11.801 15.185 -25.654 1.00 88.06 336 ILE A N 1
ATOM 2767 C CA . ILE A 1 336 ? 12.568 15.140 -24.401 1.00 88.06 336 ILE A CA 1
ATOM 2768 C C . ILE A 1 336 ? 14.071 15.177 -24.695 1.00 88.06 336 ILE A C 1
ATOM 2770 O O . ILE A 1 336 ? 14.794 15.983 -24.112 1.00 88.06 336 ILE A O 1
ATOM 2774 N N . ILE A 1 337 ? 14.543 14.364 -25.648 1.00 87.00 337 ILE A N 1
ATOM 2775 C CA . ILE A 1 337 ? 15.950 14.370 -26.079 1.00 87.00 337 ILE A CA 1
ATOM 2776 C C . ILE A 1 337 ? 16.348 15.753 -26.592 1.00 87.00 337 ILE A C 1
ATOM 2778 O O . ILE A 1 337 ? 17.436 16.229 -26.274 1.00 87.00 337 ILE A O 1
ATOM 2782 N N . LEU A 1 338 ? 15.487 16.415 -27.368 1.00 84.69 338 LEU A N 1
ATOM 2783 C CA . LEU A 1 338 ? 15.741 17.761 -27.869 1.00 84.69 338 LEU A CA 1
ATOM 2784 C C . LEU A 1 338 ? 15.881 18.770 -26.721 1.00 84.69 338 LEU A C 1
ATOM 2786 O O . LEU A 1 338 ? 16.818 19.570 -26.735 1.00 84.69 338 LEU A O 1
ATOM 2790 N N . SER A 1 339 ? 15.010 18.714 -25.711 1.00 81.44 339 SER A N 1
ATOM 2791 C CA . SER A 1 339 ? 15.114 19.549 -24.506 1.00 81.44 339 SER A CA 1
ATOM 2792 C C . SER A 1 339 ? 16.441 19.320 -23.776 1.00 81.44 339 SER A C 1
ATOM 2794 O O . SER A 1 339 ? 17.181 20.275 -23.541 1.00 81.44 339 SER A O 1
ATOM 2796 N N . ILE A 1 340 ? 16.815 18.058 -23.532 1.00 75.75 340 ILE A N 1
ATOM 2797 C CA . ILE A 1 340 ? 18.092 17.696 -22.888 1.00 75.75 340 ILE A CA 1
ATOM 2798 C C . ILE A 1 340 ? 19.290 18.176 -23.728 1.00 75.75 340 ILE A C 1
ATOM 2800 O O . ILE A 1 340 ? 20.271 18.702 -23.203 1.00 75.75 340 ILE A O 1
ATOM 2804 N N . ALA A 1 341 ? 19.224 18.032 -25.053 1.00 70.62 341 ALA A N 1
ATOM 2805 C CA . ALA A 1 341 ? 20.295 18.437 -25.961 1.00 70.62 341 ALA A CA 1
ATOM 2806 C C . ALA A 1 341 ? 20.436 19.967 -26.100 1.00 70.62 341 ALA A C 1
ATOM 2808 O O . ALA A 1 341 ? 21.529 20.453 -26.403 1.00 70.62 341 ALA A O 1
ATOM 2809 N N . THR A 1 342 ? 19.355 20.731 -25.907 1.00 70.19 342 THR A N 1
ATOM 2810 C CA . THR A 1 342 ? 19.328 22.198 -26.066 1.00 70.19 342 THR A CA 1
ATOM 2811 C C . THR A 1 342 ? 19.633 22.968 -24.781 1.00 70.19 342 THR A C 1
ATOM 2813 O O . THR A 1 342 ? 20.149 24.081 -24.881 1.00 70.19 342 THR A O 1
ATOM 2816 N N . ALA A 1 343 ? 19.428 22.378 -23.599 1.00 61.78 343 ALA A N 1
ATOM 2817 C CA . ALA A 1 343 ? 19.671 22.990 -22.283 1.00 61.78 343 ALA A CA 1
ATOM 2818 C C . ALA A 1 343 ? 21.158 23.280 -21.931 1.00 61.78 343 ALA A C 1
ATOM 2820 O O . ALA A 1 343 ? 21.458 23.686 -20.817 1.00 61.78 343 ALA A O 1
ATOM 2821 N N . TYR A 1 344 ? 22.078 23.185 -22.903 1.00 50.38 344 TYR A N 1
ATOM 2822 C CA . TYR A 1 344 ? 23.536 23.364 -22.795 1.00 50.38 344 TYR A CA 1
ATOM 2823 C C . TYR A 1 344 ? 24.261 22.308 -21.934 1.00 50.38 344 TYR A C 1
ATOM 2825 O O . TYR A 1 344 ? 24.210 22.313 -20.714 1.00 50.38 344 TYR A O 1
ATOM 2833 N N . PHE A 1 345 ? 25.041 21.468 -22.632 1.00 52.84 345 PHE A N 1
ATOM 2834 C CA . PHE A 1 345 ? 25.838 20.328 -22.148 1.00 52.84 345 PHE A CA 1
ATOM 2835 C C . PHE A 1 345 ? 25.017 19.133 -21.657 1.00 52.84 345 PHE A C 1
ATOM 2837 O O . PHE A 1 345 ? 25.137 18.733 -20.511 1.00 52.84 345 PHE A O 1
ATOM 2844 N N . GLY A 1 346 ? 24.271 18.471 -22.548 1.00 51.12 346 GLY A N 1
ATOM 2845 C CA . GLY A 1 346 ? 23.592 17.195 -22.266 1.00 51.12 346 GLY A CA 1
ATOM 2846 C C . GLY A 1 346 ? 24.486 16.022 -21.816 1.00 51.12 346 GLY A C 1
ATOM 2847 O O . GLY A 1 346 ? 24.025 14.895 -21.872 1.00 51.12 346 GLY A O 1
ATOM 2848 N N . THR A 1 347 ? 25.745 16.249 -21.424 1.00 54.16 347 THR A N 1
ATOM 2849 C CA . THR A 1 347 ? 26.578 15.355 -20.601 1.00 54.16 347 THR A CA 1
ATOM 2850 C C . THR A 1 347 ? 26.422 15.656 -19.105 1.00 54.16 347 THR A C 1
ATOM 2852 O O . THR A 1 347 ? 26.322 14.722 -18.324 1.00 54.16 347 THR A O 1
ATOM 2855 N N . LEU A 1 348 ? 26.295 16.934 -18.716 1.00 52.75 348 LEU A N 1
ATOM 2856 C CA . LEU A 1 348 ? 26.180 17.378 -17.321 1.00 52.75 348 LEU A CA 1
ATOM 2857 C C . LEU A 1 348 ? 24.960 16.768 -16.626 1.00 52.75 348 LEU A C 1
ATOM 2859 O O . LEU A 1 348 ? 25.087 16.259 -15.526 1.00 52.75 348 LEU A O 1
ATOM 2863 N N . TYR A 1 349 ? 23.808 16.745 -17.305 1.00 64.56 349 TYR A N 1
ATOM 2864 C CA . TYR A 1 349 ? 22.594 16.141 -16.754 1.00 64.56 349 TYR A CA 1
ATOM 2865 C C . TYR A 1 349 ? 22.760 14.648 -16.472 1.00 64.56 349 TYR A C 1
ATOM 2867 O O . TYR A 1 349 ? 22.239 14.165 -15.480 1.00 64.56 349 TYR A O 1
ATOM 2875 N N . TYR A 1 350 ? 23.472 13.891 -17.312 1.00 63.47 350 TYR A N 1
ATOM 2876 C CA . TYR A 1 350 ? 23.646 12.462 -17.042 1.00 63.47 350 TYR A CA 1
ATOM 2877 C C . TYR A 1 350 ? 24.704 12.197 -15.968 1.00 63.47 350 TYR A C 1
ATOM 2879 O O . TYR A 1 350 ? 24.514 11.271 -15.191 1.00 63.47 350 TYR A O 1
ATOM 2887 N N . GLU A 1 351 ? 25.761 13.009 -15.897 1.00 67.12 351 GLU A N 1
ATOM 2888 C CA . GLU A 1 351 ? 26.742 13.005 -14.799 1.00 67.12 351 GLU A CA 1
ATOM 2889 C C . GLU A 1 351 ? 26.074 13.328 -13.453 1.00 67.12 351 GLU A C 1
ATOM 2891 O O . GLU A 1 351 ? 26.243 12.586 -12.493 1.00 67.12 351 GLU A O 1
ATOM 2896 N N . GLU A 1 352 ? 25.249 14.375 -13.406 1.00 73.81 352 GLU A N 1
ATOM 2897 C CA . GLU A 1 352 ? 24.474 14.776 -12.227 1.00 73.81 352 GLU A CA 1
ATOM 2898 C C . GLU A 1 352 ? 23.467 13.688 -11.833 1.00 73.81 352 GLU A C 1
ATOM 2900 O O . GLU A 1 352 ? 23.443 13.241 -10.692 1.00 73.81 352 GLU A O 1
ATOM 2905 N N . LEU A 1 353 ? 22.697 13.162 -12.791 1.00 68.25 353 LEU A N 1
ATOM 2906 C CA . LEU A 1 353 ? 21.776 12.047 -12.556 1.00 68.25 353 LEU A CA 1
ATOM 2907 C C . LEU A 1 353 ? 22.505 10.780 -12.069 1.00 68.25 353 LEU A C 1
ATOM 2909 O O . LEU A 1 353 ? 21.950 10.024 -11.274 1.00 68.25 353 LEU A O 1
ATOM 2913 N N . GLN A 1 354 ? 23.732 10.524 -12.527 1.00 65.75 354 GLN A N 1
ATOM 2914 C CA . GLN A 1 354 ? 24.560 9.425 -12.028 1.00 65.75 354 GLN A CA 1
ATOM 2915 C C . GLN A 1 354 ? 25.055 9.662 -10.606 1.00 65.75 354 GLN A C 1
ATOM 2917 O O . GLN A 1 354 ? 25.011 8.730 -9.806 1.00 65.75 354 GLN A O 1
ATOM 2922 N N . GLU A 1 355 ? 25.530 10.869 -10.302 1.00 71.38 355 GLU A N 1
ATOM 2923 C CA . GLU A 1 355 ? 26.001 11.261 -8.973 1.00 71.38 355 GLU A CA 1
ATOM 2924 C C . GLU A 1 355 ? 24.862 11.143 -7.957 1.00 71.38 355 GLU A C 1
ATOM 2926 O O . GLU A 1 355 ? 24.987 10.403 -6.983 1.00 71.38 355 GLU A O 1
ATOM 2931 N N . LEU A 1 356 ? 23.696 11.716 -8.271 1.00 68.94 356 LEU A N 1
ATOM 2932 C CA . LEU A 1 356 ? 22.481 11.620 -7.458 1.00 68.94 356 LEU A CA 1
ATOM 2933 C C . LEU A 1 356 ? 22.073 10.160 -7.213 1.00 68.94 356 LEU A C 1
ATOM 2935 O O . LEU A 1 356 ? 21.765 9.764 -6.091 1.00 68.94 356 LEU A O 1
ATOM 2939 N N . LEU A 1 357 ? 22.138 9.301 -8.233 1.00 61.53 357 LEU A N 1
ATOM 2940 C CA . LEU A 1 357 ? 21.859 7.872 -8.063 1.00 61.53 357 LEU A CA 1
ATOM 2941 C C . LEU A 1 357 ? 22.911 7.127 -7.237 1.00 61.53 357 LEU A C 1
ATOM 2943 O O . LEU A 1 357 ? 22.549 6.229 -6.472 1.00 61.53 357 LEU A O 1
ATOM 2947 N N . ALA A 1 358 ? 24.192 7.462 -7.395 1.00 64.69 358 ALA A N 1
ATOM 2948 C CA . ALA A 1 358 ? 25.285 6.867 -6.632 1.00 64.69 358 ALA A CA 1
ATOM 2949 C C . ALA A 1 358 ? 25.189 7.241 -5.145 1.00 64.69 358 ALA A C 1
ATOM 2951 O O . ALA A 1 358 ? 25.393 6.391 -4.274 1.00 64.69 358 ALA A O 1
ATOM 2952 N N . GLU A 1 359 ? 24.801 8.483 -4.864 1.00 68.31 359 GLU A N 1
ATOM 2953 C CA . GLU A 1 359 ? 24.526 9.003 -3.524 1.00 68.31 359 GLU A CA 1
ATOM 2954 C C . GLU A 1 359 ? 23.169 8.545 -2.970 1.00 68.31 359 GLU A C 1
ATOM 2956 O O . GLU A 1 359 ? 22.908 8.690 -1.776 1.00 68.31 359 GLU A O 1
ATOM 2961 N N . LYS A 1 360 ? 22.335 7.912 -3.809 1.00 63.28 360 LYS A N 1
ATOM 2962 C CA . LYS A 1 360 ? 20.947 7.525 -3.505 1.00 63.28 360 LYS A CA 1
ATOM 2963 C C . LYS A 1 360 ? 20.063 8.729 -3.151 1.00 63.28 360 LYS A C 1
ATOM 2965 O O . LYS A 1 360 ? 19.073 8.572 -2.434 1.00 63.28 360 LYS A O 1
ATOM 2970 N N . ASP A 1 361 ? 20.395 9.905 -3.674 1.00 67.88 361 ASP A N 1
ATOM 2971 C CA . ASP A 1 361 ? 19.566 11.104 -3.624 1.00 67.88 361 ASP A CA 1
ATOM 2972 C C . ASP A 1 361 ? 18.448 11.014 -4.674 1.00 67.88 361 ASP A C 1
ATOM 2974 O O . ASP A 1 361 ? 18.521 11.542 -5.785 1.00 67.88 361 ASP A O 1
ATOM 2978 N N . PHE A 1 362 ? 17.399 10.266 -4.331 1.00 65.56 362 PHE A N 1
ATOM 2979 C CA . PHE A 1 362 ? 16.256 10.059 -5.222 1.00 65.56 362 PHE A CA 1
ATOM 2980 C C . PHE A 1 362 ? 15.384 11.304 -5.384 1.00 65.56 362 PHE A C 1
ATOM 2982 O O . PHE A 1 362 ? 14.676 11.406 -6.385 1.00 65.56 362 PHE A O 1
ATOM 2989 N N . GLU A 1 363 ? 15.409 12.212 -4.408 1.00 68.12 363 GLU A N 1
ATOM 2990 C CA . GLU A 1 363 ? 14.647 13.458 -4.451 1.00 68.12 363 GLU A CA 1
ATOM 2991 C C . GLU A 1 363 ? 15.281 14.407 -5.466 1.00 68.12 363 GLU A C 1
ATOM 2993 O O . GLU A 1 363 ? 14.608 14.781 -6.427 1.00 68.12 363 GLU A O 1
ATOM 2998 N N . GLY A 1 364 ? 16.591 14.659 -5.350 1.00 71.25 364 GLY A N 1
ATOM 2999 C CA . GLY A 1 364 ? 17.335 15.433 -6.342 1.00 71.25 364 GLY A CA 1
ATOM 3000 C C . GLY A 1 364 ? 17.261 14.797 -7.730 1.00 71.25 364 GLY A C 1
ATOM 3001 O O . GLY A 1 364 ? 16.984 15.476 -8.716 1.00 71.25 364 GLY A O 1
ATOM 3002 N N . TYR A 1 365 ? 17.390 13.467 -7.819 1.00 69.56 365 TYR A N 1
ATOM 3003 C CA . TYR A 1 365 ? 17.264 12.745 -9.089 1.00 69.56 365 TYR A CA 1
ATOM 3004 C C . TYR A 1 365 ? 15.911 12.975 -9.773 1.00 69.56 365 TYR A C 1
ATOM 3006 O O . TYR A 1 365 ? 15.844 13.256 -10.972 1.00 69.56 365 TYR A O 1
ATOM 3014 N N . ALA A 1 366 ? 14.816 12.847 -9.024 1.00 68.56 366 ALA A N 1
ATOM 3015 C CA . ALA A 1 366 ? 13.480 13.057 -9.558 1.00 68.56 366 ALA A CA 1
ATOM 3016 C C . ALA A 1 366 ? 13.218 14.540 -9.880 1.00 68.56 366 ALA A C 1
ATOM 3018 O O . ALA A 1 366 ? 12.479 14.826 -10.830 1.00 68.56 366 ALA A O 1
ATOM 3019 N N . GLU A 1 367 ? 13.813 15.475 -9.131 1.00 75.56 367 GLU A N 1
ATOM 3020 C CA . GLU A 1 367 ? 13.696 16.918 -9.368 1.00 75.56 367 GLU A CA 1
ATOM 3021 C C . GLU A 1 367 ? 14.312 17.270 -10.721 1.00 75.56 367 GLU A C 1
ATOM 3023 O O . GLU A 1 367 ? 13.617 17.799 -11.589 1.00 75.56 367 GLU A O 1
ATOM 3028 N N . THR A 1 368 ? 15.549 16.830 -10.967 1.00 75.38 368 THR A N 1
ATOM 3029 C CA . THR A 1 368 ? 16.238 17.006 -12.252 1.00 75.38 368 THR A CA 1
ATOM 3030 C C . THR A 1 368 ? 15.443 16.411 -13.418 1.00 75.38 368 THR A C 1
ATOM 3032 O O . THR A 1 368 ? 15.370 17.002 -14.493 1.00 75.38 368 THR A O 1
ATOM 3035 N N . ILE A 1 369 ? 14.816 15.244 -13.232 1.00 75.12 369 ILE A N 1
ATOM 3036 C CA . ILE A 1 369 ? 14.003 14.596 -14.276 1.00 75.12 369 ILE A CA 1
ATOM 3037 C C . ILE A 1 369 ? 12.702 15.356 -14.555 1.00 75.12 369 ILE A C 1
ATOM 3039 O O . ILE A 1 369 ? 12.230 15.389 -15.697 1.00 75.12 369 ILE A O 1
ATOM 3043 N N . SER A 1 370 ? 12.105 15.959 -13.527 1.00 78.19 370 SER A N 1
ATOM 3044 C CA . SER A 1 370 ? 10.823 16.662 -13.636 1.00 78.19 370 SER A CA 1
ATOM 3045 C C . SER A 1 370 ? 10.890 17.879 -14.564 1.00 78.19 370 SER A C 1
ATOM 3047 O O . SER A 1 370 ? 9.877 18.234 -15.164 1.00 78.19 370 SER A O 1
ATOM 3049 N N . ASP A 1 371 ? 12.077 18.458 -14.774 1.00 75.44 371 ASP A N 1
ATOM 3050 C CA . ASP A 1 371 ? 12.295 19.576 -15.704 1.00 75.44 371 ASP A CA 1
ATOM 3051 C C . ASP A 1 371 ? 11.958 19.241 -17.163 1.00 75.44 371 ASP A C 1
ATOM 3053 O O . ASP A 1 371 ? 11.621 20.123 -17.959 1.00 75.44 371 ASP A O 1
ATOM 3057 N N . PHE A 1 372 ? 12.057 17.967 -17.543 1.00 76.44 372 PHE A N 1
ATOM 3058 C CA . PHE A 1 372 ? 11.848 17.523 -18.920 1.00 76.44 372 PHE A CA 1
ATOM 3059 C C . PHE A 1 372 ? 10.860 16.360 -19.047 1.00 76.44 372 PHE A C 1
ATOM 3061 O O . PHE A 1 372 ? 10.591 15.914 -20.165 1.00 76.44 372 PHE A O 1
ATOM 3068 N N . ILE A 1 373 ? 10.274 15.887 -17.942 1.00 79.69 373 ILE A N 1
ATOM 3069 C CA . ILE A 1 373 ? 9.242 14.848 -17.939 1.00 79.69 373 ILE A CA 1
ATOM 3070 C C . ILE A 1 373 ? 7.999 15.341 -17.205 1.00 79.69 373 ILE A C 1
ATOM 3072 O O . ILE A 1 373 ? 8.005 15.558 -15.999 1.00 79.69 373 ILE A O 1
ATOM 3076 N N . ASN A 1 374 ? 6.884 15.402 -17.932 1.00 83.44 374 ASN A N 1
ATOM 3077 C CA . ASN A 1 374 ? 5.571 15.546 -17.316 1.00 83.44 374 ASN A CA 1
ATOM 3078 C C . ASN A 1 374 ? 5.153 14.212 -16.666 1.00 83.44 374 ASN A C 1
ATOM 3080 O O . ASN A 1 374 ? 4.961 13.219 -17.379 1.00 83.44 374 ASN A O 1
ATOM 3084 N N . ALA A 1 375 ? 5.055 14.183 -15.334 1.00 85.62 375 ALA A N 1
ATOM 3085 C CA . ALA A 1 375 ? 4.790 12.984 -14.540 1.00 85.62 375 ALA A CA 1
ATOM 3086 C C . ALA A 1 375 ? 4.018 13.296 -13.245 1.00 85.62 375 ALA A C 1
ATOM 3088 O O . ALA A 1 375 ? 4.154 14.369 -12.656 1.00 85.62 375 ALA A O 1
ATOM 3089 N N . VAL A 1 376 ? 3.237 12.316 -12.787 1.00 88.50 376 VAL A N 1
ATOM 3090 C CA . VAL A 1 376 ? 2.603 12.275 -11.464 1.00 88.50 376 VAL A CA 1
ATOM 3091 C C . VAL A 1 376 ? 3.497 11.474 -10.530 1.00 88.50 376 VAL A C 1
ATOM 3093 O O . VAL A 1 376 ? 3.683 10.278 -10.728 1.00 88.50 376 VAL A O 1
ATOM 3096 N N . TRP A 1 377 ? 4.030 12.109 -9.492 1.00 85.75 377 TRP A N 1
ATOM 3097 C CA . TRP A 1 377 ? 5.021 11.487 -8.609 1.00 85.75 377 TRP A CA 1
ATOM 3098 C C . TRP A 1 377 ? 4.403 10.903 -7.339 1.00 85.75 377 TRP A C 1
ATOM 3100 O O . TRP A 1 377 ? 4.899 9.896 -6.827 1.00 85.75 377 TRP A O 1
ATOM 3110 N N . HIS A 1 378 ? 3.281 11.462 -6.875 1.00 86.94 378 HIS A N 1
ATOM 3111 C CA . HIS A 1 378 ? 2.471 10.847 -5.828 1.00 86.94 378 HIS A CA 1
ATOM 3112 C C . HIS A 1 378 ? 0.986 11.168 -5.932 1.00 86.94 378 HIS A C 1
ATOM 3114 O O . HIS A 1 378 ? 0.567 12.174 -6.510 1.00 86.94 378 HIS A O 1
ATOM 3120 N N . LEU A 1 379 ? 0.191 10.272 -5.351 1.00 88.44 379 LEU A N 1
ATOM 3121 C CA . LEU A 1 379 ? -1.241 10.434 -5.159 1.00 88.44 379 LEU A CA 1
ATOM 3122 C C . LEU A 1 379 ? -1.548 10.476 -3.666 1.00 88.44 379 LEU A C 1
ATOM 3124 O O . LEU A 1 379 ? -1.159 9.572 -2.923 1.00 88.44 379 LEU A O 1
ATOM 3128 N N . LYS A 1 380 ? -2.310 11.481 -3.240 1.00 88.81 380 LYS A N 1
ATOM 3129 C CA . LYS A 1 380 ? -2.850 11.543 -1.883 1.00 88.81 380 LYS A CA 1
ATOM 3130 C C . LYS A 1 380 ? -4.263 10.994 -1.868 1.00 88.81 380 LYS A C 1
ATOM 3132 O O . LYS A 1 380 ? -5.168 11.628 -2.407 1.00 88.81 380 LYS A O 1
ATOM 3137 N N . TYR A 1 381 ? -4.462 9.847 -1.232 1.00 88.06 381 TYR A N 1
ATOM 3138 C CA . TYR A 1 381 ? -5.778 9.244 -1.054 1.00 88.06 381 TYR A CA 1
ATOM 3139 C C . TYR A 1 381 ? -6.386 9.706 0.267 1.00 88.06 381 TYR A C 1
ATOM 3141 O O . TYR A 1 381 ? -5.758 9.566 1.314 1.00 88.06 381 TYR A O 1
ATOM 3149 N N . ASN A 1 382 ? -7.617 10.216 0.240 1.00 88.94 382 ASN A N 1
ATOM 3150 C CA . ASN A 1 382 ? -8.388 10.518 1.443 1.00 88.94 382 ASN A CA 1
ATOM 3151 C C . ASN A 1 382 ? -9.465 9.450 1.632 1.00 88.94 382 ASN A C 1
ATOM 3153 O O . ASN A 1 382 ? -10.386 9.323 0.823 1.00 88.94 382 ASN A O 1
ATOM 3157 N N . TYR A 1 383 ? -9.359 8.706 2.725 1.00 88.62 383 TYR A N 1
ATOM 3158 C CA . TYR A 1 383 ? -10.282 7.653 3.111 1.00 88.62 383 TYR A CA 1
ATOM 3159 C C . TYR A 1 383 ? -11.331 8.147 4.082 1.00 88.62 383 TYR A C 1
ATOM 3161 O O . TYR A 1 383 ? -11.060 8.954 4.974 1.00 88.62 383 TYR A O 1
ATOM 3169 N N . HIS A 1 384 ? -12.522 7.581 3.959 1.00 90.25 384 HIS A N 1
ATOM 3170 C CA . HIS A 1 384 ? -13.589 7.798 4.915 1.00 90.25 384 HIS A CA 1
ATOM 3171 C C . HIS A 1 384 ? -14.389 6.518 5.143 1.00 90.25 384 HIS A C 1
ATOM 3173 O O . HIS A 1 384 ? -14.674 5.754 4.218 1.00 90.25 384 HIS A O 1
ATOM 3179 N N . GLY A 1 385 ? -14.746 6.284 6.405 1.00 91.19 385 GLY A N 1
ATOM 3180 C CA . GLY A 1 385 ? -15.657 5.204 6.760 1.00 91.19 385 GLY A CA 1
ATOM 3181 C C . GLY A 1 385 ? -17.069 5.439 6.207 1.00 91.19 385 GLY A C 1
ATOM 3182 O O . GLY A 1 385 ? -17.504 6.575 6.009 1.00 91.19 385 GLY A O 1
ATOM 3183 N N . LEU A 1 386 ? -17.824 4.359 6.017 1.00 91.44 386 LEU A N 1
ATOM 3184 C CA . LEU A 1 386 ? -19.227 4.382 5.589 1.00 91.44 386 LEU A CA 1
ATOM 3185 C C . LEU A 1 386 ? -20.157 3.803 6.661 1.00 91.44 386 LEU A C 1
ATOM 3187 O O . LEU A 1 386 ? -19.726 3.160 7.622 1.00 91.44 386 LEU A O 1
ATOM 3191 N N . GLY A 1 387 ? -21.464 4.004 6.494 1.00 90.81 387 GLY A N 1
ATOM 3192 C CA . GLY A 1 387 ? -22.473 3.465 7.407 1.00 90.81 387 GLY A CA 1
ATOM 3193 C C . GLY A 1 387 ? -22.339 4.049 8.813 1.00 90.81 387 GLY A C 1
ATOM 3194 O O . GLY A 1 387 ? -22.199 5.256 8.987 1.00 90.81 387 GLY A O 1
ATOM 3195 N N . ASN A 1 388 ? -22.353 3.192 9.832 1.00 90.19 388 ASN A N 1
ATOM 3196 C CA . ASN A 1 388 ? -22.171 3.602 11.226 1.00 90.19 388 ASN A CA 1
ATOM 3197 C C . ASN A 1 388 ? -20.714 3.960 11.569 1.00 90.19 388 ASN A C 1
ATOM 3199 O O . ASN A 1 388 ? -20.457 4.393 12.690 1.00 90.19 388 ASN A O 1
ATOM 3203 N N . SER A 1 389 ? -19.773 3.788 10.632 1.00 87.00 389 SER A N 1
ATOM 3204 C CA . SER A 1 389 ? -18.336 4.010 10.844 1.00 87.00 389 SER A CA 1
ATOM 3205 C C . SER A 1 389 ? -17.801 5.337 10.276 1.00 87.00 389 SER A C 1
ATOM 3207 O O . SER A 1 389 ? -16.590 5.538 10.229 1.00 87.00 389 SER A O 1
ATOM 3209 N N . SER A 1 390 ? -18.680 6.257 9.858 1.00 81.94 390 SER A N 1
ATOM 3210 C CA . SER A 1 390 ? -18.343 7.412 9.006 1.00 81.94 390 SER A CA 1
ATOM 3211 C C . SER A 1 390 ? -17.619 8.598 9.656 1.00 81.94 390 SER A C 1
ATOM 3213 O O . SER A 1 390 ? -17.395 9.607 8.994 1.00 81.94 390 SER A O 1
ATOM 3215 N N . SER A 1 391 ? -17.292 8.548 10.947 1.00 70.50 391 SER A N 1
ATOM 3216 C CA . SER A 1 391 ? -16.811 9.719 11.700 1.00 70.50 391 SER A CA 1
ATOM 3217 C C . SER A 1 391 ? -15.288 9.877 11.772 1.00 70.50 391 SER A C 1
ATOM 3219 O O . SER A 1 391 ? -14.821 10.765 12.481 1.00 70.50 391 SER A O 1
ATOM 3221 N N . SER A 1 392 ? -14.505 9.053 11.073 1.00 71.19 392 SER A N 1
ATOM 3222 C CA . SER A 1 392 ? -13.041 9.165 11.054 1.00 71.19 392 SER A CA 1
ATOM 3223 C C . SER A 1 392 ? -12.555 9.227 9.607 1.00 71.19 392 SER A C 1
ATOM 3225 O O . SER A 1 392 ? -12.730 8.252 8.878 1.00 71.19 392 SER A O 1
ATOM 3227 N N . PRO A 1 393 ? -12.052 10.380 9.145 1.00 81.88 393 PRO A N 1
ATOM 3228 C CA . PRO A 1 393 ? -11.307 10.461 7.902 1.00 81.88 393 PRO A CA 1
ATOM 3229 C C . PRO A 1 393 ? -9.827 10.154 8.156 1.00 81.88 393 PRO A C 1
ATOM 3231 O O . PRO A 1 393 ? -9.287 10.489 9.212 1.00 81.88 393 PRO A O 1
ATOM 3234 N N . GLY A 1 394 ? -9.168 9.567 7.165 1.00 87.31 394 GLY A N 1
ATOM 3235 C CA . GLY A 1 394 ? -7.721 9.373 7.139 1.00 87.31 394 GLY A CA 1
ATOM 3236 C C . GLY A 1 394 ? -7.169 9.700 5.763 1.00 87.31 394 GLY A C 1
ATOM 3237 O O . GLY A 1 394 ? -7.926 9.812 4.801 1.00 87.31 394 GLY A O 1
ATOM 3238 N N . SER A 1 395 ? -5.858 9.849 5.649 1.00 87.50 395 SER A N 1
ATOM 3239 C CA . SER A 1 395 ? -5.209 10.010 4.351 1.00 87.50 395 SER A CA 1
ATOM 3240 C C . SER A 1 395 ? -3.920 9.219 4.291 1.00 87.50 395 SER A C 1
ATOM 3242 O O . SER A 1 395 ? -3.282 9.019 5.320 1.00 87.50 395 SER A O 1
ATOM 3244 N N . VAL A 1 396 ? -3.530 8.821 3.088 1.00 85.62 396 VAL A N 1
ATOM 3245 C CA . VAL A 1 396 ? -2.218 8.235 2.823 1.00 85.62 396 VAL A CA 1
ATOM 3246 C C . VAL A 1 396 ? -1.668 8.800 1.526 1.00 85.62 396 VAL A C 1
ATOM 3248 O O . VAL A 1 396 ? -2.404 9.000 0.556 1.00 85.62 396 VAL A O 1
ATOM 3251 N N . ASP A 1 397 ? -0.370 9.040 1.525 1.00 84.56 397 ASP A N 1
ATOM 3252 C CA . ASP A 1 397 ? 0.378 9.410 0.339 1.00 84.56 397 ASP A CA 1
ATOM 3253 C C . ASP A 1 397 ? 0.978 8.142 -0.268 1.00 84.56 397 ASP A C 1
ATOM 3255 O O . ASP A 1 397 ? 1.558 7.317 0.438 1.00 84.56 397 ASP A O 1
ATOM 3259 N N . VAL A 1 398 ? 0.790 7.951 -1.572 1.00 84.12 398 VAL A N 1
ATOM 3260 C CA . VAL A 1 398 ? 1.339 6.806 -2.301 1.00 84.12 398 VAL A CA 1
ATOM 3261 C C . VAL A 1 398 ? 2.254 7.324 -3.398 1.00 84.12 398 VAL A C 1
ATOM 3263 O O . VAL A 1 398 ? 1.808 8.013 -4.317 1.00 84.12 398 VAL A O 1
ATOM 3266 N N . TRP A 1 399 ? 3.532 6.971 -3.296 1.00 83.56 399 TRP A N 1
ATOM 3267 C CA . TRP A 1 399 ? 4.604 7.508 -4.130 1.00 83.56 399 TRP A CA 1
ATOM 3268 C C . TRP A 1 399 ? 4.999 6.548 -5.246 1.00 83.56 399 TRP A C 1
ATOM 3270 O O . TRP A 1 399 ? 4.919 5.324 -5.105 1.00 83.56 399 TRP A O 1
ATOM 3280 N N . VAL A 1 400 ? 5.467 7.089 -6.366 1.00 82.38 400 VAL A N 1
ATOM 3281 C CA . VAL A 1 400 ? 6.148 6.292 -7.389 1.00 82.38 400 VAL A CA 1
ATOM 3282 C C . VAL A 1 400 ? 7.438 5.729 -6.787 1.00 82.38 400 VAL A C 1
ATOM 3284 O O . VAL A 1 400 ? 8.236 6.453 -6.199 1.00 82.38 400 VAL A O 1
ATOM 3287 N N . SER A 1 401 ? 7.651 4.418 -6.923 1.00 78.38 401 SER A N 1
ATOM 3288 C CA . SER A 1 401 ? 8.880 3.781 -6.438 1.00 78.38 401 SER A CA 1
ATOM 3289 C C . SER A 1 401 ? 10.109 4.373 -7.148 1.00 78.38 401 SER A C 1
ATOM 3291 O O . SER A 1 401 ? 10.076 4.443 -8.378 1.00 78.38 401 SER A O 1
ATOM 3293 N N . PRO A 1 402 ? 11.219 4.683 -6.446 1.00 73.62 402 PRO A N 1
ATOM 3294 C CA . PRO A 1 402 ? 12.439 5.240 -7.053 1.00 73.62 402 PRO A CA 1
ATOM 3295 C C . PRO A 1 402 ? 13.066 4.394 -8.179 1.00 73.62 402 PRO A C 1
ATOM 3297 O O . PRO A 1 402 ? 13.846 4.890 -8.992 1.00 73.62 402 PRO A O 1
ATOM 3300 N N . VAL A 1 403 ? 12.704 3.110 -8.282 1.00 75.56 403 VAL A N 1
ATOM 3301 C CA . VAL A 1 403 ? 13.130 2.239 -9.390 1.00 75.56 403 VAL A CA 1
ATOM 3302 C C . VAL A 1 403 ? 12.475 2.627 -10.719 1.00 75.56 403 VAL A C 1
ATOM 3304 O O . VAL A 1 403 ? 13.093 2.516 -11.772 1.00 75.56 403 VAL A O 1
ATOM 3307 N N . LYS A 1 404 ? 11.226 3.100 -10.702 1.00 82.50 404 LYS A N 1
ATOM 3308 C CA . LYS A 1 404 ? 10.495 3.437 -11.932 1.00 82.50 404 LYS A CA 1
ATOM 3309 C C . LYS A 1 404 ? 11.104 4.647 -12.663 1.00 82.50 404 LYS A C 1
ATOM 3311 O O . LYS A 1 404 ? 11.332 4.538 -13.867 1.00 82.50 404 LYS A O 1
ATOM 3316 N N . PRO A 1 405 ? 11.457 5.750 -11.978 1.00 80.75 405 PRO A N 1
ATOM 3317 C CA . PRO A 1 405 ? 12.182 6.866 -12.579 1.00 80.75 405 PRO A CA 1
ATOM 3318 C C . PRO A 1 405 ? 13.553 6.470 -13.123 1.00 80.75 405 PRO A C 1
ATOM 3320 O O . PRO A 1 405 ? 13.924 6.929 -14.197 1.00 80.75 405 PRO A O 1
ATOM 3323 N N . SER A 1 406 ? 14.290 5.582 -12.443 1.00 78.94 406 SER A N 1
ATOM 3324 C CA . SER A 1 406 ? 15.598 5.144 -12.953 1.00 78.94 406 SER A CA 1
ATOM 3325 C C . SER A 1 406 ? 15.482 4.330 -14.244 1.00 78.94 406 SER A C 1
ATOM 3327 O O . SER A 1 406 ? 16.252 4.553 -15.178 1.00 78.94 406 SER A O 1
ATOM 3329 N N . LEU A 1 407 ? 14.461 3.474 -14.362 1.00 85.19 407 LEU A N 1
ATOM 3330 C CA . LEU A 1 407 ? 14.123 2.815 -15.628 1.00 85.19 407 LEU A CA 1
ATOM 3331 C C . LEU A 1 407 ? 13.704 3.825 -16.700 1.00 85.19 407 LEU A C 1
ATOM 3333 O O . LEU A 1 407 ? 14.130 3.713 -17.845 1.00 85.19 407 LEU A O 1
ATOM 3337 N N . LEU A 1 408 ? 12.919 4.843 -16.351 1.00 87.19 408 LEU A N 1
ATOM 3338 C CA . LEU A 1 408 ? 12.542 5.892 -17.297 1.00 87.19 408 LEU A CA 1
ATOM 3339 C C . LEU A 1 408 ? 13.770 6.629 -17.859 1.00 87.19 408 LEU A C 1
ATOM 3341 O O . LEU A 1 408 ? 13.858 6.828 -19.070 1.00 87.19 408 LEU A O 1
ATOM 3345 N N . VAL A 1 409 ? 14.752 6.974 -17.025 1.00 84.75 409 VAL A N 1
ATOM 3346 C CA . VAL A 1 409 ? 16.005 7.576 -17.510 1.00 84.75 409 VAL A CA 1
ATOM 3347 C C . VAL A 1 409 ? 16.817 6.596 -18.340 1.00 84.75 409 VAL A C 1
ATOM 3349 O O . VAL A 1 409 ? 17.345 6.990 -19.374 1.00 84.75 409 VAL A O 1
ATOM 3352 N N . GLU A 1 410 ? 16.881 5.320 -17.963 1.00 87.88 410 GLU A N 1
ATOM 3353 C CA . GLU A 1 410 ? 17.546 4.298 -18.776 1.00 87.88 410 GLU A CA 1
ATOM 3354 C C . GLU A 1 410 ? 16.926 4.214 -20.183 1.00 87.88 410 GLU A C 1
ATOM 3356 O O . GLU A 1 410 ? 17.646 4.204 -21.182 1.00 87.88 410 GLU A O 1
ATOM 3361 N N . SER A 1 411 ? 15.593 4.280 -20.275 1.00 91.44 411 SER A N 1
ATOM 3362 C CA . SER A 1 411 ? 14.868 4.398 -21.544 1.00 91.44 411 SER A CA 1
ATOM 3363 C C . SER A 1 411 ? 15.283 5.644 -22.337 1.00 91.44 411 SER A C 1
ATOM 3365 O O . SER A 1 411 ? 15.437 5.571 -23.558 1.00 91.44 411 SER A O 1
ATOM 3367 N N . LEU A 1 412 ? 15.452 6.794 -21.677 1.00 89.69 412 LEU A N 1
ATOM 3368 C CA . LEU A 1 412 ? 15.882 8.036 -22.331 1.00 89.69 412 LEU A CA 1
ATOM 3369 C C . LEU A 1 412 ? 17.341 7.977 -22.800 1.00 89.69 412 LEU A C 1
ATOM 3371 O O . LEU A 1 412 ? 17.641 8.470 -23.887 1.00 89.69 412 LEU A O 1
ATOM 3375 N N . ILE A 1 413 ? 18.236 7.337 -22.041 1.00 88.69 413 ILE A N 1
ATOM 3376 C CA . ILE A 1 413 ? 19.625 7.101 -22.458 1.00 88.69 413 ILE A CA 1
ATOM 3377 C C . ILE A 1 413 ? 19.664 6.184 -23.675 1.00 88.69 413 ILE A C 1
ATOM 3379 O O . ILE A 1 413 ? 20.355 6.509 -24.638 1.00 88.69 413 ILE A O 1
ATOM 3383 N N . ALA A 1 414 ? 18.898 5.091 -23.675 1.00 93.38 414 ALA A N 1
ATOM 3384 C CA . ALA A 1 414 ? 18.796 4.196 -24.824 1.00 93.38 414 ALA A CA 1
ATOM 3385 C C . ALA A 1 414 ? 18.284 4.941 -26.069 1.00 93.38 414 ALA A C 1
ATOM 3387 O O . ALA A 1 414 ? 18.871 4.831 -27.145 1.00 93.38 414 ALA A O 1
ATOM 3388 N N . ALA A 1 415 ? 17.267 5.792 -25.920 1.00 94.56 415 ALA A N 1
ATOM 3389 C CA . ALA A 1 415 ? 16.776 6.622 -27.017 1.00 94.56 415 ALA A CA 1
ATOM 3390 C C . ALA A 1 415 ? 17.823 7.640 -27.499 1.00 94.56 415 ALA A C 1
ATOM 3392 O O . ALA A 1 415 ? 18.019 7.816 -28.698 1.00 94.56 415 ALA A O 1
ATOM 3393 N N . HIS A 1 416 ? 18.550 8.290 -26.588 1.00 90.75 416 HIS A N 1
ATOM 3394 C CA . HIS A 1 416 ? 19.610 9.228 -26.956 1.00 90.75 416 HIS A CA 1
ATOM 3395 C C . HIS A 1 416 ? 20.775 8.513 -27.658 1.00 90.75 416 HIS A C 1
ATOM 3397 O O . HIS A 1 416 ? 21.309 9.014 -28.649 1.00 90.75 416 HIS A O 1
ATOM 3403 N N . LEU A 1 417 ? 21.132 7.316 -27.195 1.00 92.75 417 LEU A N 1
ATOM 3404 C CA . LEU A 1 417 ? 22.113 6.443 -27.824 1.00 92.75 417 LEU A CA 1
ATOM 3405 C C . LEU A 1 417 ? 21.666 6.046 -29.236 1.00 92.75 417 LEU A C 1
ATOM 3407 O O . LEU A 1 417 ? 22.457 6.175 -30.171 1.00 92.75 417 LEU A O 1
ATOM 3411 N N . ALA A 1 418 ? 20.398 5.661 -29.414 1.00 96.44 418 ALA A N 1
ATOM 3412 C CA . ALA A 1 418 ? 19.813 5.399 -30.726 1.00 96.44 418 ALA A CA 1
ATOM 3413 C C . ALA A 1 418 ? 19.913 6.633 -31.634 1.00 96.44 418 ALA A C 1
ATOM 3415 O O . ALA A 1 418 ? 20.372 6.549 -32.780 1.00 96.44 418 ALA A O 1
ATOM 3416 N N . SER A 1 419 ? 19.590 7.810 -31.091 1.00 94.00 419 SER A N 1
ATOM 3417 C CA . SER A 1 419 ? 19.658 9.057 -31.840 1.00 94.00 419 SER A CA 1
ATOM 3418 C C . SER A 1 419 ? 21.087 9.415 -32.271 1.00 94.00 419 SER A C 1
ATOM 3420 O O . SER A 1 419 ? 21.304 9.929 -33.373 1.00 94.00 419 SER A O 1
ATOM 3422 N N . LYS A 1 420 ? 22.088 9.124 -31.432 1.00 91.94 420 LYS A N 1
ATOM 3423 C CA . LYS A 1 420 ? 23.507 9.339 -31.752 1.00 91.94 420 LYS A CA 1
ATOM 3424 C C . LYS A 1 420 ? 24.062 8.304 -32.721 1.00 91.94 420 LYS A C 1
ATOM 3426 O O . LYS A 1 420 ? 24.853 8.672 -33.598 1.00 91.94 420 LYS A O 1
ATOM 3431 N N . ALA A 1 421 ? 23.626 7.050 -32.612 1.00 95.44 421 ALA A N 1
ATOM 3432 C CA . ALA A 1 421 ? 23.968 5.992 -33.554 1.00 95.44 421 ALA A CA 1
ATOM 3433 C C . ALA A 1 421 ? 23.517 6.373 -34.969 1.00 95.44 421 ALA A C 1
ATOM 3435 O O . ALA A 1 421 ? 24.337 6.374 -35.880 1.00 95.44 421 ALA A O 1
ATOM 3436 N N . THR A 1 422 ? 22.284 6.858 -35.124 1.00 95.44 422 THR A N 1
ATOM 3437 C CA . THR A 1 422 ? 21.758 7.356 -36.407 1.00 95.44 422 THR A CA 1
ATOM 3438 C C . THR A 1 422 ? 22.639 8.460 -37.013 1.00 95.44 422 THR A C 1
ATOM 3440 O O . THR A 1 422 ? 23.105 8.344 -38.146 1.00 95.44 422 THR A O 1
ATOM 3443 N N . SER A 1 423 ? 22.979 9.506 -36.240 1.00 93.19 423 SER A N 1
ATOM 3444 C CA . SER A 1 423 ? 23.845 10.593 -36.738 1.00 93.19 423 SER A CA 1
ATOM 3445 C C . SER A 1 423 ? 25.267 10.127 -37.090 1.00 93.19 423 SER A C 1
ATOM 3447 O O . SER A 1 423 ? 25.893 10.649 -38.018 1.00 93.19 423 SER A O 1
ATOM 3449 N N . SER A 1 424 ? 25.773 9.112 -36.383 1.00 93.06 424 SER A N 1
ATOM 3450 C CA . SER A 1 424 ? 27.066 8.483 -36.682 1.00 93.06 424 SER A CA 1
ATOM 3451 C C . SER A 1 424 ? 26.982 7.616 -37.941 1.00 93.06 424 SER A C 1
ATOM 3453 O O . SER A 1 424 ? 27.918 7.604 -38.739 1.00 93.06 424 SER A O 1
ATOM 3455 N N . GLY A 1 425 ? 25.835 6.975 -38.181 1.00 94.00 425 GLY A N 1
ATOM 3456 C CA . GLY A 1 425 ? 25.503 6.278 -39.420 1.00 94.00 425 GLY A CA 1
ATOM 3457 C C . GLY A 1 425 ? 25.503 7.212 -40.629 1.00 94.00 425 GLY A C 1
ATOM 3458 O O . GLY A 1 425 ? 26.169 6.916 -41.620 1.00 94.00 425 GLY A O 1
ATOM 3459 N N . PHE A 1 426 ? 24.872 8.390 -40.529 1.00 93.75 426 PHE A N 1
ATOM 3460 C CA . PHE A 1 426 ? 24.939 9.413 -41.585 1.00 93.75 426 PHE A CA 1
ATOM 3461 C C . PHE A 1 426 ? 26.376 9.845 -41.876 1.00 93.75 426 PHE A C 1
ATOM 3463 O O . PHE A 1 426 ? 26.782 9.906 -43.034 1.00 93.75 426 PHE A O 1
ATOM 3470 N N . THR A 1 427 ? 27.166 10.075 -40.827 1.00 90.38 427 THR A N 1
ATOM 3471 C CA . THR A 1 427 ? 28.586 10.427 -40.954 1.00 90.38 427 THR A CA 1
ATOM 3472 C C . THR A 1 427 ? 29.381 9.318 -41.650 1.00 90.38 427 THR A C 1
ATOM 3474 O O . THR A 1 427 ? 30.194 9.590 -42.532 1.00 90.38 427 THR A O 1
ATOM 3477 N N . ALA A 1 428 ? 29.127 8.055 -41.300 1.00 91.06 428 ALA A N 1
ATOM 3478 C CA . ALA A 1 428 ? 29.765 6.904 -41.931 1.00 91.06 428 ALA A CA 1
ATOM 3479 C C . ALA A 1 428 ? 29.387 6.767 -43.417 1.00 91.06 428 ALA A C 1
ATOM 3481 O O . ALA A 1 428 ? 30.256 6.436 -44.223 1.00 91.06 428 ALA A O 1
ATOM 3482 N N . LEU A 1 429 ? 28.131 7.062 -43.789 1.00 89.19 429 LEU A N 1
ATOM 3483 C CA . LEU A 1 429 ? 27.658 7.017 -45.181 1.00 89.19 429 LEU A CA 1
ATOM 3484 C C . LEU A 1 429 ? 28.381 8.019 -46.078 1.00 89.19 429 LEU A C 1
ATOM 3486 O O . LEU A 1 429 ? 28.767 7.673 -47.194 1.00 89.19 429 LEU A O 1
ATOM 3490 N N . ILE A 1 430 ? 28.556 9.252 -45.601 1.00 85.50 430 ILE A N 1
ATOM 3491 C CA . ILE A 1 430 ? 29.194 10.315 -46.386 1.00 85.50 430 ILE A CA 1
ATOM 3492 C C . ILE A 1 430 ? 30.727 10.275 -46.300 1.00 85.50 430 ILE A C 1
ATOM 3494 O O . ILE A 1 430 ? 31.405 10.938 -47.086 1.00 85.50 430 ILE A O 1
ATOM 3498 N N . SER A 1 431 ? 31.290 9.486 -45.376 1.00 83.06 431 SER A N 1
ATOM 3499 C CA . SER A 1 431 ? 32.736 9.345 -45.206 1.00 83.06 431 SER A CA 1
ATOM 3500 C C . SER A 1 431 ? 33.342 8.403 -46.263 1.00 83.06 431 SER A C 1
ATOM 3502 O O . SER A 1 431 ? 33.042 7.204 -46.281 1.00 83.06 431 SER A O 1
ATOM 3504 N N . PRO A 1 432 ? 34.266 8.889 -47.117 1.00 72.50 432 PRO A N 1
ATOM 3505 C CA . PRO A 1 432 ? 34.757 8.147 -48.282 1.00 72.50 432 PRO A CA 1
ATOM 3506 C C . PRO A 1 432 ? 35.605 6.904 -47.957 1.00 72.50 432 PRO A C 1
ATOM 3508 O O . PRO A 1 432 ? 35.829 6.085 -48.846 1.00 72.50 432 PRO A O 1
ATOM 3511 N N . PHE A 1 433 ? 36.086 6.750 -46.716 1.00 68.88 433 PHE A N 1
ATOM 3512 C CA . PHE A 1 433 ? 36.978 5.652 -46.301 1.00 68.88 433 PHE A CA 1
ATOM 3513 C C . PHE A 1 433 ? 36.351 4.666 -45.301 1.00 68.88 433 PHE A C 1
ATOM 3515 O O . PHE A 1 433 ? 36.996 3.681 -44.950 1.00 68.88 433 PHE A O 1
ATOM 3522 N N . VAL A 1 434 ? 35.120 4.923 -44.848 1.00 77.88 434 VAL A N 1
ATOM 3523 C CA . VAL A 1 434 ? 34.408 4.103 -43.849 1.00 77.88 434 VAL A CA 1
ATOM 3524 C C . VAL A 1 434 ? 33.344 3.252 -44.544 1.00 77.88 434 VAL A C 1
ATOM 3526 O O . VAL A 1 434 ? 33.371 2.024 -44.478 1.00 77.88 434 VAL A O 1
ATOM 3529 N N . GLY A 1 435 ? 32.471 3.905 -45.311 1.00 78.75 435 GLY A N 1
ATOM 3530 C CA . GLY A 1 435 ? 31.551 3.242 -46.223 1.00 78.75 435 GLY A CA 1
ATOM 3531 C C . GLY A 1 435 ? 30.318 2.606 -45.574 1.00 78.75 435 GLY A C 1
ATOM 3532 O O . GLY A 1 435 ? 30.089 2.635 -44.365 1.00 78.75 435 GLY A O 1
ATOM 3533 N N . TRP A 1 436 ? 29.499 2.014 -46.445 1.00 84.06 436 TRP A N 1
ATOM 3534 C CA . TRP A 1 436 ? 28.129 1.580 -46.156 1.00 84.06 436 TRP A CA 1
ATOM 3535 C C . TRP A 1 436 ? 28.001 0.508 -45.059 1.00 84.06 436 TRP A C 1
ATOM 3537 O O . TRP A 1 436 ? 27.031 0.525 -44.309 1.00 84.06 436 TRP A O 1
ATOM 3547 N N . GLY A 1 437 ? 28.972 -0.402 -44.921 1.00 86.44 437 GLY A N 1
ATOM 3548 C CA . GLY A 1 437 ? 28.893 -1.487 -43.932 1.00 86.44 437 GLY A CA 1
ATOM 3549 C C . GLY A 1 437 ? 28.876 -0.984 -42.486 1.00 86.44 437 GLY A C 1
ATOM 3550 O O . GLY A 1 437 ? 28.088 -1.460 -41.674 1.00 86.44 437 GLY A O 1
ATOM 3551 N N . ILE A 1 438 ? 29.697 0.021 -42.175 1.00 89.19 438 ILE A N 1
ATOM 3552 C CA . ILE A 1 438 ? 29.745 0.634 -40.841 1.00 89.19 438 ILE A CA 1
ATOM 3553 C C . ILE A 1 438 ? 28.500 1.489 -40.585 1.00 89.19 438 ILE A C 1
ATOM 3555 O O . ILE A 1 438 ? 27.953 1.448 -39.487 1.00 89.19 438 ILE A O 1
ATOM 3559 N N . ALA A 1 439 ? 28.005 2.205 -41.600 1.00 91.00 439 ALA A N 1
ATOM 3560 C CA . ALA A 1 439 ? 26.739 2.925 -41.487 1.00 91.00 439 ALA A CA 1
ATOM 3561 C C . ALA A 1 439 ? 25.571 1.988 -41.148 1.00 91.00 439 ALA A C 1
ATOM 3563 O O . ALA A 1 439 ? 24.815 2.257 -40.220 1.00 91.00 439 ALA A O 1
ATOM 3564 N N . ALA A 1 440 ? 25.474 0.850 -41.840 1.00 89.56 440 ALA A N 1
ATOM 3565 C CA . ALA A 1 440 ? 24.461 -0.163 -41.565 1.00 89.56 440 ALA A CA 1
ATOM 3566 C C . ALA A 1 440 ? 24.561 -0.730 -40.137 1.00 89.56 440 ALA A C 1
ATOM 3568 O O . ALA A 1 440 ? 23.532 -0.952 -39.503 1.00 89.56 440 ALA A O 1
ATOM 3569 N N . ALA A 1 441 ? 25.774 -0.907 -39.598 1.00 92.00 441 ALA A N 1
ATOM 3570 C CA . ALA A 1 441 ? 25.954 -1.317 -38.204 1.00 92.00 441 ALA A CA 1
ATOM 3571 C C . ALA A 1 441 ? 25.445 -0.256 -37.215 1.00 92.00 441 ALA A C 1
ATOM 3573 O O . ALA A 1 441 ? 24.771 -0.601 -36.248 1.00 92.00 441 ALA A O 1
ATOM 3574 N N . PHE A 1 442 ? 25.701 1.031 -37.471 1.00 94.88 442 PHE A N 1
ATOM 3575 C CA . PHE A 1 442 ? 25.150 2.120 -36.659 1.00 94.88 442 PHE A CA 1
ATOM 3576 C C . PHE A 1 442 ? 23.616 2.184 -36.723 1.00 94.88 442 PHE A C 1
ATOM 3578 O O . PHE A 1 442 ? 22.984 2.339 -35.681 1.00 94.88 442 PHE A O 1
ATOM 3585 N N . PHE A 1 443 ? 23.007 1.994 -37.897 1.00 94.88 443 PHE A N 1
ATOM 3586 C CA . PHE A 1 443 ? 21.543 1.932 -38.022 1.00 94.88 443 PHE A CA 1
ATOM 3587 C C . PHE A 1 443 ? 20.942 0.699 -37.330 1.00 94.88 443 PHE A C 1
ATOM 3589 O O . PHE A 1 443 ? 19.835 0.751 -36.797 1.00 94.88 443 PHE A O 1
ATOM 3596 N N . ALA A 1 444 ? 21.679 -0.411 -37.261 1.00 93.06 444 ALA A N 1
ATOM 3597 C CA . ALA A 1 444 ? 21.248 -1.571 -36.491 1.00 93.06 444 ALA A CA 1
ATOM 3598 C C . ALA A 1 444 ? 21.365 -1.349 -34.972 1.00 93.06 444 ALA A C 1
ATOM 3600 O O . ALA A 1 444 ? 20.459 -1.737 -34.234 1.00 93.06 444 ALA A O 1
ATOM 3601 N N . VAL A 1 445 ? 22.424 -0.669 -34.505 1.00 96.12 445 VAL A N 1
ATOM 3602 C CA . VAL A 1 445 ? 22.536 -0.200 -33.109 1.00 96.12 445 VAL A CA 1
ATOM 3603 C C . VAL A 1 445 ? 21.379 0.741 -32.771 1.00 96.12 445 VAL A C 1
ATOM 3605 O O . VAL A 1 445 ? 20.750 0.573 -31.732 1.00 96.12 445 VAL A O 1
ATOM 3608 N N . GLN A 1 446 ? 21.049 1.683 -33.657 1.00 95.69 446 GLN A N 1
ATOM 3609 C CA . GLN A 1 446 ? 19.878 2.551 -33.515 1.00 95.69 446 GLN A CA 1
ATOM 3610 C C . GLN A 1 446 ? 18.596 1.739 -33.333 1.00 95.69 446 GLN A C 1
ATOM 3612 O O . GLN A 1 446 ? 17.878 1.963 -32.363 1.00 95.69 446 GLN A O 1
ATOM 3617 N N . GLY A 1 447 ? 18.306 0.812 -34.250 1.00 95.06 447 GLY A N 1
ATOM 3618 C CA . GLY A 1 447 ? 17.095 -0.001 -34.183 1.00 95.06 447 GLY A CA 1
ATOM 3619 C C . GLY A 1 447 ? 17.000 -0.765 -32.863 1.00 95.06 447 GLY A C 1
ATOM 3620 O O . GLY A 1 447 ? 15.981 -0.692 -32.183 1.00 95.06 447 GLY A O 1
ATOM 3621 N N . ALA A 1 448 ? 18.092 -1.419 -32.456 1.00 95.38 448 ALA A N 1
ATOM 3622 C CA . ALA A 1 448 ? 18.154 -2.129 -31.184 1.00 95.38 448 ALA A CA 1
ATOM 3623 C C . ALA A 1 448 ? 17.865 -1.202 -29.992 1.00 95.38 448 ALA A C 1
ATOM 3625 O O . ALA A 1 448 ? 17.060 -1.536 -29.128 1.00 95.38 448 ALA A O 1
ATOM 3626 N N . MET A 1 449 ? 18.490 -0.024 -29.952 1.00 97.12 449 MET A N 1
ATOM 3627 C CA . MET A 1 449 ? 18.376 0.900 -28.822 1.00 97.12 449 MET A CA 1
ATOM 3628 C C . MET A 1 449 ? 17.031 1.631 -28.758 1.00 97.12 449 MET A C 1
ATOM 3630 O O . MET A 1 449 ? 16.570 1.939 -27.659 1.00 97.12 449 MET A O 1
ATOM 3634 N N . TRP A 1 450 ? 16.353 1.847 -29.889 1.00 96.88 450 TRP A N 1
ATOM 3635 C CA . TRP A 1 450 ? 14.965 2.318 -29.880 1.00 96.88 450 TRP A CA 1
ATOM 3636 C C . TRP A 1 450 ? 14.022 1.288 -29.253 1.00 96.88 450 TRP A C 1
ATOM 3638 O O . TRP A 1 450 ? 13.200 1.661 -28.416 1.00 96.88 450 TRP A O 1
ATOM 3648 N N . VAL A 1 451 ? 14.195 -0.000 -29.567 1.00 95.81 451 VAL A N 1
ATOM 3649 C CA . VAL A 1 451 ? 13.394 -1.064 -28.940 1.00 95.81 451 VAL A CA 1
ATOM 3650 C C . VAL A 1 451 ? 13.725 -1.171 -27.451 1.00 95.81 451 VAL A C 1
ATOM 3652 O O . VAL A 1 451 ? 12.812 -1.241 -26.632 1.00 95.81 451 VAL A O 1
ATOM 3655 N N . VAL A 1 452 ? 15.009 -1.094 -27.069 1.00 95.44 452 VAL A N 1
ATOM 3656 C CA . VAL A 1 452 ? 15.406 -1.060 -25.648 1.00 95.44 452 VAL A CA 1
ATOM 3657 C C . VAL A 1 452 ? 14.774 0.127 -24.916 1.00 95.44 452 VAL A C 1
ATOM 3659 O O . VAL A 1 452 ? 14.321 -0.035 -23.783 1.00 95.44 452 VAL A O 1
ATOM 3662 N N . SER A 1 453 ? 14.698 1.302 -25.547 1.00 94.94 453 SER A N 1
ATOM 3663 C CA . SER A 1 453 ? 14.000 2.459 -24.983 1.00 94.94 453 SER A CA 1
ATOM 3664 C C . SER A 1 453 ? 12.528 2.146 -24.710 1.00 94.94 453 SER A C 1
ATOM 3666 O O . SER A 1 453 ? 12.070 2.278 -23.578 1.00 94.94 453 SER A O 1
ATOM 3668 N N . GLU A 1 454 ? 11.805 1.653 -25.713 1.00 94.56 454 GLU A N 1
ATOM 3669 C CA . GLU A 1 454 ? 10.373 1.355 -25.625 1.00 94.56 454 GLU A CA 1
ATOM 3670 C C . GLU A 1 454 ? 10.042 0.320 -24.537 1.00 94.56 454 GLU A C 1
ATOM 3672 O O . GLU A 1 454 ? 9.222 0.582 -23.653 1.00 94.56 454 GLU A O 1
ATOM 3677 N N . ILE A 1 455 ? 10.719 -0.833 -24.538 1.00 92.12 455 ILE A N 1
ATOM 3678 C CA . ILE A 1 455 ? 10.461 -1.905 -23.559 1.00 92.12 455 ILE A CA 1
ATOM 3679 C C . ILE A 1 455 ? 10.837 -1.479 -22.134 1.00 92.12 455 ILE A C 1
ATOM 3681 O O . ILE A 1 455 ? 10.184 -1.863 -21.156 1.00 92.12 455 ILE A O 1
ATOM 3685 N N . THR A 1 456 ? 11.878 -0.653 -21.999 1.00 90.94 456 THR A N 1
ATOM 3686 C CA . THR A 1 456 ? 12.293 -0.104 -20.708 1.00 90.94 456 THR A CA 1
ATOM 3687 C C . THR A 1 456 ? 11.280 0.912 -20.198 1.00 90.94 456 THR A C 1
ATOM 3689 O O . THR A 1 456 ? 10.938 0.888 -19.015 1.00 90.94 456 THR A O 1
ATOM 3692 N N . TYR A 1 457 ? 10.751 1.754 -21.086 1.00 91.44 457 TYR A N 1
ATOM 3693 C CA . TYR A 1 457 ? 9.685 2.690 -20.760 1.00 91.44 457 TYR A CA 1
ATOM 3694 C C . TYR A 1 457 ? 8.440 1.957 -20.265 1.00 91.44 457 TYR A C 1
ATOM 3696 O O . TYR A 1 457 ? 7.929 2.278 -19.194 1.00 91.44 457 TYR A O 1
ATOM 3704 N N . ALA A 1 458 ? 7.991 0.928 -20.988 1.00 87.50 458 ALA A N 1
ATOM 3705 C CA . ALA A 1 458 ? 6.842 0.114 -20.593 1.00 87.50 458 ALA A CA 1
ATOM 3706 C C . ALA A 1 458 ? 7.038 -0.514 -19.199 1.00 87.50 458 ALA A C 1
ATOM 3708 O O . ALA A 1 458 ? 6.140 -0.485 -18.357 1.00 87.50 458 ALA A O 1
ATOM 3709 N N . SER A 1 459 ? 8.256 -0.981 -18.911 1.00 84.50 459 SER A N 1
ATOM 3710 C CA . SER A 1 459 ? 8.619 -1.565 -17.610 1.00 84.50 459 SER A CA 1
ATOM 3711 C C . SER A 1 459 ? 8.673 -0.557 -16.461 1.00 84.50 459 SER A C 1
ATOM 3713 O O . SER A 1 459 ? 8.635 -0.951 -15.297 1.00 84.50 459 SER A O 1
ATOM 3715 N N . SER A 1 460 ? 8.763 0.744 -16.756 1.00 83.38 460 SER A N 1
ATOM 3716 C CA . SER A 1 460 ? 8.666 1.792 -15.735 1.00 83.38 460 SER A CA 1
ATOM 3717 C C . SER A 1 460 ? 7.223 2.012 -15.258 1.00 83.38 460 SER A C 1
ATOM 3719 O O . SER A 1 460 ? 7.009 2.611 -14.204 1.00 83.38 460 SER A O 1
ATOM 3721 N N . VAL A 1 461 ? 6.219 1.512 -15.988 1.00 78.00 461 VAL A N 1
ATOM 3722 C CA . VAL A 1 461 ? 4.798 1.765 -15.712 1.00 78.00 461 VAL A CA 1
ATOM 3723 C C . VAL A 1 461 ? 4.093 0.515 -15.203 1.00 78.00 461 VAL A C 1
ATOM 3725 O O . VAL A 1 461 ? 3.558 0.568 -14.092 1.00 78.00 461 VAL A O 1
ATOM 3728 N N . ASP A 1 462 ? 4.158 -0.599 -15.940 1.00 73.06 462 ASP A N 1
ATOM 3729 C CA . ASP A 1 462 ? 3.212 -1.707 -15.772 1.00 73.06 462 ASP A CA 1
ATOM 3730 C C . ASP A 1 462 ? 3.825 -3.022 -15.240 1.00 73.06 462 ASP A C 1
ATOM 3732 O O . ASP A 1 462 ? 4.878 -3.469 -15.702 1.00 73.06 462 ASP A O 1
ATOM 3736 N N . PRO A 1 463 ? 3.144 -3.701 -14.299 1.00 83.38 463 PRO A N 1
ATOM 3737 C CA . PRO A 1 463 ? 3.461 -5.066 -13.882 1.00 83.38 463 PRO A CA 1
ATOM 3738 C C . PRO A 1 463 ? 2.956 -6.110 -14.898 1.00 83.38 463 PRO A C 1
ATOM 3740 O O . PRO A 1 463 ? 1.910 -5.941 -15.525 1.00 83.38 463 PRO A O 1
ATOM 3743 N N . ASP A 1 464 ? 3.632 -7.259 -14.976 1.00 87.69 464 ASP A N 1
ATOM 3744 C CA . ASP A 1 464 ? 3.201 -8.435 -15.748 1.00 87.69 464 ASP A CA 1
ATOM 3745 C C . ASP A 1 464 ? 2.725 -9.554 -14.800 1.00 87.69 464 ASP A C 1
ATOM 3747 O O . ASP A 1 464 ? 3.490 -10.112 -14.012 1.00 87.69 464 ASP A O 1
ATOM 3751 N N . TYR A 1 465 ? 1.442 -9.924 -14.879 1.00 89.00 465 TYR A N 1
ATOM 3752 C CA . TYR A 1 465 ? 0.849 -10.975 -14.036 1.00 89.00 465 TYR A CA 1
ATOM 3753 C C . TYR A 1 465 ? 1.172 -12.400 -14.497 1.00 89.00 465 TYR A C 1
ATOM 3755 O O . TYR A 1 465 ? 0.838 -13.360 -13.803 1.00 89.00 465 TYR A O 1
ATOM 3763 N N . ASN A 1 466 ? 1.860 -12.578 -15.626 1.00 93.44 466 ASN A N 1
ATOM 3764 C CA . ASN A 1 466 ? 2.339 -13.879 -16.087 1.00 93.44 466 ASN A CA 1
ATOM 3765 C C . ASN A 1 466 ? 3.647 -14.304 -15.390 1.00 93.44 466 ASN A C 1
ATOM 3767 O O . ASN A 1 466 ? 4.557 -14.888 -15.981 1.00 93.44 466 ASN A O 1
ATOM 3771 N N . PHE A 1 467 ? 3.753 -14.027 -14.092 1.00 89.88 467 PHE A N 1
ATOM 3772 C CA . PHE A 1 467 ? 4.979 -14.181 -13.312 1.00 89.88 467 PHE A CA 1
ATOM 3773 C C . PHE A 1 467 ? 5.386 -15.631 -13.022 1.00 89.88 467 PHE A C 1
ATOM 3775 O O . PHE A 1 467 ? 6.443 -15.869 -12.441 1.00 89.88 467 PHE A O 1
ATOM 3782 N N . THR A 1 468 ? 4.576 -16.612 -13.425 1.00 87.00 468 THR A N 1
ATOM 3783 C CA . THR A 1 468 ? 4.913 -18.044 -13.311 1.00 87.00 468 THR A CA 1
ATOM 3784 C C . THR A 1 468 ? 5.734 -18.566 -14.494 1.00 87.00 468 THR A C 1
ATOM 3786 O O . THR A 1 468 ? 6.164 -19.720 -14.501 1.00 87.00 468 THR A O 1
ATOM 3789 N N . VAL A 1 469 ? 5.977 -17.715 -15.492 1.00 86.56 469 VAL A N 1
ATOM 3790 C CA . VAL A 1 469 ? 6.795 -18.015 -16.667 1.00 86.56 469 VAL A CA 1
ATOM 3791 C C . VAL A 1 469 ? 8.079 -17.193 -16.589 1.00 86.56 469 VAL A C 1
ATOM 3793 O O . VAL A 1 469 ? 8.041 -15.977 -16.400 1.00 86.56 469 VAL A O 1
ATOM 3796 N N . LEU A 1 470 ? 9.235 -17.840 -16.735 1.00 81.88 470 LEU A N 1
ATOM 3797 C CA . LEU A 1 470 ? 10.513 -17.130 -16.833 1.00 81.88 470 LEU A CA 1
ATOM 3798 C C . LEU A 1 470 ? 10.614 -16.432 -18.189 1.00 81.88 470 LEU A C 1
ATOM 3800 O O . LEU A 1 470 ? 10.226 -17.007 -19.207 1.00 81.88 470 LEU A O 1
ATOM 3804 N N . ALA A 1 471 ? 11.106 -15.195 -18.202 1.00 85.88 471 ALA A N 1
ATOM 3805 C CA . ALA A 1 471 ? 11.507 -14.576 -19.457 1.00 85.88 471 ALA A CA 1
ATOM 3806 C C . ALA A 1 471 ? 12.708 -15.339 -20.028 1.00 85.88 471 ALA A C 1
ATOM 3808 O O . ALA A 1 471 ? 13.503 -15.899 -19.275 1.00 85.88 471 ALA A O 1
ATOM 3809 N N . THR A 1 472 ? 12.836 -15.375 -21.348 1.00 87.81 472 THR A N 1
ATOM 3810 C CA . THR A 1 472 ? 13.976 -15.995 -22.026 1.00 87.81 472 THR A CA 1
ATOM 3811 C C . THR A 1 472 ? 14.499 -15.032 -23.081 1.00 87.81 472 THR A C 1
ATOM 3813 O O . THR A 1 472 ? 13.673 -14.512 -23.825 1.00 87.81 472 THR A O 1
ATOM 3816 N N . PRO A 1 473 ? 15.821 -14.810 -23.176 1.00 91.25 473 PRO A N 1
ATOM 3817 C CA . PRO A 1 473 ? 16.396 -14.005 -24.249 1.00 91.25 473 PRO A CA 1
ATOM 3818 C C . PRO A 1 473 ? 16.025 -14.589 -25.618 1.00 91.25 473 PRO A C 1
ATOM 3820 O O . PRO A 1 473 ? 16.224 -15.786 -25.857 1.00 91.25 473 PRO A O 1
ATOM 3823 N N . GLU A 1 474 ? 15.468 -13.760 -26.501 1.00 90.69 474 GLU A N 1
ATOM 3824 C CA . GLU A 1 474 ? 15.085 -14.150 -27.859 1.00 90.69 474 GLU A CA 1
ATOM 3825 C C . GLU A 1 474 ? 16.117 -13.681 -28.886 1.00 90.69 474 GLU A C 1
ATOM 3827 O O . GLU A 1 474 ? 16.643 -12.572 -28.805 1.00 90.69 474 GLU A O 1
ATOM 3832 N N . ASN A 1 475 ? 16.424 -14.518 -29.876 1.00 85.06 475 ASN A N 1
ATOM 3833 C CA . ASN A 1 475 ? 17.357 -14.127 -30.929 1.00 85.06 475 ASN A CA 1
ATOM 3834 C C . ASN A 1 475 ? 16.680 -13.143 -31.886 1.00 85.06 475 ASN A C 1
ATOM 3836 O O . ASN A 1 475 ? 15.762 -13.520 -32.617 1.00 85.06 475 ASN A O 1
ATOM 3840 N N . VAL A 1 476 ? 17.190 -11.915 -31.943 1.00 85.06 476 VAL A N 1
ATOM 3841 C CA . VAL A 1 476 ? 16.731 -10.908 -32.903 1.00 85.06 476 VAL A CA 1
ATOM 3842 C C . VAL A 1 476 ? 17.393 -11.163 -34.255 1.00 85.06 476 VAL A C 1
ATOM 3844 O O . VAL A 1 476 ? 18.619 -11.191 -34.376 1.00 85.06 476 VAL A O 1
ATOM 3847 N N . TYR A 1 477 ? 16.571 -11.368 -35.284 1.00 77.00 477 TYR A N 1
ATOM 3848 C CA . TYR A 1 477 ? 17.020 -11.706 -36.632 1.00 77.00 477 TYR A CA 1
ATOM 3849 C C . TYR A 1 477 ? 16.517 -10.682 -37.650 1.00 77.00 477 TYR A C 1
ATOM 3851 O O . TYR A 1 477 ? 15.317 -10.608 -37.912 1.00 77.00 477 TYR A O 1
ATOM 3859 N N . LEU A 1 478 ? 17.443 -9.943 -38.270 1.00 81.69 478 LEU A N 1
ATOM 3860 C CA . LEU A 1 478 ? 17.152 -9.025 -39.374 1.00 81.69 478 LEU A CA 1
ATOM 3861 C C . LEU A 1 478 ? 17.875 -9.490 -40.656 1.00 81.69 478 LEU A C 1
ATOM 3863 O O . LEU A 1 478 ? 19.091 -9.305 -40.759 1.00 81.69 478 LEU A O 1
ATOM 3867 N N . PRO A 1 479 ? 17.168 -10.052 -41.662 1.00 80.06 479 PRO A N 1
ATOM 3868 C CA . PRO A 1 479 ? 17.779 -10.551 -42.899 1.00 80.06 479 PRO A CA 1
ATOM 3869 C C . PRO A 1 479 ? 18.694 -9.543 -43.608 1.00 80.06 479 PRO A C 1
ATOM 3871 O O . PRO A 1 479 ? 19.686 -9.914 -44.233 1.00 80.06 479 PRO A O 1
ATOM 3874 N N . ILE A 1 480 ? 18.367 -8.251 -43.517 1.00 74.06 480 ILE A N 1
ATOM 3875 C CA . ILE A 1 480 ? 19.128 -7.184 -44.174 1.00 74.06 480 ILE A CA 1
ATOM 3876 C C . ILE A 1 480 ? 20.536 -7.003 -43.580 1.00 74.06 480 ILE A C 1
ATOM 3878 O O . ILE A 1 480 ? 21.461 -6.599 -44.284 1.00 74.06 480 ILE A O 1
ATOM 3882 N N . VAL A 1 481 ? 20.714 -7.383 -42.314 1.00 72.12 481 VAL A N 1
ATOM 3883 C CA . VAL A 1 481 ? 21.975 -7.306 -41.568 1.00 72.12 481 VAL A CA 1
ATOM 3884 C C . VAL A 1 481 ? 22.868 -8.529 -41.818 1.00 72.12 481 VAL A C 1
ATOM 3886 O O . VAL A 1 481 ? 24.093 -8.419 -41.767 1.00 72.12 481 VAL A O 1
ATOM 3889 N N . GLU A 1 482 ? 22.307 -9.695 -42.154 1.00 71.38 482 GLU A N 1
ATOM 3890 C CA . GLU A 1 482 ? 23.109 -10.902 -42.434 1.00 71.38 482 GLU A CA 1
ATOM 3891 C C . GLU A 1 482 ? 24.018 -10.754 -43.658 1.00 71.38 482 GLU A C 1
ATOM 3893 O O . GLU A 1 482 ? 25.076 -11.381 -43.746 1.00 71.38 482 GLU A O 1
ATOM 3898 N N . ASN A 1 483 ? 23.629 -9.884 -44.589 1.00 74.38 483 ASN A N 1
ATOM 3899 C CA . ASN A 1 483 ? 24.385 -9.614 -45.805 1.00 74.38 483 ASN A CA 1
ATOM 3900 C C . ASN A 1 483 ? 25.596 -8.693 -45.577 1.00 74.38 483 ASN A C 1
ATOM 3902 O O . ASN A 1 483 ? 26.334 -8.418 -46.526 1.00 74.38 483 ASN A O 1
ATOM 3906 N N . LEU A 1 484 ? 25.838 -8.227 -44.344 1.00 80.81 484 LEU A N 1
ATOM 3907 C CA . LEU A 1 484 ? 27.037 -7.462 -44.014 1.00 80.81 484 LEU A CA 1
ATOM 3908 C C . LEU A 1 484 ? 28.276 -8.341 -44.196 1.00 80.81 484 LEU A C 1
ATOM 3910 O O . LEU A 1 484 ? 28.521 -9.284 -43.442 1.00 80.81 484 LEU A O 1
ATOM 3914 N N . THR A 1 485 ? 29.085 -8.028 -45.209 1.00 76.75 485 THR A N 1
ATOM 3915 C CA . THR A 1 485 ? 30.342 -8.735 -45.500 1.00 76.75 485 THR A CA 1
ATOM 3916 C C . THR A 1 485 ? 31.487 -8.293 -44.593 1.00 76.75 485 THR A C 1
ATOM 3918 O O . THR A 1 485 ? 32.428 -9.059 -44.387 1.00 76.75 485 THR A O 1
ATOM 3921 N N . ASP A 1 486 ? 31.402 -7.079 -44.048 1.00 83.44 486 ASP A N 1
ATOM 3922 C CA . ASP A 1 486 ? 32.381 -6.521 -43.120 1.00 83.44 486 ASP A CA 1
ATOM 3923 C C . ASP A 1 486 ? 32.273 -7.196 -41.741 1.00 83.44 486 ASP A C 1
ATOM 3925 O O . ASP A 1 486 ? 31.204 -7.245 -41.129 1.00 83.44 486 ASP A O 1
ATOM 3929 N N . ASN A 1 487 ? 33.387 -7.752 -41.257 1.00 84.81 487 ASN A N 1
ATOM 3930 C CA . ASN A 1 487 ? 33.413 -8.496 -39.997 1.00 84.81 487 ASN A CA 1
ATOM 3931 C C . ASN A 1 487 ? 33.211 -7.594 -38.770 1.00 84.81 487 ASN A C 1
ATOM 3933 O O . ASN A 1 487 ? 32.634 -8.050 -37.787 1.00 84.81 487 ASN A O 1
ATOM 3937 N N . LEU A 1 488 ? 33.682 -6.346 -38.809 1.00 84.62 488 LEU A N 1
ATOM 3938 C CA . LEU A 1 488 ? 33.547 -5.394 -37.710 1.00 84.62 488 LEU A CA 1
ATOM 3939 C C . LEU A 1 488 ? 32.091 -4.926 -37.599 1.00 84.62 488 LEU A C 1
ATOM 3941 O O . LEU A 1 488 ? 31.507 -5.011 -36.521 1.00 84.62 488 LEU A O 1
ATOM 3945 N N . ALA A 1 489 ? 31.477 -4.563 -38.728 1.00 86.94 489 ALA A N 1
ATOM 3946 C CA . ALA A 1 489 ? 30.059 -4.213 -38.814 1.00 86.94 489 ALA A CA 1
ATOM 3947 C C . ALA A 1 489 ? 29.140 -5.359 -38.358 1.00 86.94 489 ALA A C 1
ATOM 3949 O O . ALA A 1 489 ? 28.202 -5.146 -37.584 1.00 86.94 489 ALA A O 1
ATOM 3950 N N . ARG A 1 490 ? 29.434 -6.596 -38.789 1.00 87.88 490 ARG A N 1
ATOM 3951 C CA . ARG A 1 490 ? 28.686 -7.789 -38.366 1.00 87.88 490 ARG A CA 1
ATOM 3952 C C . ARG A 1 490 ? 28.804 -8.015 -36.860 1.00 87.88 490 ARG A C 1
ATOM 3954 O O . ARG A 1 490 ? 27.795 -8.236 -36.202 1.00 87.88 490 ARG A O 1
ATOM 3961 N N . ASN A 1 491 ? 30.018 -7.924 -36.314 1.00 90.44 491 ASN A N 1
ATOM 3962 C CA . ASN A 1 491 ? 30.260 -8.130 -34.887 1.00 90.44 491 ASN A CA 1
ATOM 3963 C C . ASN A 1 491 ? 29.551 -7.084 -34.018 1.00 90.44 491 ASN A C 1
ATOM 3965 O O . ASN A 1 491 ? 28.962 -7.465 -33.013 1.00 90.44 491 ASN A O 1
ATOM 3969 N N . VAL A 1 492 ? 29.581 -5.804 -34.407 1.00 93.12 492 VAL A N 1
ATOM 3970 C CA . VAL A 1 492 ? 28.846 -4.733 -33.708 1.00 93.12 492 VAL A CA 1
ATOM 3971 C C . VAL A 1 492 ? 27.355 -5.004 -33.726 1.00 93.12 492 VAL A C 1
ATOM 3973 O O . VAL A 1 492 ? 26.705 -4.939 -32.686 1.00 93.12 492 VAL A O 1
ATOM 3976 N N . THR A 1 493 ? 26.821 -5.363 -34.892 1.00 92.19 493 THR A N 1
ATOM 3977 C CA . THR A 1 493 ? 25.384 -5.585 -35.010 1.00 92.19 493 THR A CA 1
ATOM 3978 C C . THR A 1 493 ? 24.921 -6.789 -34.194 1.00 92.19 493 THR A C 1
ATOM 3980 O O . THR A 1 493 ? 23.921 -6.703 -33.489 1.00 92.19 493 THR A O 1
ATOM 3983 N N . MET A 1 494 ? 25.673 -7.895 -34.228 1.00 91.06 494 MET A N 1
ATOM 3984 C CA . MET A 1 494 ? 25.386 -9.062 -33.390 1.00 91.06 494 MET A CA 1
ATOM 3985 C C . MET A 1 494 ? 25.407 -8.702 -31.903 1.00 91.06 494 MET A C 1
ATOM 3987 O O . MET A 1 494 ? 24.474 -9.046 -31.191 1.00 91.06 494 MET A O 1
ATOM 3991 N N . THR A 1 495 ? 26.422 -7.960 -31.444 1.00 95.25 495 THR A N 1
ATOM 3992 C CA . THR A 1 495 ? 26.492 -7.512 -30.046 1.00 95.25 495 THR A CA 1
ATOM 3993 C C . THR A 1 495 ? 25.298 -6.623 -29.674 1.00 95.25 495 THR A C 1
ATOM 3995 O O . THR A 1 495 ? 24.770 -6.763 -28.576 1.00 95.25 495 THR A O 1
ATOM 3998 N N . ALA A 1 496 ? 24.844 -5.735 -30.566 1.00 95.44 496 ALA A N 1
ATOM 3999 C CA . ALA A 1 496 ? 23.680 -4.881 -30.319 1.00 95.44 496 ALA A CA 1
ATOM 4000 C C . ALA A 1 496 ? 22.367 -5.679 -30.205 1.00 95.44 496 ALA A C 1
ATOM 4002 O O . ALA A 1 496 ? 21.509 -5.345 -29.391 1.00 95.44 496 ALA A O 1
ATOM 4003 N N . PHE A 1 497 ? 22.215 -6.750 -30.986 1.00 94.31 497 PHE A N 1
ATOM 4004 C CA . PHE A 1 497 ? 21.055 -7.643 -30.906 1.00 94.31 497 PHE A CA 1
ATOM 4005 C C . PHE A 1 497 ? 21.107 -8.587 -29.707 1.00 94.31 497 PHE A C 1
ATOM 4007 O O . PHE A 1 497 ? 20.071 -8.811 -29.085 1.00 94.31 497 PHE A O 1
ATOM 4014 N N . ASP A 1 498 ? 22.293 -9.072 -29.329 1.00 94.25 498 ASP A N 1
ATOM 4015 C CA . ASP A 1 498 ? 22.484 -9.780 -28.060 1.00 94.25 498 ASP A CA 1
ATOM 4016 C C . ASP A 1 498 ? 22.102 -8.862 -26.885 1.00 94.25 498 ASP A C 1
ATOM 4018 O O . ASP A 1 498 ? 21.360 -9.268 -25.992 1.00 94.25 498 ASP A O 1
ATOM 4022 N N . LEU A 1 499 ? 22.544 -7.597 -26.913 1.00 95.56 499 LEU A N 1
ATOM 4023 C CA . LEU A 1 499 ? 22.189 -6.597 -25.906 1.00 95.56 499 LEU A CA 1
ATOM 4024 C C . LEU A 1 499 ? 20.668 -6.401 -25.806 1.00 95.56 499 LEU A C 1
ATOM 4026 O O . LEU A 1 499 ? 20.121 -6.501 -24.710 1.00 95.56 499 LEU A O 1
ATOM 4030 N N . LEU A 1 500 ? 19.981 -6.184 -26.934 1.00 95.69 500 LEU A N 1
ATOM 4031 C CA . LEU A 1 500 ? 18.517 -6.067 -26.977 1.00 95.69 500 LEU A CA 1
ATOM 4032 C C . LEU A 1 500 ? 17.826 -7.315 -26.399 1.00 95.69 500 LEU A C 1
ATOM 4034 O O . LEU A 1 500 ? 16.938 -7.189 -25.561 1.00 95.69 500 LEU A O 1
ATOM 4038 N N . SER A 1 501 ? 18.271 -8.509 -26.793 1.00 95.31 501 SER A N 1
ATOM 4039 C CA . SER A 1 501 ? 17.721 -9.789 -26.328 1.00 95.31 501 SER A CA 1
ATOM 4040 C C . SER A 1 501 ? 17.747 -9.926 -24.800 1.00 95.31 501 SER A C 1
ATOM 4042 O O . SER A 1 501 ? 16.759 -10.315 -24.168 1.00 95.31 501 SER A O 1
ATOM 4044 N N . PHE A 1 502 ? 18.879 -9.577 -24.179 1.00 94.44 502 PHE A N 1
ATOM 4045 C CA . PHE A 1 502 ? 19.026 -9.621 -22.725 1.00 94.44 502 PHE A CA 1
ATOM 4046 C C . PHE A 1 502 ? 18.292 -8.479 -22.020 1.00 94.44 502 PHE A C 1
ATOM 4048 O O . PHE A 1 502 ? 17.702 -8.721 -20.963 1.00 94.44 502 PHE A O 1
ATOM 4055 N N . ALA A 1 503 ? 18.268 -7.279 -22.607 1.00 94.31 503 ALA A N 1
ATOM 4056 C CA . ALA A 1 503 ? 17.489 -6.160 -22.090 1.00 94.31 503 ALA A CA 1
ATOM 4057 C C . ALA A 1 503 ? 15.996 -6.522 -22.024 1.00 94.31 503 ALA A C 1
ATOM 4059 O O . ALA A 1 503 ? 15.374 -6.370 -20.973 1.00 94.31 503 ALA A O 1
ATOM 4060 N N . GLU A 1 504 ? 15.432 -7.102 -23.086 1.00 94.25 504 GLU A N 1
ATOM 4061 C CA . GLU A 1 504 ? 14.038 -7.557 -23.120 1.00 94.25 504 GLU A CA 1
ATOM 4062 C C . GLU A 1 504 ? 13.744 -8.603 -22.041 1.00 94.25 504 GLU A C 1
ATOM 4064 O O . GLU A 1 504 ? 12.816 -8.437 -21.244 1.00 94.25 504 GLU A O 1
ATOM 4069 N N . ALA A 1 505 ? 14.583 -9.637 -21.931 1.00 91.81 505 ALA A N 1
ATOM 4070 C CA . ALA A 1 505 ? 14.423 -10.655 -20.898 1.00 91.81 505 ALA A CA 1
ATOM 4071 C C . ALA A 1 505 ? 14.487 -10.061 -19.478 1.00 91.81 505 ALA A C 1
ATOM 4073 O O . ALA A 1 505 ? 13.710 -10.464 -18.602 1.00 91.81 505 ALA A O 1
ATOM 4074 N N . ARG A 1 506 ? 15.369 -9.079 -19.241 1.00 91.88 506 ARG A N 1
ATOM 4075 C CA . ARG A 1 506 ? 15.455 -8.355 -17.966 1.00 91.88 506 ARG A CA 1
ATOM 4076 C C . ARG A 1 506 ? 14.180 -7.576 -17.672 1.00 91.88 506 ARG A C 1
ATOM 4078 O O . ARG A 1 506 ? 13.631 -7.715 -16.582 1.00 91.88 506 ARG A O 1
ATOM 4085 N N . LYS A 1 507 ? 13.707 -6.781 -18.632 1.00 91.12 507 LYS A N 1
ATOM 4086 C CA . LYS A 1 507 ? 12.516 -5.930 -18.507 1.00 91.12 507 LYS A CA 1
ATOM 4087 C C . LYS A 1 507 ? 11.251 -6.742 -18.244 1.00 91.12 507 LYS A C 1
ATOM 4089 O O . LYS A 1 507 ? 10.533 -6.464 -17.286 1.00 91.12 507 LYS A O 1
ATOM 4094 N N . VAL A 1 508 ? 11.051 -7.826 -18.992 1.00 90.94 508 VAL A N 1
ATOM 4095 C CA . VAL A 1 508 ? 9.937 -8.759 -18.774 1.00 90.94 508 VAL A CA 1
ATOM 4096 C C . VAL A 1 508 ? 10.037 -9.432 -17.402 1.00 90.94 508 VAL A C 1
ATOM 4098 O O . VAL A 1 508 ? 9.044 -9.502 -16.678 1.00 90.94 508 VAL A O 1
ATOM 4101 N N . SER A 1 509 ? 11.225 -9.902 -17.004 1.00 89.12 509 SER A N 1
ATOM 4102 C CA . SER A 1 509 ? 11.420 -10.504 -15.674 1.00 89.12 509 SER A CA 1
ATOM 4103 C C . SER A 1 509 ? 11.125 -9.506 -14.552 1.00 89.12 509 SER A C 1
ATOM 4105 O O . SER A 1 509 ? 10.515 -9.872 -13.550 1.00 89.12 509 SER A O 1
ATOM 4107 N N . TYR A 1 510 ? 11.488 -8.233 -14.728 1.00 88.06 510 TYR A N 1
ATOM 4108 C CA . TYR A 1 510 ? 11.214 -7.190 -13.745 1.00 88.06 510 TYR A CA 1
ATOM 4109 C C . TYR A 1 510 ? 9.718 -6.861 -13.637 1.00 88.06 510 TYR A C 1
ATOM 4111 O O . TYR A 1 510 ? 9.170 -6.840 -12.533 1.00 88.06 510 TYR A O 1
ATOM 4119 N N . ALA A 1 511 ? 9.026 -6.682 -14.765 1.00 88.31 511 ALA A N 1
ATOM 4120 C CA . ALA A 1 511 ? 7.577 -6.488 -14.767 1.00 88.31 511 ALA A CA 1
ATOM 4121 C C . ALA A 1 511 ? 6.862 -7.671 -14.084 1.00 88.31 511 ALA A C 1
ATOM 4123 O O . ALA A 1 511 ? 5.943 -7.480 -13.282 1.00 88.31 511 ALA A O 1
ATOM 4124 N N . ARG A 1 512 ? 7.337 -8.902 -14.320 1.00 89.69 512 ARG A N 1
ATOM 4125 C CA . ARG A 1 512 ? 6.843 -10.121 -13.660 1.00 89.69 512 ARG A CA 1
ATOM 4126 C C . ARG A 1 512 ? 7.162 -10.184 -12.174 1.00 89.69 512 ARG A C 1
ATOM 4128 O O . ARG A 1 512 ? 6.348 -10.680 -11.397 1.00 89.69 512 ARG A O 1
ATOM 4135 N N . TYR A 1 513 ? 8.319 -9.680 -11.757 1.00 85.69 513 TYR A N 1
ATOM 4136 C CA . TYR A 1 513 ? 8.646 -9.519 -10.344 1.00 85.69 513 TYR A CA 1
ATOM 4137 C C . TYR A 1 513 ? 7.600 -8.642 -9.643 1.00 85.69 513 TYR A C 1
ATOM 4139 O O . TYR A 1 513 ? 7.037 -9.073 -8.635 1.00 85.69 513 TYR A O 1
ATOM 4147 N N . LEU A 1 514 ? 7.266 -7.478 -10.213 1.00 82.44 514 LEU A N 1
ATOM 4148 C CA . LEU A 1 514 ? 6.222 -6.602 -9.671 1.00 82.44 514 LEU A CA 1
ATOM 4149 C C . LEU A 1 514 ? 4.855 -7.303 -9.635 1.00 82.44 514 LEU A C 1
ATOM 4151 O O . LEU A 1 514 ? 4.201 -7.318 -8.594 1.00 82.44 514 LEU A O 1
ATOM 4155 N N . GLY A 1 515 ? 4.461 -7.982 -10.719 1.00 83.38 515 GLY A N 1
ATOM 4156 C CA . GLY A 1 515 ? 3.205 -8.740 -10.763 1.00 83.38 515 GLY A CA 1
ATOM 4157 C C . GLY A 1 515 ? 3.114 -9.859 -9.714 1.00 83.38 515 GLY A C 1
ATOM 4158 O O . GLY A 1 515 ? 2.036 -10.109 -9.164 1.00 83.38 515 GLY A O 1
ATOM 4159 N N . ALA A 1 516 ? 4.235 -10.510 -9.385 1.00 80.81 516 ALA A N 1
ATOM 4160 C CA . ALA A 1 516 ? 4.302 -11.520 -8.328 1.00 80.81 516 ALA A CA 1
ATOM 4161 C C . ALA A 1 516 ? 4.177 -10.922 -6.919 1.00 80.81 516 ALA A C 1
ATOM 4163 O O . ALA A 1 516 ? 3.500 -11.520 -6.079 1.00 80.81 516 ALA A O 1
ATOM 4164 N N . ILE A 1 517 ? 4.802 -9.765 -6.662 1.00 76.50 517 ILE A N 1
ATOM 4165 C CA . ILE A 1 517 ? 4.666 -9.024 -5.395 1.00 76.50 517 ILE A CA 1
ATOM 4166 C C . ILE A 1 517 ? 3.200 -8.646 -5.174 1.00 76.50 517 ILE A C 1
ATOM 4168 O O . ILE A 1 517 ? 2.628 -8.957 -4.131 1.00 76.50 517 ILE A O 1
ATOM 4172 N N . GLU A 1 518 ? 2.559 -8.076 -6.192 1.00 76.69 518 GLU A N 1
ATOM 4173 C CA . GLU A 1 518 ? 1.151 -7.677 -6.124 1.00 76.69 518 GLU A CA 1
ATOM 4174 C C . GLU A 1 518 ? 0.185 -8.843 -5.926 1.00 76.69 518 GLU A C 1
ATOM 4176 O O . GLU A 1 518 ? -0.869 -8.696 -5.312 1.00 76.69 518 GLU A O 1
ATOM 4181 N N . SER A 1 519 ? 0.548 -10.016 -6.437 1.00 75.31 519 SER A N 1
ATOM 4182 C CA . SER A 1 519 ? -0.244 -11.237 -6.280 1.00 75.31 519 SER A CA 1
ATOM 4183 C C . SER A 1 519 ? 0.055 -11.976 -4.971 1.00 75.31 519 SER A C 1
ATOM 4185 O O . SER A 1 519 ? -0.384 -13.113 -4.805 1.00 75.31 519 SER A O 1
ATOM 4187 N N . ASN A 1 520 ? 0.819 -11.357 -4.059 1.00 73.38 520 ASN A N 1
ATOM 4188 C CA . ASN A 1 520 ? 1.289 -11.935 -2.801 1.00 73.38 520 ASN A CA 1
ATOM 4189 C C . ASN A 1 520 ? 1.953 -13.314 -2.991 1.00 73.38 520 ASN A C 1
ATOM 4191 O O . ASN A 1 520 ? 1.670 -14.282 -2.283 1.00 73.38 520 ASN A O 1
ATOM 4195 N N . SER A 1 521 ? 2.813 -13.423 -4.008 1.00 72.44 521 SER A N 1
ATOM 4196 C CA . SER A 1 521 ? 3.489 -14.661 -4.397 1.00 72.44 521 SER A CA 1
ATOM 4197 C C . SER A 1 521 ? 5.014 -14.534 -4.220 1.00 72.44 521 SER A C 1
ATOM 4199 O O . SER A 1 521 ? 5.752 -14.474 -5.215 1.00 72.44 521 SER A O 1
ATOM 4201 N N . PRO A 1 522 ? 5.524 -14.552 -2.970 1.00 71.38 522 PRO A N 1
ATOM 4202 C CA . PRO A 1 522 ? 6.922 -14.236 -2.653 1.00 71.38 522 PRO A CA 1
ATOM 4203 C C . PRO A 1 522 ? 7.925 -15.178 -3.329 1.00 71.38 522 PRO A C 1
ATOM 4205 O O . PRO A 1 522 ? 8.973 -14.743 -3.800 1.00 71.38 522 PRO A O 1
ATOM 4208 N N . LYS A 1 523 ? 7.577 -16.464 -3.480 1.00 74.94 523 LYS A N 1
ATOM 4209 C CA . LYS A 1 523 ? 8.406 -17.439 -4.206 1.00 74.94 523 LYS A CA 1
ATOM 4210 C C . LYS A 1 523 ? 8.675 -17.002 -5.649 1.00 74.94 523 LYS A C 1
ATOM 4212 O O . LYS A 1 523 ? 9.808 -17.072 -6.115 1.00 74.94 523 LYS A O 1
ATOM 4217 N N . TRP A 1 524 ? 7.630 -16.600 -6.370 1.00 78.06 524 TRP A N 1
ATOM 4218 C CA . TRP A 1 524 ? 7.778 -16.185 -7.765 1.00 78.06 524 TRP A CA 1
ATOM 4219 C C . TRP A 1 524 ? 8.424 -14.811 -7.884 1.00 78.06 524 TRP A C 1
ATOM 4221 O O . TRP A 1 524 ? 9.221 -14.621 -8.796 1.00 78.06 524 TRP A O 1
ATOM 4231 N N . ALA A 1 525 ? 8.173 -13.906 -6.936 1.00 78.00 525 ALA A N 1
ATOM 4232 C CA . ALA A 1 525 ? 8.888 -12.638 -6.871 1.00 78.00 525 ALA A CA 1
ATOM 4233 C C . ALA A 1 525 ? 10.406 -12.871 -6.757 1.00 78.00 525 ALA A C 1
ATOM 4235 O O . ALA A 1 525 ? 11.168 -12.350 -7.566 1.00 78.00 525 ALA A O 1
ATOM 4236 N N . ALA A 1 526 ? 10.854 -13.745 -5.849 1.00 73.69 526 ALA A N 1
ATOM 4237 C CA . ALA A 1 526 ? 12.274 -14.073 -5.705 1.00 73.69 526 ALA A CA 1
ATOM 4238 C C . ALA A 1 526 ? 12.889 -14.669 -6.988 1.00 73.69 526 ALA A C 1
ATOM 4240 O O . ALA A 1 526 ? 13.989 -14.286 -7.386 1.00 73.69 526 ALA A O 1
ATOM 4241 N N . ILE A 1 527 ? 12.169 -15.571 -7.666 1.00 73.88 527 ILE A N 1
ATOM 4242 C CA . ILE A 1 527 ? 12.617 -16.186 -8.926 1.00 73.88 527 ILE A CA 1
ATOM 4243 C C . ILE A 1 527 ? 12.768 -15.134 -10.037 1.00 73.88 527 ILE A C 1
ATOM 4245 O O . ILE A 1 527 ? 13.797 -15.092 -10.711 1.00 73.88 527 ILE A O 1
ATOM 4249 N N . GLN A 1 528 ? 11.761 -14.278 -10.220 1.00 83.62 528 GLN A N 1
ATOM 4250 C CA . GLN A 1 528 ? 11.766 -13.244 -11.259 1.00 83.62 528 GLN A CA 1
ATOM 4251 C C . GLN A 1 528 ? 12.817 -12.162 -10.985 1.00 83.62 528 GLN A C 1
ATOM 4253 O O . GLN A 1 528 ? 13.484 -11.685 -11.904 1.00 83.62 528 GLN A O 1
ATOM 4258 N N . LEU A 1 529 ? 13.047 -11.831 -9.713 1.00 80.81 529 LEU A N 1
ATOM 4259 C CA . LEU A 1 529 ? 14.117 -10.924 -9.312 1.00 80.81 529 LEU A CA 1
ATOM 4260 C C . LEU A 1 529 ? 15.506 -11.511 -9.603 1.00 80.81 529 LEU A C 1
ATOM 4262 O O . LEU A 1 529 ? 16.376 -10.812 -10.122 1.00 80.81 529 LEU A O 1
ATOM 4266 N N . ALA A 1 530 ? 15.720 -12.798 -9.320 1.00 77.00 530 ALA A N 1
ATOM 4267 C CA . ALA A 1 530 ? 16.976 -13.470 -9.648 1.00 77.00 530 ALA A CA 1
ATOM 4268 C C . ALA A 1 530 ? 17.238 -13.477 -11.165 1.00 77.00 530 ALA A C 1
ATOM 4270 O O . ALA A 1 530 ? 18.357 -13.192 -11.592 1.00 77.00 530 ALA A O 1
ATOM 4271 N N . ALA A 1 531 ? 16.204 -13.734 -11.974 1.00 80.44 531 ALA A N 1
ATOM 4272 C CA . ALA A 1 531 ? 16.288 -13.646 -13.431 1.00 80.44 531 ALA A CA 1
ATOM 4273 C C . ALA A 1 531 ? 16.619 -12.219 -13.900 1.00 80.44 531 ALA A C 1
ATOM 4275 O O . ALA A 1 531 ? 17.541 -12.035 -14.691 1.00 80.44 531 ALA A O 1
ATOM 4276 N N . THR A 1 532 ? 15.946 -11.206 -13.343 1.00 86.25 532 THR A N 1
ATOM 4277 C CA . THR A 1 532 ? 16.208 -9.782 -13.620 1.00 86.25 532 THR A CA 1
ATOM 4278 C C . THR A 1 532 ? 17.676 -9.426 -13.377 1.00 86.25 532 THR A C 1
ATOM 4280 O O . THR A 1 532 ? 18.319 -8.838 -14.242 1.00 86.25 532 THR A O 1
ATOM 4283 N N . ARG A 1 533 ? 18.238 -9.835 -12.232 1.00 83.06 533 ARG A N 1
ATOM 4284 C CA . ARG A 1 533 ? 19.646 -9.574 -11.894 1.00 83.06 533 ARG A CA 1
ATOM 4285 C C . ARG A 1 533 ? 20.605 -10.287 -12.842 1.00 83.06 533 ARG A C 1
ATOM 4287 O O . ARG A 1 533 ? 21.544 -9.669 -13.328 1.00 83.06 533 ARG A O 1
ATOM 4294 N N . TYR A 1 534 ? 20.352 -11.562 -13.143 1.00 83.31 534 TYR A N 1
ATOM 4295 C CA . TYR A 1 534 ? 21.180 -12.322 -14.080 1.00 83.31 534 TYR A CA 1
ATOM 4296 C C . TYR A 1 534 ? 21.200 -11.683 -15.475 1.00 83.31 534 TYR A C 1
ATOM 4298 O O . TYR A 1 534 ? 22.271 -11.474 -16.042 1.00 83.31 534 TYR A O 1
ATOM 4306 N N . TYR A 1 535 ? 20.030 -11.335 -16.015 1.00 88.81 535 TYR A N 1
ATOM 4307 C CA . TYR A 1 535 ? 19.946 -10.676 -17.316 1.00 88.81 535 TYR A CA 1
ATOM 4308 C C . TYR A 1 535 ? 20.546 -9.270 -17.291 1.00 88.81 535 TYR A C 1
ATOM 4310 O O . TYR A 1 535 ? 21.179 -8.894 -18.268 1.00 88.81 535 TYR A O 1
ATOM 4318 N N . GLY A 1 536 ? 20.454 -8.542 -16.174 1.00 89.19 536 GLY A N 1
ATOM 4319 C CA . GLY A 1 536 ? 21.158 -7.270 -15.989 1.00 89.19 536 GLY A CA 1
ATOM 4320 C C . GLY A 1 536 ? 22.676 -7.400 -16.062 1.00 89.19 536 GLY A C 1
ATOM 4321 O O . GLY A 1 536 ? 23.316 -6.598 -16.732 1.00 89.19 536 GLY A O 1
ATOM 4322 N N . GLU A 1 537 ? 23.265 -8.434 -15.459 1.00 86.94 537 GLU A N 1
ATOM 4323 C CA . GLU A 1 537 ? 24.709 -8.676 -15.597 1.00 86.94 537 GLU A CA 1
ATOM 4324 C C . GLU A 1 537 ? 25.103 -9.022 -17.039 1.00 86.94 537 GLU A C 1
ATOM 4326 O O . GLU A 1 537 ? 26.126 -8.548 -17.537 1.00 86.94 537 GLU A O 1
ATOM 4331 N N . MET A 1 538 ? 24.277 -9.797 -17.747 1.00 88.94 538 MET A N 1
ATOM 4332 C CA . MET A 1 538 ? 24.506 -10.073 -19.167 1.00 88.94 538 MET A CA 1
ATOM 4333 C C . MET A 1 538 ? 24.390 -8.804 -20.017 1.00 88.94 538 MET A C 1
ATOM 4335 O O . MET A 1 538 ? 25.254 -8.559 -20.856 1.00 88.94 538 MET A O 1
ATOM 4339 N N . GLU A 1 539 ? 23.376 -7.975 -19.767 1.00 93.31 539 GLU A N 1
ATOM 4340 C CA . GLU A 1 539 ? 23.182 -6.679 -20.421 1.00 93.31 539 GLU A CA 1
ATOM 4341 C C . GLU A 1 539 ? 24.427 -5.796 -20.244 1.00 93.31 539 GLU A C 1
ATOM 4343 O O . GLU A 1 539 ? 24.982 -5.331 -21.235 1.00 93.31 539 GLU A O 1
ATOM 4348 N N . LYS A 1 540 ? 24.970 -5.680 -19.022 1.00 92.12 540 LYS A N 1
ATOM 4349 C CA . LYS A 1 540 ? 26.232 -4.959 -18.754 1.00 92.12 540 LYS A CA 1
ATOM 4350 C C . LYS A 1 540 ? 27.403 -5.495 -19.580 1.00 92.12 540 LYS A C 1
ATOM 4352 O O . LYS A 1 540 ? 28.139 -4.712 -20.178 1.00 92.12 540 LYS A O 1
ATOM 4357 N N . ILE A 1 541 ? 27.578 -6.818 -19.638 1.00 92.31 541 ILE A N 1
ATOM 4358 C CA . ILE A 1 541 ? 28.658 -7.452 -20.414 1.00 92.31 541 ILE A CA 1
ATOM 4359 C C . ILE A 1 541 ? 28.546 -7.099 -21.903 1.00 92.31 541 ILE A C 1
ATOM 4361 O O . ILE A 1 541 ? 29.557 -6.796 -22.544 1.00 92.31 541 ILE A O 1
ATOM 4365 N N . PHE A 1 542 ? 27.339 -7.137 -22.471 1.00 95.62 542 PHE A N 1
ATOM 4366 C CA . PHE A 1 542 ? 27.134 -6.806 -23.880 1.00 95.62 542 PHE A CA 1
ATOM 4367 C C . PHE A 1 542 ? 27.233 -5.302 -24.156 1.00 95.62 542 PHE A C 1
ATOM 4369 O O . PHE A 1 542 ? 27.799 -4.937 -25.186 1.00 95.62 542 PHE A O 1
ATOM 4376 N N . THR A 1 543 ? 26.801 -4.438 -23.235 1.00 95.12 543 THR A N 1
ATOM 4377 C CA . THR A 1 543 ? 27.002 -2.981 -23.312 1.00 95.12 543 THR A CA 1
ATOM 4378 C C . THR A 1 543 ? 28.490 -2.627 -23.330 1.00 95.12 543 THR A C 1
ATOM 4380 O O . THR A 1 543 ? 28.940 -1.888 -24.203 1.00 95.12 543 THR A O 1
ATOM 4383 N N . GLU A 1 544 ? 29.283 -3.222 -22.436 1.00 94.38 544 GLU A N 1
ATOM 4384 C CA . GLU A 1 544 ? 30.743 -3.069 -22.383 1.00 94.38 544 GLU A CA 1
ATOM 4385 C C . GLU A 1 544 ? 31.412 -3.551 -23.678 1.00 94.38 544 GLU A C 1
ATOM 4387 O O . GLU A 1 544 ? 32.244 -2.864 -24.277 1.00 94.38 544 GLU A O 1
ATOM 4392 N N . LYS A 1 545 ? 31.006 -4.730 -24.163 1.00 95.81 545 LYS A N 1
ATOM 4393 C CA . LYS A 1 545 ? 31.501 -5.284 -25.427 1.00 95.81 545 LYS A CA 1
ATOM 4394 C C . LYS A 1 545 ? 31.166 -4.378 -26.611 1.00 95.81 545 LYS A C 1
ATOM 4396 O O . LYS A 1 545 ? 32.024 -4.178 -27.471 1.00 95.81 545 LYS A O 1
ATOM 4401 N N . LEU A 1 546 ? 29.951 -3.832 -26.658 1.00 96.50 546 LEU A N 1
ATOM 4402 C CA . LEU A 1 546 ? 29.523 -2.899 -27.695 1.00 96.50 546 LEU A CA 1
ATOM 4403 C C . LEU A 1 546 ? 30.340 -1.606 -27.628 1.00 96.50 546 LEU A C 1
ATOM 4405 O O . LEU A 1 546 ? 30.807 -1.140 -28.666 1.00 96.50 546 LEU A O 1
ATOM 4409 N N . ARG A 1 547 ? 30.588 -1.076 -26.421 1.00 95.50 547 ARG A N 1
ATOM 4410 C CA . ARG A 1 547 ? 31.426 0.113 -26.208 1.00 95.50 547 ARG A CA 1
ATOM 4411 C C . ARG A 1 547 ? 32.827 -0.083 -26.778 1.00 95.50 547 ARG A C 1
ATOM 4413 O O . ARG A 1 547 ? 33.234 0.709 -27.621 1.00 95.50 547 ARG A O 1
ATOM 4420 N N . MET A 1 548 ? 33.518 -1.165 -26.407 1.00 94.31 548 MET A N 1
ATOM 4421 C CA . MET A 1 548 ? 34.863 -1.467 -26.925 1.00 94.31 548 MET A CA 1
ATOM 4422 C C . MET A 1 548 ? 34.892 -1.611 -28.455 1.00 94.31 548 MET A C 1
ATOM 4424 O O . MET A 1 548 ? 35.846 -1.194 -29.110 1.00 94.31 548 MET A O 1
ATOM 4428 N N . GLN A 1 549 ? 33.860 -2.218 -29.052 1.00 94.44 549 GLN A N 1
ATOM 4429 C CA . GLN A 1 549 ? 33.780 -2.365 -30.509 1.00 94.44 549 GLN A CA 1
ATOM 4430 C C . GLN A 1 549 ? 33.542 -1.023 -31.215 1.00 94.44 549 GLN A C 1
ATOM 4432 O O . GLN A 1 549 ? 34.139 -0.770 -32.263 1.00 94.44 549 GLN A O 1
ATOM 4437 N N . LEU A 1 550 ? 32.683 -0.171 -30.652 1.00 93.31 550 LEU A N 1
ATOM 4438 C CA . LEU A 1 550 ? 32.382 1.149 -31.199 1.00 93.31 550 LEU A CA 1
ATOM 4439 C C . LEU A 1 550 ? 33.534 2.135 -31.000 1.00 93.31 550 LEU A C 1
ATOM 4441 O O . LEU A 1 550 ? 33.752 2.952 -31.885 1.00 93.31 550 LEU A O 1
ATOM 4445 N N . GLU A 1 551 ? 34.305 2.035 -29.917 1.00 92.69 551 GLU A N 1
ATOM 4446 C CA . GLU A 1 551 ? 35.498 2.861 -29.683 1.00 92.69 551 GLU A CA 1
ATOM 4447 C C . GLU A 1 551 ? 36.475 2.762 -30.862 1.00 92.69 551 GLU A C 1
ATOM 4449 O O . GLU A 1 551 ? 36.821 3.777 -31.468 1.00 92.69 551 GLU A O 1
ATOM 4454 N N . GLY A 1 552 ? 36.799 1.538 -31.292 1.00 87.44 552 GLY A N 1
ATOM 4455 C CA . GLY A 1 552 ? 37.669 1.317 -32.450 1.00 87.44 552 GLY A CA 1
ATOM 4456 C C . GLY A 1 552 ? 37.092 1.822 -33.781 1.00 87.44 552 GLY A C 1
ATOM 4457 O O . GLY A 1 552 ? 37.845 2.253 -34.651 1.00 87.44 552 GLY A O 1
ATOM 4458 N N . ILE A 1 553 ? 35.765 1.802 -33.960 1.00 87.50 553 ILE A N 1
ATOM 4459 C CA . ILE A 1 553 ? 35.110 2.359 -35.161 1.00 87.50 553 ILE A CA 1
ATOM 4460 C C . ILE A 1 553 ? 35.122 3.887 -35.133 1.00 87.50 553 ILE A C 1
ATOM 4462 O O . ILE A 1 553 ? 35.335 4.526 -36.164 1.00 87.50 553 ILE A O 1
ATOM 4466 N N . LEU A 1 554 ? 34.878 4.481 -33.968 1.00 88.19 554 LEU A N 1
ATOM 4467 C CA . LEU A 1 554 ? 34.787 5.926 -33.796 1.00 88.19 554 LEU A CA 1
ATOM 4468 C C . LEU A 1 554 ? 36.136 6.612 -34.023 1.00 88.19 554 LEU A C 1
ATOM 4470 O O . LEU A 1 554 ? 36.152 7.709 -34.572 1.00 88.19 554 LEU A O 1
ATOM 4474 N N . GLU A 1 555 ? 37.259 5.953 -33.717 1.00 85.31 555 GLU A N 1
ATOM 4475 C CA . GLU A 1 555 ? 38.600 6.430 -34.101 1.00 85.31 555 GLU A CA 1
ATOM 4476 C C . GLU A 1 555 ? 38.770 6.595 -35.623 1.00 85.31 555 GLU A C 1
ATOM 4478 O O . GLU A 1 555 ? 39.567 7.416 -36.082 1.00 85.31 555 GLU A O 1
ATOM 4483 N N . MET A 1 556 ? 38.017 5.830 -36.420 1.00 83.56 556 MET A N 1
ATOM 4484 C CA . MET A 1 556 ? 38.042 5.892 -37.885 1.00 83.56 556 MET A CA 1
ATOM 4485 C C . MET A 1 556 ? 37.044 6.909 -38.458 1.00 83.56 556 MET A C 1
ATOM 4487 O O . MET A 1 556 ? 37.110 7.228 -39.650 1.00 83.56 556 MET A O 1
ATOM 4491 N N . LEU A 1 557 ? 36.104 7.401 -37.646 1.00 86.50 557 LEU A N 1
ATOM 4492 C CA . LEU A 1 557 ? 35.022 8.271 -38.086 1.00 86.50 557 LEU A CA 1
ATOM 4493 C C . LEU A 1 557 ? 35.457 9.747 -37.991 1.00 86.50 557 LEU A C 1
ATOM 4495 O O . LEU A 1 557 ? 35.752 10.230 -36.896 1.00 86.50 557 LEU A O 1
ATOM 4499 N N . PRO A 1 558 ? 35.500 10.508 -39.102 1.00 83.56 558 PRO A N 1
ATOM 4500 C CA . PRO A 1 558 ? 35.817 11.929 -39.022 1.00 83.56 558 PRO A CA 1
ATOM 4501 C C . PRO A 1 558 ? 34.698 12.683 -38.290 1.00 83.56 558 PRO A C 1
ATOM 4503 O O . PRO A 1 558 ? 33.522 12.357 -38.440 1.00 83.56 558 PRO A O 1
ATOM 4506 N N . SER A 1 559 ? 35.048 13.728 -37.535 1.00 85.50 559 SER A N 1
ATOM 4507 C CA . SER A 1 559 ? 34.041 14.663 -37.016 1.00 85.50 559 SER A CA 1
ATOM 4508 C C . SER A 1 559 ? 33.436 15.457 -38.189 1.00 85.50 559 SER A C 1
ATOM 4510 O O . SER A 1 559 ? 34.205 16.065 -38.942 1.00 85.50 559 SER A O 1
ATOM 4512 N N . PRO A 1 560 ? 32.100 15.464 -38.370 1.00 88.88 560 PRO A N 1
ATOM 4513 C CA . PRO A 1 560 ? 31.454 16.173 -39.475 1.00 88.88 560 PRO A CA 1
ATOM 4514 C C . PRO A 1 560 ? 31.752 17.677 -39.497 1.00 88.88 560 PRO A C 1
ATOM 4516 O O . PRO A 1 560 ? 31.626 18.375 -38.485 1.00 88.88 560 PRO A O 1
ATOM 4519 N N . THR A 1 561 ? 32.088 18.211 -40.670 1.00 91.62 561 THR A N 1
ATOM 4520 C CA . THR A 1 561 ? 32.153 19.660 -40.903 1.00 91.62 561 THR A CA 1
ATOM 4521 C C . THR A 1 561 ? 30.748 20.270 -41.013 1.00 91.62 561 THR A C 1
ATOM 4523 O O . THR A 1 561 ? 29.753 19.562 -41.149 1.00 91.62 561 THR A O 1
ATOM 4526 N N . ASP A 1 562 ? 30.631 21.602 -40.962 1.00 92.94 562 ASP A N 1
ATOM 4527 C CA . ASP A 1 562 ? 29.330 22.266 -41.168 1.00 92.94 562 ASP A CA 1
ATOM 4528 C C . ASP A 1 562 ? 28.744 21.980 -42.562 1.00 92.94 562 ASP A C 1
ATOM 4530 O O . ASP A 1 562 ? 27.526 21.859 -42.702 1.00 92.94 562 ASP A O 1
ATOM 4534 N N . ASP A 1 563 ? 29.605 21.824 -43.572 1.00 92.50 563 ASP A N 1
ATOM 4535 C CA . ASP A 1 563 ? 29.203 21.457 -44.931 1.00 92.50 563 ASP A CA 1
ATOM 4536 C C . ASP A 1 563 ? 28.723 19.999 -45.001 1.00 92.50 563 ASP A C 1
ATOM 4538 O O . ASP A 1 563 ? 27.724 19.725 -45.666 1.00 92.50 563 ASP A O 1
ATOM 4542 N N . ASP A 1 564 ? 29.364 19.085 -44.264 1.00 92.38 564 ASP A N 1
ATOM 4543 C CA . ASP A 1 564 ? 28.926 17.687 -44.152 1.00 92.38 564 ASP A CA 1
ATOM 4544 C C . ASP A 1 564 ? 27.539 17.592 -43.505 1.00 92.38 564 ASP A C 1
ATOM 4546 O O . ASP A 1 564 ? 26.648 16.921 -44.024 1.00 92.38 564 ASP A O 1
ATOM 4550 N N . VAL A 1 565 ? 27.315 18.314 -42.399 1.00 94.06 565 VAL A N 1
ATOM 4551 C CA . VAL A 1 565 ? 26.004 18.339 -41.729 1.00 94.06 565 VAL A CA 1
ATOM 4552 C C . VAL A 1 565 ? 24.940 18.959 -42.628 1.00 94.06 565 VAL A C 1
ATOM 4554 O O . VAL A 1 565 ? 23.808 18.476 -42.667 1.00 94.06 565 VAL A O 1
ATOM 4557 N N . LYS A 1 566 ? 25.287 20.007 -43.381 1.00 94.75 566 LYS A N 1
ATOM 4558 C CA . LYS A 1 566 ? 24.379 20.582 -44.372 1.00 94.75 566 LYS A CA 1
ATOM 4559 C C . LYS A 1 566 ? 24.020 19.563 -45.454 1.00 94.75 566 LYS A C 1
ATOM 4561 O O . LYS A 1 566 ? 22.843 19.431 -45.764 1.00 94.75 566 LYS A O 1
ATOM 4566 N N . ALA A 1 567 ? 24.994 18.820 -45.978 1.00 93.50 567 ALA A N 1
ATOM 4567 C CA . ALA A 1 567 ? 24.748 17.781 -46.975 1.00 93.50 567 ALA A CA 1
ATOM 4568 C C . ALA A 1 567 ? 23.836 16.666 -46.435 1.00 93.50 567 ALA A C 1
ATOM 4570 O O . ALA A 1 567 ? 22.927 16.235 -47.141 1.00 93.50 567 ALA A O 1
ATOM 4571 N N . ILE A 1 568 ? 24.024 16.252 -45.175 1.00 94.62 568 ILE A N 1
ATOM 4572 C CA . ILE A 1 568 ? 23.134 15.296 -44.497 1.00 94.62 568 ILE A CA 1
ATOM 4573 C C . ILE A 1 568 ? 21.709 15.853 -44.421 1.00 94.62 568 ILE A C 1
ATOM 4575 O O . ILE A 1 568 ? 20.769 15.175 -44.819 1.00 94.62 568 ILE A O 1
ATOM 4579 N N . LYS A 1 569 ? 21.530 17.092 -43.949 1.00 96.00 569 LYS A N 1
ATOM 4580 C CA . LYS A 1 569 ? 20.196 17.705 -43.840 1.00 96.00 569 LYS A CA 1
ATOM 4581 C C . LYS A 1 569 ? 19.519 17.899 -45.195 1.00 96.00 569 LYS A C 1
ATOM 4583 O O . LYS A 1 569 ? 18.320 17.663 -45.302 1.00 96.00 569 LYS A O 1
ATOM 4588 N N . ASP A 1 570 ? 20.273 18.298 -46.217 1.00 95.62 570 ASP A N 1
ATOM 4589 C CA . ASP A 1 570 ? 19.763 18.437 -47.581 1.00 95.62 570 ASP A CA 1
ATOM 4590 C C . ASP A 1 570 ? 19.290 17.070 -48.114 1.00 95.62 570 ASP A C 1
ATOM 4592 O O . ASP A 1 570 ? 18.175 16.982 -48.623 1.00 95.62 570 ASP A O 1
ATOM 4596 N N . MET A 1 571 ? 20.076 15.999 -47.912 1.00 94.00 571 MET A N 1
ATOM 4597 C CA . MET A 1 571 ? 19.694 14.618 -48.249 1.00 94.00 571 MET A CA 1
ATOM 4598 C C . MET A 1 571 ? 18.413 14.192 -47.522 1.00 94.00 571 MET A C 1
ATOM 4600 O O . MET A 1 571 ? 17.475 13.737 -48.171 1.00 94.00 571 MET A O 1
ATOM 4604 N N . LEU A 1 572 ? 18.335 14.388 -46.202 1.00 96.38 572 LEU A N 1
ATOM 4605 C CA . LEU A 1 572 ? 17.152 14.043 -45.405 1.00 96.38 572 LEU A CA 1
ATOM 4606 C C . LEU A 1 572 ? 15.900 14.798 -45.874 1.00 96.38 572 LEU A C 1
ATOM 4608 O O . LEU A 1 572 ? 14.824 14.213 -45.962 1.00 96.38 572 LEU A O 1
ATOM 4612 N N . ALA A 1 573 ? 16.033 16.079 -46.227 1.00 96.44 573 ALA A N 1
ATOM 4613 C CA . ALA A 1 573 ? 14.917 16.895 -46.699 1.00 96.44 573 ALA A CA 1
ATOM 4614 C C . ALA A 1 573 ? 14.409 16.480 -48.092 1.00 96.44 573 ALA A C 1
ATOM 4616 O O . ALA A 1 573 ? 13.234 16.690 -48.401 1.00 96.44 573 ALA A O 1
ATOM 4617 N N . THR A 1 574 ? 15.276 15.933 -48.952 1.00 95.31 574 THR A N 1
ATOM 4618 C CA . THR A 1 574 ? 14.907 15.537 -50.321 1.00 95.31 574 THR A CA 1
ATOM 4619 C C . THR A 1 574 ? 14.539 14.067 -50.464 1.00 95.31 574 THR A C 1
ATOM 4621 O O . THR A 1 574 ? 13.655 13.742 -51.256 1.00 95.31 574 THR A O 1
ATOM 4624 N N . GLU A 1 575 ? 15.227 13.188 -49.739 1.00 94.31 575 GLU A N 1
ATOM 4625 C CA . GLU A 1 575 ? 15.173 11.732 -49.912 1.00 94.31 575 GLU A CA 1
ATOM 4626 C C . GLU A 1 575 ? 14.616 11.009 -48.674 1.00 94.31 575 GLU A C 1
ATOM 4628 O O . GLU A 1 575 ? 14.152 9.879 -48.800 1.00 94.31 575 GLU A O 1
ATOM 4633 N N . GLY A 1 576 ? 14.568 11.665 -47.508 1.00 95.25 576 GLY A N 1
ATOM 4634 C CA . GLY A 1 576 ? 14.206 11.036 -46.235 1.00 95.25 576 GLY A CA 1
ATOM 4635 C C . GLY A 1 576 ? 15.367 10.253 -45.615 1.00 95.25 576 GLY A C 1
ATOM 4636 O O . GLY A 1 576 ? 16.528 10.441 -45.987 1.00 95.25 576 GLY A O 1
ATOM 4637 N N . LEU A 1 577 ? 15.062 9.387 -44.641 1.00 96.50 577 LEU A N 1
ATOM 4638 C CA . LEU A 1 577 ? 16.057 8.477 -44.061 1.00 96.50 577 LEU A CA 1
ATOM 4639 C C . LEU A 1 577 ? 16.567 7.476 -45.118 1.00 96.50 577 LEU A C 1
ATOM 4641 O O . LEU A 1 577 ? 15.786 7.040 -45.966 1.00 96.50 577 LEU A O 1
ATOM 4645 N N . PRO A 1 578 ? 17.842 7.050 -45.050 1.00 94.12 578 PRO A N 1
ATOM 4646 C CA . PRO A 1 578 ? 18.390 6.001 -45.905 1.00 94.12 578 PRO A CA 1
ATOM 4647 C C . PRO A 1 578 ? 17.531 4.725 -45.924 1.00 94.12 578 PRO A C 1
ATOM 4649 O O . PRO A 1 578 ? 17.115 4.240 -44.873 1.00 94.12 578 PRO A O 1
ATOM 4652 N N . ASP A 1 579 ? 17.355 4.112 -47.101 1.00 91.31 579 ASP A N 1
ATOM 4653 C CA . ASP A 1 579 ? 16.518 2.908 -47.284 1.00 91.31 579 ASP A CA 1
ATOM 4654 C C . ASP A 1 579 ? 16.857 1.775 -46.297 1.00 91.31 579 ASP A C 1
ATOM 4656 O O . ASP A 1 579 ? 15.971 1.127 -45.747 1.00 91.31 579 ASP A O 1
ATOM 4660 N N . ILE A 1 580 ? 18.151 1.565 -46.029 1.00 88.00 580 ILE A N 1
ATOM 4661 C CA . ILE A 1 580 ? 18.639 0.558 -45.075 1.00 88.00 580 ILE A CA 1
ATOM 4662 C C . ILE A 1 580 ? 18.147 0.818 -43.643 1.00 88.00 580 ILE A C 1
ATOM 4664 O O . ILE A 1 580 ? 17.807 -0.121 -42.929 1.00 88.00 580 ILE A O 1
ATOM 4668 N N . GLU A 1 581 ? 18.093 2.082 -43.229 1.00 93.69 581 GLU A N 1
ATOM 4669 C CA . GLU A 1 581 ? 17.613 2.491 -41.910 1.00 93.69 581 GLU A CA 1
ATOM 4670 C C . GLU A 1 581 ? 16.095 2.301 -41.823 1.00 93.69 581 GLU A C 1
ATOM 4672 O O . GLU A 1 581 ? 15.599 1.671 -40.889 1.00 93.69 581 GLU A O 1
ATOM 4677 N N . VAL A 1 582 ? 15.366 2.747 -42.852 1.00 95.38 582 VAL A N 1
ATOM 4678 C CA . VAL A 1 582 ? 13.912 2.558 -42.986 1.00 95.38 582 VAL A CA 1
ATOM 4679 C C . VAL A 1 582 ? 13.537 1.075 -42.926 1.00 95.38 582 VAL A C 1
ATOM 4681 O O . VAL A 1 582 ? 12.587 0.705 -42.235 1.00 95.38 582 VAL A O 1
ATOM 4684 N N . ASP A 1 583 ? 14.277 0.215 -43.624 1.00 91.88 583 ASP A N 1
ATOM 4685 C CA . ASP A 1 583 ? 14.027 -1.225 -43.654 1.00 91.88 583 ASP A CA 1
ATOM 4686 C C . ASP A 1 583 ? 14.295 -1.895 -42.302 1.00 91.88 583 ASP A C 1
ATOM 4688 O O . ASP A 1 583 ? 13.538 -2.790 -41.914 1.00 91.88 583 ASP A O 1
ATOM 4692 N N . ILE A 1 584 ? 15.340 -1.480 -41.574 1.00 91.75 584 ILE A N 1
ATOM 4693 C CA . ILE A 1 584 ? 15.617 -1.958 -40.209 1.00 91.75 584 ILE A CA 1
ATOM 4694 C C . ILE A 1 584 ? 14.479 -1.543 -39.273 1.00 91.75 584 ILE A C 1
ATOM 4696 O O . ILE A 1 584 ? 13.896 -2.399 -38.607 1.00 91.75 584 ILE A O 1
ATOM 4700 N N . LEU A 1 585 ? 14.112 -0.258 -39.264 1.00 94.75 585 LEU A N 1
ATOM 4701 C CA . LEU A 1 585 ? 13.056 0.275 -38.400 1.00 94.75 585 LEU A CA 1
ATOM 4702 C C . LEU A 1 585 ? 11.707 -0.416 -38.661 1.00 94.75 585 LEU A C 1
ATOM 4704 O O . LEU A 1 585 ? 11.029 -0.833 -37.724 1.00 94.75 585 LEU A O 1
ATOM 4708 N N . ARG A 1 586 ? 11.339 -0.631 -39.928 1.00 94.44 586 ARG A N 1
ATOM 4709 C CA . ARG A 1 586 ? 10.101 -1.345 -40.285 1.00 94.44 586 ARG A CA 1
ATOM 4710 C C . ARG A 1 586 ? 10.094 -2.801 -39.838 1.00 94.44 586 ARG A C 1
ATOM 4712 O O . ARG A 1 586 ? 9.054 -3.289 -39.405 1.00 94.44 586 ARG A O 1
ATOM 4719 N N . GLN A 1 587 ? 11.222 -3.503 -39.950 1.00 91.75 587 GLN A N 1
ATOM 4720 C CA . GLN A 1 587 ? 11.324 -4.890 -39.480 1.00 91.75 587 GLN A CA 1
ATOM 4721 C C . GLN A 1 587 ? 11.217 -4.995 -37.956 1.00 91.75 587 GLN A C 1
ATOM 4723 O O . GLN A 1 587 ? 10.738 -6.010 -37.459 1.00 91.75 587 GLN A O 1
ATOM 4728 N N . LEU A 1 588 ? 11.609 -3.941 -37.236 1.00 91.06 588 LEU A N 1
ATOM 4729 C CA . LEU A 1 588 ? 11.446 -3.818 -35.786 1.00 91.06 588 LEU A CA 1
ATOM 4730 C C . LEU A 1 588 ? 10.067 -3.277 -35.366 1.00 91.06 588 LEU A C 1
ATOM 4732 O O . LEU A 1 588 ? 9.798 -3.169 -34.178 1.00 91.06 588 LEU A O 1
ATOM 4736 N N . GLY A 1 589 ? 9.176 -2.985 -36.319 1.00 92.94 589 GLY A N 1
ATOM 4737 C CA . GLY A 1 589 ? 7.784 -2.615 -36.048 1.00 92.94 589 GLY A CA 1
ATOM 4738 C C . GLY A 1 589 ? 7.476 -1.115 -36.060 1.00 92.94 589 GLY A C 1
ATOM 4739 O O . GLY A 1 589 ? 6.315 -0.753 -35.871 1.00 92.94 589 GLY A O 1
ATOM 4740 N N . TYR A 1 590 ? 8.451 -0.245 -36.341 1.00 95.31 590 TYR A N 1
ATOM 4741 C CA . TYR A 1 590 ? 8.221 1.202 -36.389 1.00 95.31 590 TYR A CA 1
ATOM 4742 C C . TYR A 1 590 ? 7.343 1.611 -37.575 1.00 95.31 590 TYR A C 1
ATOM 4744 O O . TYR A 1 590 ? 7.487 1.132 -38.708 1.00 95.31 590 TYR A O 1
ATOM 4752 N N . THR A 1 591 ? 6.410 2.523 -37.307 1.00 96.75 591 THR A N 1
ATOM 4753 C CA . THR A 1 591 ? 5.426 2.982 -38.284 1.00 96.75 591 THR A CA 1
ATOM 4754 C C . THR A 1 591 ? 6.002 4.063 -39.197 1.00 96.75 591 THR A C 1
ATOM 4756 O O . THR A 1 591 ? 7.032 4.675 -38.922 1.00 96.75 591 THR A O 1
ATOM 4759 N N . ASN A 1 592 ? 5.299 4.374 -40.292 1.00 96.50 592 ASN A N 1
ATOM 4760 C CA . ASN A 1 592 ? 5.674 5.520 -41.126 1.00 96.50 592 ASN A CA 1
ATOM 4761 C C . ASN A 1 592 ? 5.610 6.850 -40.353 1.00 96.50 592 ASN A C 1
ATOM 4763 O O . ASN A 1 592 ? 6.314 7.781 -40.723 1.00 96.50 592 ASN A O 1
ATOM 4767 N N . GLN A 1 593 ? 4.769 6.953 -39.316 1.00 97.00 593 GLN A N 1
ATOM 4768 C CA . GLN A 1 593 ? 4.715 8.162 -38.497 1.00 97.00 593 GLN A CA 1
ATOM 4769 C C . GLN A 1 593 ? 5.978 8.295 -37.643 1.00 97.00 593 GLN A C 1
ATOM 4771 O O . GLN A 1 593 ? 6.562 9.370 -37.638 1.00 97.00 593 GLN A O 1
ATOM 4776 N N . ASP A 1 594 ? 6.443 7.207 -37.024 1.00 96.62 594 ASP A N 1
ATOM 4777 C CA . ASP A 1 594 ? 7.684 7.200 -36.233 1.00 96.62 594 ASP A CA 1
ATOM 4778 C C . ASP A 1 594 ? 8.895 7.581 -37.095 1.00 96.62 594 ASP A C 1
ATOM 4780 O O . ASP A 1 594 ? 9.724 8.398 -36.707 1.00 96.62 594 ASP A O 1
ATOM 4784 N N . ILE A 1 595 ? 8.952 7.047 -38.319 1.00 97.50 595 ILE A N 1
ATOM 4785 C CA . ILE A 1 595 ? 9.994 7.367 -39.304 1.00 97.50 595 ILE A CA 1
ATOM 4786 C C . ILE A 1 595 ? 9.963 8.854 -39.691 1.00 97.50 595 ILE A C 1
ATOM 4788 O O . ILE A 1 595 ? 11.017 9.484 -39.809 1.00 97.50 595 ILE A O 1
ATOM 4792 N N . ASN A 1 596 ? 8.772 9.431 -39.874 1.00 96.69 596 ASN A N 1
ATOM 4793 C CA . ASN A 1 596 ? 8.628 10.860 -40.153 1.00 96.69 596 ASN A CA 1
ATOM 4794 C C . ASN A 1 596 ? 9.058 11.706 -38.949 1.00 96.69 596 ASN A C 1
ATOM 4796 O O . ASN A 1 596 ? 9.828 12.642 -39.128 1.00 96.69 596 ASN A O 1
ATOM 4800 N N . ASP A 1 597 ? 8.627 11.350 -37.735 1.00 97.00 597 ASP A N 1
ATOM 4801 C CA . ASP A 1 597 ? 9.000 12.062 -36.508 1.00 97.00 597 ASP A CA 1
ATOM 4802 C C . ASP A 1 597 ? 10.527 12.041 -36.296 1.00 97.00 597 ASP A C 1
ATOM 4804 O O . ASP A 1 597 ? 11.122 13.048 -35.911 1.00 97.00 597 ASP A O 1
ATOM 4808 N N . LEU A 1 598 ? 11.180 10.916 -36.608 1.00 96.81 598 LEU A N 1
ATOM 4809 C CA . LEU A 1 598 ? 12.634 10.785 -36.564 1.00 96.81 598 LEU A CA 1
ATOM 4810 C C . LEU A 1 598 ? 13.325 11.647 -37.636 1.00 96.81 598 LEU A C 1
ATOM 4812 O O . LEU A 1 598 ? 14.320 12.313 -37.351 1.00 96.81 598 LEU A O 1
ATOM 4816 N N . THR A 1 599 ? 12.782 11.674 -38.856 1.00 97.12 599 THR A N 1
ATOM 4817 C CA . THR A 1 599 ? 13.286 12.530 -39.944 1.00 97.12 599 THR A CA 1
ATOM 4818 C C . THR A 1 599 ? 13.202 14.008 -39.558 1.00 97.12 599 THR A C 1
ATOM 4820 O O . THR A 1 599 ? 14.198 14.727 -39.655 1.00 97.12 599 THR A O 1
ATOM 4823 N N . ASP A 1 600 ? 12.040 14.443 -39.066 1.00 95.94 600 ASP A N 1
ATOM 4824 C CA . ASP A 1 600 ? 11.790 15.815 -38.617 1.00 95.94 600 ASP A CA 1
ATOM 4825 C C . ASP A 1 600 ? 12.753 16.204 -37.485 1.00 95.94 600 ASP A C 1
ATOM 4827 O O . ASP A 1 600 ? 13.379 17.264 -37.538 1.00 95.94 600 ASP A O 1
ATOM 4831 N N . PHE A 1 601 ? 12.979 15.310 -36.516 1.00 95.88 601 PHE A N 1
ATOM 4832 C CA . PHE A 1 601 ? 13.956 15.529 -35.448 1.00 95.88 601 PHE A CA 1
ATOM 4833 C C . PHE A 1 601 ? 15.360 15.838 -35.990 1.00 95.88 601 PHE A C 1
ATOM 4835 O O . PHE A 1 601 ? 15.983 16.816 -35.570 1.00 95.88 601 PHE A O 1
ATOM 4842 N N . TYR A 1 602 ? 15.868 15.058 -36.949 1.00 95.06 602 TYR A N 1
ATOM 4843 C CA . TYR A 1 602 ? 17.199 15.301 -37.519 1.00 95.06 602 TYR A CA 1
ATOM 4844 C C . TYR A 1 602 ? 17.280 16.587 -38.348 1.00 95.06 602 TYR A C 1
ATOM 4846 O O . TYR A 1 602 ? 18.325 17.256 -38.365 1.00 95.06 602 TYR A O 1
ATOM 4854 N N . LEU A 1 603 ? 16.186 16.978 -39.000 1.00 94.38 603 LEU A N 1
ATOM 4855 C CA . LEU A 1 603 ? 16.098 18.265 -39.683 1.00 94.38 603 LEU A CA 1
ATOM 4856 C C . LEU A 1 603 ? 16.154 19.434 -38.686 1.00 94.38 603 LEU A C 1
ATOM 4858 O O . LEU A 1 603 ? 16.856 20.419 -38.948 1.00 94.38 603 LEU A O 1
ATOM 4862 N N . ASP A 1 604 ? 15.527 19.286 -37.520 1.00 91.81 604 ASP A N 1
ATOM 4863 C CA . ASP A 1 604 ? 15.384 20.343 -36.515 1.00 91.81 604 ASP A CA 1
ATOM 4864 C C . ASP A 1 604 ? 16.590 20.487 -35.569 1.00 91.81 604 ASP A C 1
ATOM 4866 O O . ASP A 1 604 ? 16.936 21.606 -35.174 1.00 91.81 604 ASP A O 1
ATOM 4870 N N . VAL A 1 605 ? 17.292 19.398 -35.226 1.00 89.38 605 VAL A N 1
ATOM 4871 C CA . VAL A 1 605 ? 18.409 19.451 -34.260 1.00 89.38 605 VAL A CA 1
ATOM 4872 C C . VAL A 1 605 ? 19.581 20.318 -34.739 1.00 89.38 605 VAL A C 1
ATOM 4874 O O . VAL A 1 605 ? 19.876 20.439 -35.932 1.00 89.38 605 VAL A O 1
ATOM 4877 N N . ASN A 1 606 ? 20.300 20.935 -33.799 1.00 88.19 606 ASN A N 1
ATOM 4878 C CA . ASN A 1 606 ? 21.415 21.828 -34.112 1.00 88.19 606 ASN A CA 1
ATOM 4879 C C . ASN A 1 606 ? 22.640 21.090 -34.691 1.00 88.19 606 ASN A C 1
ATOM 4881 O O . ASN A 1 606 ? 22.834 19.890 -34.505 1.00 88.19 606 ASN A O 1
ATOM 4885 N N . THR A 1 607 ? 23.525 21.830 -35.363 1.00 87.69 607 THR A N 1
ATOM 4886 C CA . THR A 1 607 ? 24.729 21.258 -35.987 1.00 87.69 607 THR A CA 1
ATOM 4887 C C . THR A 1 607 ? 25.659 20.573 -34.982 1.00 87.69 607 THR A C 1
ATOM 4889 O O . THR A 1 607 ? 26.289 19.571 -35.308 1.00 87.69 607 THR A O 1
ATOM 4892 N N . SER A 1 608 ? 25.731 21.061 -33.738 1.00 85.06 608 SER A N 1
ATOM 4893 C CA . SER A 1 608 ? 26.530 20.423 -32.683 1.00 85.06 608 SER A CA 1
ATOM 4894 C C . SER A 1 608 ? 26.063 19.010 -32.336 1.00 85.06 608 SER A C 1
ATOM 4896 O O . SER A 1 608 ? 26.892 18.203 -31.922 1.00 85.06 608 SER A O 1
ATOM 4898 N N . PHE A 1 609 ? 24.784 18.678 -32.550 1.00 86.00 609 PHE A N 1
ATOM 4899 C CA . PHE A 1 609 ? 24.271 17.330 -32.313 1.00 86.00 609 PHE A CA 1
ATOM 4900 C C . PHE A 1 609 ? 24.993 16.279 -33.171 1.00 86.00 609 PHE A C 1
ATOM 4902 O O . PHE A 1 609 ? 25.242 15.178 -32.685 1.00 86.00 609 PHE A O 1
ATOM 4909 N N . TYR A 1 610 ? 25.399 16.641 -34.391 1.00 88.50 610 TYR A N 1
ATOM 4910 C CA . TYR A 1 610 ? 26.103 15.769 -35.337 1.00 88.50 610 TYR A CA 1
ATOM 4911 C C . TYR A 1 610 ? 27.617 15.680 -35.094 1.00 88.50 610 TYR A C 1
ATOM 4913 O O . TYR A 1 610 ? 28.256 14.712 -35.489 1.00 88.50 610 TYR A O 1
ATOM 4921 N N . LYS A 1 611 ? 28.220 16.694 -34.462 1.00 86.06 611 LYS A N 1
ATOM 4922 C CA . LYS A 1 611 ? 29.685 16.866 -34.433 1.00 86.06 611 LYS A CA 1
ATOM 4923 C C . LYS A 1 611 ? 30.430 15.974 -33.436 1.00 86.06 611 LYS A C 1
ATOM 4925 O O . LYS A 1 611 ? 31.656 15.890 -33.511 1.00 86.06 611 LYS A O 1
ATOM 4930 N N . ASN A 1 612 ? 29.724 15.324 -32.511 1.00 78.88 612 ASN A N 1
ATOM 4931 C CA . ASN A 1 612 ? 30.326 14.541 -31.431 1.00 78.88 612 ASN A CA 1
ATOM 4932 C C . ASN A 1 612 ? 29.844 13.077 -31.436 1.00 78.88 612 ASN A C 1
ATOM 4934 O O . ASN A 1 612 ? 29.029 12.707 -30.592 1.00 78.88 612 ASN A O 1
ATOM 4938 N N . PRO A 1 613 ? 30.324 12.239 -32.372 1.00 80.75 613 PRO A N 1
ATOM 4939 C CA . PRO A 1 613 ? 29.951 10.824 -32.424 1.00 80.75 613 PRO A CA 1
ATOM 4940 C C . PRO A 1 613 ? 30.503 10.033 -31.221 1.00 80.75 613 PRO A C 1
ATOM 4942 O O . PRO A 1 613 ? 29.900 9.051 -30.792 1.00 80.75 613 PRO A O 1
ATOM 4945 N N . SER A 1 614 ? 31.592 10.504 -30.598 1.00 82.19 614 SER A N 1
ATOM 4946 C CA . SER A 1 614 ? 32.192 9.899 -29.400 1.00 82.19 614 SER A CA 1
ATOM 4947 C C . SER A 1 614 ? 31.287 9.931 -28.166 1.00 82.19 614 SER A C 1
ATOM 4949 O O . SER A 1 614 ? 31.505 9.147 -27.245 1.00 82.19 614 SER A O 1
ATOM 4951 N N . SER A 1 615 ? 30.229 10.758 -28.149 1.00 81.25 615 SER A N 1
ATOM 4952 C CA . SER A 1 615 ? 29.249 10.761 -27.052 1.00 81.25 615 SER A CA 1
ATOM 4953 C C . SER A 1 615 ? 28.525 9.420 -26.886 1.00 81.25 615 SER A C 1
ATOM 4955 O O . SER A 1 615 ? 27.965 9.164 -25.827 1.00 81.25 615 SER A O 1
ATOM 4957 N N . ILE A 1 616 ? 28.532 8.561 -27.912 1.00 88.00 616 ILE A N 1
ATOM 4958 C CA . ILE A 1 616 ? 28.009 7.190 -27.837 1.00 88.00 616 ILE A CA 1
ATOM 4959 C C . ILE A 1 616 ? 28.700 6.380 -26.733 1.00 88.00 616 ILE A C 1
ATOM 4961 O O . ILE A 1 616 ? 28.023 5.651 -26.013 1.00 88.00 616 ILE A O 1
ATOM 4965 N N . LEU A 1 617 ? 30.022 6.517 -26.570 1.00 89.56 617 LEU A N 1
ATOM 4966 C CA . LEU A 1 617 ? 30.772 5.753 -25.565 1.00 89.56 617 LEU A CA 1
ATOM 4967 C C . LEU A 1 617 ? 30.351 6.148 -24.150 1.00 89.56 617 LEU A C 1
ATOM 4969 O O . LEU A 1 617 ? 30.060 5.283 -23.330 1.00 89.56 617 LEU A O 1
ATOM 4973 N N . TYR A 1 618 ? 30.217 7.452 -23.923 1.00 83.56 618 TYR A N 1
ATOM 4974 C CA . TYR A 1 618 ? 29.737 8.013 -22.665 1.00 83.56 618 TYR A CA 1
ATOM 4975 C C . TYR A 1 618 ? 28.295 7.575 -22.347 1.00 83.56 618 TYR A C 1
ATOM 4977 O O . TYR A 1 618 ? 27.990 7.167 -21.233 1.00 83.56 618 TYR A O 1
ATOM 4985 N N . LEU A 1 619 ? 27.397 7.556 -23.340 1.00 86.12 619 LEU A N 1
ATOM 4986 C CA . LEU A 1 619 ? 26.026 7.061 -23.147 1.00 86.12 619 LEU A CA 1
ATOM 4987 C C . LEU A 1 619 ? 25.980 5.564 -22.784 1.00 86.12 619 LEU A C 1
ATOM 4989 O O . LEU A 1 619 ? 25.152 5.166 -21.968 1.00 86.12 619 LEU A O 1
ATOM 4993 N N . LEU A 1 620 ? 26.877 4.741 -23.339 1.00 90.38 620 LEU A N 1
ATOM 4994 C CA . LEU A 1 620 ? 26.999 3.319 -22.985 1.00 90.38 620 LEU A CA 1
ATOM 4995 C C . LEU A 1 620 ? 27.549 3.115 -21.563 1.00 90.38 620 LEU A C 1
ATOM 4997 O O . LEU A 1 620 ? 27.100 2.216 -20.847 1.00 90.38 620 LEU A O 1
ATOM 5001 N N . GLU A 1 621 ? 28.490 3.955 -21.128 1.00 85.75 621 GLU A N 1
ATOM 5002 C CA . GLU A 1 621 ? 28.958 3.987 -19.734 1.00 85.75 621 GLU A CA 1
ATOM 5003 C C . GLU A 1 621 ? 27.806 4.345 -18.792 1.00 85.75 621 GLU A C 1
ATOM 5005 O O . GLU A 1 621 ? 27.574 3.650 -17.799 1.00 85.75 621 GLU A O 1
ATOM 5010 N N . ASN A 1 622 ? 27.002 5.344 -19.162 1.00 81.62 622 ASN A N 1
ATOM 5011 C CA . ASN A 1 622 ? 25.861 5.761 -18.358 1.00 81.62 622 ASN A CA 1
ATOM 5012 C C . ASN A 1 622 ? 24.772 4.702 -18.263 1.00 81.62 622 ASN A C 1
ATOM 5014 O O . ASN A 1 622 ? 24.243 4.457 -17.179 1.00 81.62 622 ASN A O 1
ATOM 5018 N N . MET A 1 623 ? 24.487 4.022 -19.369 1.00 85.81 623 MET A N 1
ATOM 5019 C CA . MET A 1 623 ? 23.579 2.884 -19.381 1.00 85.81 623 MET A CA 1
ATOM 5020 C C . MET A 1 623 ? 24.073 1.765 -18.450 1.00 85.81 623 MET A C 1
ATOM 5022 O O . MET A 1 623 ? 23.292 1.234 -17.665 1.00 85.81 623 MET A O 1
ATOM 5026 N N . THR A 1 624 ? 25.376 1.459 -18.463 1.00 85.88 624 THR A N 1
ATOM 5027 C CA . THR A 1 624 ? 25.979 0.453 -17.567 1.00 85.88 624 THR A CA 1
ATOM 5028 C C . THR A 1 624 ? 25.784 0.814 -16.091 1.00 85.88 624 THR A C 1
ATOM 5030 O O . THR A 1 624 ? 25.373 -0.043 -15.304 1.00 85.88 624 THR A O 1
ATOM 5033 N N . ALA A 1 625 ? 26.024 2.077 -15.721 1.00 80.50 625 ALA A N 1
ATOM 5034 C CA . ALA A 1 625 ? 25.826 2.561 -14.354 1.00 80.50 625 ALA A CA 1
ATOM 5035 C C . ALA A 1 625 ? 24.350 2.485 -13.918 1.00 80.50 625 ALA A C 1
ATOM 5037 O O . ALA A 1 625 ? 24.056 2.036 -12.811 1.00 80.50 625 ALA A O 1
ATOM 5038 N N . LEU A 1 626 ? 23.406 2.851 -14.794 1.00 78.38 626 LEU A N 1
ATOM 5039 C CA . LEU A 1 626 ? 21.971 2.765 -14.494 1.00 78.38 626 LEU A CA 1
ATOM 5040 C C . LEU A 1 626 ? 21.488 1.329 -14.304 1.00 78.38 626 LEU A C 1
ATOM 5042 O O . LEU A 1 626 ? 20.707 1.065 -13.387 1.00 78.38 626 LEU A O 1
ATOM 5046 N N . ILE A 1 627 ? 21.970 0.390 -15.126 1.00 82.25 627 ILE A N 1
ATOM 5047 C CA . ILE A 1 627 ? 21.651 -1.032 -14.959 1.00 82.25 627 ILE A CA 1
ATOM 5048 C C . ILE A 1 627 ? 22.090 -1.496 -13.561 1.00 82.25 627 ILE A C 1
ATOM 5050 O O . ILE A 1 627 ? 21.311 -2.137 -12.853 1.00 82.25 627 ILE A O 1
ATOM 5054 N N . GLU A 1 628 ? 23.291 -1.112 -13.122 1.00 76.00 628 GLU A N 1
ATOM 5055 C CA . GLU A 1 628 ? 23.819 -1.447 -11.796 1.00 76.00 628 GLU A CA 1
ATOM 5056 C C . GLU A 1 628 ? 22.997 -0.841 -10.653 1.00 76.00 628 GLU A C 1
ATOM 5058 O O . GLU A 1 628 ? 22.586 -1.559 -9.736 1.00 76.00 628 GLU A O 1
ATOM 5063 N N . THR A 1 629 ? 22.672 0.449 -10.736 1.00 68.38 629 THR A N 1
ATOM 5064 C CA . THR A 1 629 ? 21.814 1.103 -9.745 1.00 68.38 629 THR A CA 1
ATOM 5065 C C . THR A 1 629 ? 20.440 0.444 -9.682 1.00 68.38 629 THR A C 1
ATOM 5067 O O . THR A 1 629 ? 19.980 0.097 -8.595 1.00 68.38 629 THR A O 1
ATOM 5070 N N . SER A 1 630 ? 19.800 0.186 -10.828 1.00 66.50 630 SER A N 1
ATOM 5071 C CA . SER A 1 630 ? 18.481 -0.453 -10.868 1.00 66.50 630 SER A CA 1
ATOM 5072 C C . SER A 1 630 ? 18.491 -1.827 -10.186 1.00 66.50 630 SER A C 1
ATOM 5074 O O . SER A 1 630 ? 17.598 -2.111 -9.394 1.00 66.50 630 SER A O 1
ATOM 5076 N N . ASN A 1 631 ? 19.542 -2.637 -10.370 1.00 67.38 631 ASN A N 1
ATOM 5077 C CA . ASN A 1 631 ? 19.698 -3.927 -9.691 1.00 67.38 631 ASN A CA 1
ATOM 5078 C C . ASN A 1 631 ? 19.805 -3.787 -8.159 1.00 67.38 631 ASN A C 1
ATOM 5080 O O . ASN A 1 631 ? 19.242 -4.607 -7.425 1.00 67.38 631 ASN A O 1
ATOM 5084 N N . ASN A 1 632 ? 20.483 -2.743 -7.671 1.00 65.56 632 ASN A N 1
ATOM 5085 C CA . ASN A 1 632 ? 20.643 -2.452 -6.240 1.00 65.56 632 ASN A CA 1
ATOM 5086 C C . ASN A 1 632 ? 19.354 -1.937 -5.580 1.00 65.56 632 ASN A C 1
ATOM 5088 O O . ASN A 1 632 ? 19.115 -2.159 -4.386 1.00 65.56 632 ASN A O 1
ATOM 5092 N N . LEU A 1 633 ? 18.494 -1.261 -6.343 1.00 58.41 633 LEU A N 1
ATOM 5093 C CA . LEU A 1 633 ? 17.215 -0.738 -5.858 1.00 58.41 633 LEU A CA 1
ATOM 5094 C C . LEU A 1 633 ? 16.102 -1.793 -5.785 1.00 58.41 633 LEU A C 1
ATOM 5096 O O . LEU A 1 633 ? 15.005 -1.478 -5.332 1.00 58.41 633 LEU A O 1
ATOM 5100 N N . LEU A 1 634 ? 16.383 -3.045 -6.156 1.00 60.69 634 LEU A N 1
ATOM 5101 C CA . LEU A 1 634 ? 15.460 -4.176 -6.061 1.00 60.69 634 LEU A CA 1
ATOM 5102 C C . LEU A 1 634 ? 15.775 -5.081 -4.849 1.00 60.69 634 LEU A C 1
ATOM 5104 O O . LEU A 1 634 ? 16.288 -6.191 -5.045 1.00 60.69 634 LEU A O 1
ATOM 5108 N N . PRO A 1 635 ? 15.548 -4.669 -3.586 1.00 49.62 635 PRO A N 1
ATOM 5109 C CA . PRO A 1 635 ? 15.629 -5.602 -2.472 1.00 49.62 635 PRO A CA 1
ATOM 5110 C C . PRO A 1 635 ? 14.407 -6.535 -2.479 1.00 49.62 635 PRO A C 1
ATOM 5112 O O . PRO A 1 635 ? 13.300 -6.101 -2.804 1.00 49.62 635 PRO A O 1
ATOM 5115 N N . PRO A 1 636 ? 14.573 -7.806 -2.086 1.00 43.62 636 PRO A N 1
ATOM 5116 C CA . PRO A 1 636 ? 13.433 -8.634 -1.743 1.00 43.62 636 PRO A CA 1
ATOM 5117 C C . PRO A 1 636 ? 12.757 -8.054 -0.496 1.00 43.62 636 PRO A C 1
ATOM 5119 O O . PRO A 1 636 ? 13.408 -7.846 0.525 1.00 43.62 636 PRO A O 1
ATOM 5122 N N . LEU A 1 637 ? 11.446 -7.843 -0.548 1.00 44.62 637 LEU A N 1
ATOM 5123 C CA . LEU A 1 637 ? 10.639 -7.811 0.667 1.00 44.62 637 LEU A CA 1
ATOM 5124 C C . LEU A 1 637 ? 10.270 -9.258 0.996 1.00 44.62 637 LEU A C 1
ATOM 5126 O O . LEU A 1 637 ? 9.228 -9.770 0.591 1.00 44.62 637 LEU A O 1
ATOM 5130 N N . LEU A 1 638 ? 11.187 -9.952 1.672 1.00 42.19 638 LEU A N 1
ATOM 5131 C CA . LEU A 1 638 ? 10.862 -11.192 2.371 1.00 42.19 638 LEU A CA 1
ATOM 5132 C C . LEU A 1 638 ? 10.152 -10.789 3.660 1.00 42.19 638 LEU A C 1
ATOM 5134 O O . LEU A 1 638 ? 10.793 -10.503 4.662 1.00 42.19 638 LEU A O 1
ATOM 5138 N N . TYR A 1 639 ? 8.824 -10.723 3.618 1.00 42.00 639 TYR A N 1
ATOM 5139 C CA . TYR A 1 639 ? 8.026 -10.342 4.784 1.00 42.00 639 TYR A CA 1
ATOM 5140 C C . TYR A 1 639 ? 7.968 -11.406 5.896 1.00 42.00 639 TYR A C 1
ATOM 5142 O O . TYR A 1 639 ? 7.333 -11.136 6.903 1.00 42.00 639 TYR A O 1
ATOM 5150 N N . ASP A 1 640 ? 8.627 -12.567 5.777 1.00 40.88 640 ASP A N 1
ATOM 5151 C CA . ASP A 1 640 ? 8.379 -13.686 6.709 1.00 40.88 640 ASP A CA 1
ATOM 5152 C C . ASP A 1 640 ? 9.592 -14.552 7.110 1.00 40.88 640 ASP A C 1
ATOM 5154 O O . ASP A 1 640 ? 9.407 -15.565 7.788 1.00 40.88 640 ASP A O 1
ATOM 5158 N N . GLU A 1 641 ? 10.838 -14.204 6.768 1.00 41.94 641 GLU A N 1
ATOM 5159 C CA . GLU A 1 641 ? 11.978 -14.878 7.415 1.00 41.94 641 GLU A CA 1
ATOM 5160 C C . GLU A 1 641 ? 12.331 -14.130 8.703 1.00 41.94 641 GLU A C 1
ATOM 5162 O O . GLU A 1 641 ? 12.896 -13.040 8.672 1.00 41.94 641 GLU A O 1
ATOM 5167 N N . LEU A 1 642 ? 11.935 -14.706 9.846 1.00 51.12 642 LEU A N 1
ATOM 5168 C CA . LEU A 1 642 ? 12.356 -14.267 11.177 1.00 51.12 642 LEU A CA 1
ATOM 5169 C C . LEU A 1 642 ? 13.880 -14.096 11.189 1.00 51.12 642 LEU A C 1
ATOM 5171 O O . LEU A 1 642 ? 14.613 -15.085 11.142 1.00 51.12 642 LEU A O 1
ATOM 5175 N N . ILE A 1 643 ? 14.345 -12.852 11.280 1.00 55.12 643 ILE A N 1
ATOM 5176 C CA . ILE A 1 643 ? 15.742 -12.560 11.593 1.00 55.12 643 ILE A CA 1
ATOM 5177 C C . ILE A 1 643 ? 15.955 -13.042 13.030 1.00 55.12 643 ILE A C 1
ATOM 5179 O O . ILE A 1 643 ? 15.270 -12.581 13.945 1.00 55.12 643 ILE A O 1
ATOM 5183 N N . GLN A 1 644 ? 16.834 -14.028 13.225 1.00 57.66 644 GLN A N 1
ATOM 5184 C CA . GLN A 1 644 ? 17.211 -14.447 14.572 1.00 57.66 644 GLN A CA 1
ATOM 5185 C C . GLN A 1 644 ? 18.068 -13.349 15.201 1.00 57.66 644 GLN A C 1
ATOM 5187 O O . GLN A 1 644 ? 19.005 -12.856 14.577 1.00 57.66 644 GLN A O 1
ATOM 5192 N N . THR A 1 645 ? 17.707 -12.953 16.419 1.00 67.81 645 THR A N 1
ATOM 5193 C CA . THR A 1 645 ? 18.440 -11.967 17.215 1.00 67.81 645 THR A CA 1
ATOM 5194 C C . THR A 1 645 ? 18.808 -12.584 18.551 1.00 67.81 645 THR A C 1
ATOM 5196 O O . THR A 1 645 ? 17.962 -13.241 19.171 1.00 67.81 645 THR A O 1
ATOM 5199 N N . ASN A 1 646 ? 20.024 -12.329 19.018 1.00 81.44 646 ASN A N 1
ATOM 5200 C CA . ASN A 1 646 ? 20.415 -12.619 20.393 1.00 81.44 646 ASN A CA 1
ATOM 5201 C C . ASN A 1 646 ? 20.318 -11.344 21.233 1.00 81.44 646 ASN A C 1
ATOM 5203 O O . ASN A 1 646 ? 20.213 -10.241 20.703 1.00 81.44 646 ASN A O 1
ATOM 5207 N N . ILE A 1 647 ? 20.259 -11.510 22.551 1.00 85.62 647 ILE A N 1
ATOM 5208 C CA . ILE A 1 647 ? 20.262 -10.387 23.486 1.00 85.62 647 ILE A CA 1
ATOM 5209 C C . ILE A 1 647 ? 21.369 -10.648 24.496 1.00 85.62 647 ILE A C 1
ATOM 5211 O O . ILE A 1 647 ? 21.219 -11.558 25.320 1.00 85.62 647 ILE A O 1
ATOM 5215 N N . ASP A 1 648 ? 22.438 -9.857 24.444 1.00 88.56 648 ASP A N 1
ATOM 5216 C CA . ASP A 1 648 ? 23.426 -9.794 25.520 1.00 88.56 648 ASP A CA 1
ATOM 5217 C C . ASP A 1 648 ? 23.073 -8.682 26.514 1.00 88.56 648 ASP A C 1
ATOM 5219 O O . ASP A 1 648 ? 22.382 -7.712 26.194 1.00 88.56 648 ASP A O 1
ATOM 5223 N N . VAL A 1 649 ? 23.489 -8.852 27.767 1.00 88.06 649 VAL A N 1
ATOM 5224 C CA . VAL A 1 649 ? 23.146 -7.958 28.874 1.00 88.06 649 VAL A CA 1
ATOM 5225 C C . VAL A 1 649 ? 24.388 -7.618 29.685 1.00 88.06 649 VAL A C 1
ATOM 5227 O O . VAL A 1 649 ? 25.039 -8.495 30.258 1.00 88.06 649 VAL A O 1
ATOM 5230 N N . ASN A 1 650 ? 24.660 -6.321 29.843 1.00 87.94 650 ASN A N 1
ATOM 5231 C CA . ASN A 1 650 ? 25.759 -5.814 30.652 1.00 87.94 650 ASN A CA 1
ATOM 5232 C C . ASN A 1 650 ? 25.274 -4.832 31.745 1.00 87.94 650 ASN A C 1
ATOM 5234 O O . ASN A 1 650 ? 24.695 -3.794 31.426 1.00 87.94 650 ASN A O 1
ATOM 5238 N N . PRO A 1 651 ? 25.549 -5.093 33.036 1.00 80.25 651 PRO A N 1
ATOM 5239 C CA . PRO A 1 651 ? 26.179 -6.301 33.555 1.00 80.25 651 PRO A CA 1
ATOM 5240 C C . PRO A 1 651 ? 25.181 -7.459 33.686 1.00 80.25 651 PRO A C 1
ATOM 5242 O O . PRO A 1 651 ? 24.078 -7.295 34.200 1.00 80.25 651 PRO A O 1
ATOM 5245 N N . HIS A 1 652 ? 25.613 -8.666 33.317 1.00 75.44 652 HIS A N 1
ATOM 5246 C CA . HIS A 1 652 ? 24.824 -9.894 33.484 1.00 75.44 652 HIS A CA 1
ATOM 5247 C C . HIS A 1 652 ? 24.577 -10.280 34.961 1.00 75.44 652 HIS A C 1
ATOM 5249 O O . HIS A 1 652 ? 23.689 -11.078 35.261 1.00 75.44 652 HIS A O 1
ATOM 5255 N N . ILE A 1 653 ? 25.371 -9.735 35.896 1.00 77.31 653 ILE A N 1
ATOM 5256 C CA . ILE A 1 653 ? 25.229 -9.893 37.351 1.00 77.31 653 ILE A CA 1
ATOM 5257 C C . ILE A 1 653 ? 25.399 -8.526 38.013 1.00 77.31 653 ILE A C 1
ATOM 5259 O O . ILE A 1 653 ? 26.386 -7.833 37.771 1.00 77.31 653 ILE A O 1
ATOM 5263 N N . ILE A 1 654 ? 24.474 -8.179 38.908 1.00 74.69 654 ILE A N 1
ATOM 5264 C CA . ILE A 1 654 ? 24.514 -6.938 39.688 1.00 74.69 654 ILE A CA 1
ATOM 5265 C C . ILE A 1 654 ? 25.015 -7.239 41.102 1.00 74.69 654 ILE A C 1
ATOM 5267 O O . ILE A 1 654 ? 24.460 -8.089 41.800 1.00 74.69 654 ILE A O 1
ATOM 5271 N N . ASP A 1 655 ? 26.045 -6.515 41.537 1.00 78.50 655 ASP A N 1
ATOM 5272 C CA . ASP A 1 655 ? 26.453 -6.461 42.941 1.00 78.50 655 ASP A CA 1
ATOM 5273 C C . ASP A 1 655 ? 25.546 -5.478 43.695 1.00 78.50 655 ASP A C 1
ATOM 5275 O O . ASP A 1 655 ? 25.505 -4.289 43.379 1.00 78.50 655 ASP A O 1
ATOM 5279 N N . ALA A 1 656 ? 24.822 -5.965 44.704 1.00 72.19 656 ALA A N 1
ATOM 5280 C CA . ALA A 1 656 ? 23.906 -5.145 45.496 1.00 72.19 656 ALA A CA 1
ATOM 5281 C C . ALA A 1 656 ? 24.623 -4.041 46.295 1.00 72.19 656 ALA A C 1
ATOM 5283 O O . ALA A 1 656 ? 24.005 -3.028 46.621 1.00 72.19 656 ALA A O 1
ATOM 5284 N N . ASP A 1 657 ? 25.915 -4.215 46.589 1.00 79.94 657 ASP A N 1
ATOM 5285 C CA . ASP A 1 657 ? 26.718 -3.215 47.297 1.00 79.94 657 ASP A CA 1
ATOM 5286 C C . ASP A 1 657 ? 27.334 -2.174 46.342 1.00 79.94 657 ASP A C 1
ATOM 5288 O O . ASP A 1 657 ? 27.812 -1.132 46.795 1.00 79.94 657 ASP A O 1
ATOM 5292 N N . ASN A 1 658 ? 27.298 -2.422 45.026 1.00 81.25 658 ASN A N 1
ATOM 5293 C CA . ASN A 1 658 ? 27.840 -1.552 43.979 1.00 81.25 658 ASN A CA 1
ATOM 5294 C C . ASN A 1 658 ? 26.941 -1.574 42.731 1.00 81.25 658 ASN A C 1
ATOM 5296 O O . ASN A 1 658 ? 27.337 -2.057 41.667 1.00 81.25 658 ASN A O 1
ATOM 5300 N N . VAL A 1 659 ? 25.721 -1.051 42.869 1.00 78.62 659 VAL A N 1
ATOM 5301 C CA . VAL A 1 659 ? 24.736 -1.020 41.778 1.00 78.62 659 VAL A CA 1
ATOM 5302 C C . VAL A 1 659 ? 25.225 -0.077 40.663 1.00 78.62 659 VAL A C 1
ATOM 5304 O O . VAL A 1 659 ? 25.548 1.080 40.955 1.00 78.62 659 VAL A O 1
ATOM 5307 N N . PRO A 1 660 ? 25.308 -0.537 39.399 1.00 84.69 660 PRO A N 1
ATOM 5308 C CA . PRO A 1 660 ? 25.651 0.320 38.268 1.00 84.69 660 PRO A CA 1
ATOM 5309 C C . PRO A 1 660 ? 24.555 1.367 38.040 1.00 84.69 660 PRO A C 1
ATOM 5311 O O . PRO A 1 660 ? 23.436 1.221 38.509 1.00 84.69 660 PRO A O 1
ATOM 5314 N N . GLU A 1 661 ? 24.850 2.435 37.303 1.00 90.88 661 GLU A N 1
ATOM 5315 C CA . GLU A 1 661 ? 23.821 3.431 36.966 1.00 90.88 661 GLU A CA 1
ATOM 5316 C C . GLU A 1 661 ? 22.785 2.856 35.982 1.00 90.88 661 GLU A C 1
ATOM 5318 O O . GLU A 1 661 ? 21.584 3.107 36.102 1.00 90.88 661 GLU A O 1
ATOM 5323 N N . TYR A 1 662 ? 23.249 2.013 35.057 1.00 92.44 662 TYR A N 1
ATOM 5324 C CA . TYR A 1 662 ? 22.461 1.474 33.958 1.00 92.44 662 TYR A CA 1
ATOM 5325 C C . TYR A 1 662 ? 22.648 -0.031 33.789 1.00 92.44 662 TYR A C 1
ATOM 5327 O O . TYR A 1 662 ? 23.672 -0.590 34.190 1.00 92.44 662 TYR A O 1
ATOM 5335 N N . ILE A 1 663 ? 21.656 -0.651 33.154 1.00 89.12 663 ILE A N 1
ATOM 5336 C CA . ILE A 1 663 ? 21.773 -1.973 32.545 1.00 89.12 663 ILE A CA 1
ATOM 5337 C C . ILE A 1 663 ? 21.546 -1.817 31.050 1.00 89.12 663 ILE A C 1
ATOM 5339 O O . ILE A 1 663 ? 20.510 -1.292 30.626 1.00 89.12 663 ILE A O 1
ATOM 5343 N N . ASP A 1 664 ? 22.525 -2.281 30.289 1.00 93.75 664 ASP A N 1
ATOM 5344 C CA . ASP A 1 664 ? 22.558 -2.219 28.840 1.00 93.75 664 ASP A CA 1
ATOM 5345 C C . ASP A 1 664 ? 22.201 -3.591 28.267 1.00 93.75 664 ASP A C 1
ATOM 5347 O O . ASP A 1 664 ? 22.722 -4.614 28.710 1.00 93.75 664 ASP A O 1
ATOM 5351 N N . PHE A 1 665 ? 21.280 -3.600 27.311 1.00 92.00 665 PHE A N 1
ATOM 5352 C CA . PHE A 1 665 ? 20.879 -4.759 26.528 1.00 92.00 665 PHE A CA 1
ATOM 5353 C C . PHE A 1 665 ? 21.314 -4.518 25.084 1.00 92.00 665 PHE A C 1
ATOM 5355 O O . PHE A 1 665 ? 20.926 -3.505 24.498 1.00 92.00 665 PHE A O 1
ATOM 5362 N N . TYR A 1 666 ? 22.077 -5.447 24.523 1.00 91.69 666 TYR A N 1
ATOM 5363 C CA . TYR A 1 666 ? 22.565 -5.409 23.148 1.00 91.69 666 TYR A CA 1
ATOM 5364 C C . TYR A 1 666 ? 21.764 -6.418 22.339 1.00 91.69 666 TYR A C 1
ATOM 5366 O O . TYR A 1 666 ? 21.836 -7.622 22.574 1.00 91.69 666 TYR A O 1
ATOM 5374 N N . ILE A 1 667 ? 20.905 -5.922 21.449 1.00 88.50 667 ILE A N 1
ATOM 5375 C CA . ILE A 1 667 ? 20.121 -6.773 20.550 1.00 88.50 667 ILE A CA 1
ATOM 5376 C C . ILE A 1 667 ? 20.983 -7.036 19.318 1.00 88.50 667 ILE A C 1
ATOM 5378 O O . ILE A 1 667 ? 21.014 -6.210 18.407 1.00 88.50 667 ILE A O 1
ATOM 5382 N N . GLU A 1 668 ? 21.690 -8.158 19.322 1.00 83.81 668 GLU A N 1
ATOM 5383 C CA . GLU A 1 668 ? 22.641 -8.561 18.287 1.00 83.81 668 GLU A CA 1
ATOM 5384 C C . GLU A 1 668 ? 21.941 -9.199 17.087 1.00 83.81 668 GLU A C 1
ATOM 5386 O O . GLU A 1 668 ? 20.991 -9.984 17.223 1.00 83.81 668 GLU A O 1
ATOM 5391 N N . PHE A 1 669 ? 22.471 -8.915 15.901 1.00 73.06 669 PHE A N 1
ATOM 5392 C CA . PHE A 1 669 ? 22.008 -9.479 14.641 1.00 73.06 669 PHE A CA 1
ATOM 5393 C C . PHE A 1 669 ? 23.131 -10.273 13.962 1.00 73.06 669 PHE A C 1
ATOM 5395 O O . PHE A 1 669 ? 24.209 -9.738 13.713 1.00 73.06 669 PHE A O 1
ATOM 5402 N N . ASP A 1 670 ? 22.846 -11.520 13.570 1.00 67.25 670 ASP A N 1
ATOM 5403 C CA . ASP A 1 670 ? 23.827 -12.389 12.896 1.00 67.25 670 ASP A CA 1
ATOM 5404 C C . ASP A 1 670 ? 24.256 -11.849 11.510 1.00 67.25 670 ASP A C 1
ATOM 5406 O O . ASP A 1 670 ? 25.384 -12.079 11.070 1.00 67.25 670 ASP A O 1
ATOM 5410 N N . ASP A 1 671 ? 23.360 -11.140 10.805 1.00 63.91 671 ASP A N 1
ATOM 5411 C CA . ASP A 1 671 ? 23.630 -10.466 9.525 1.00 63.91 671 ASP A CA 1
ATOM 5412 C C . ASP A 1 671 ? 22.626 -9.319 9.271 1.00 63.91 671 ASP A C 1
ATOM 5414 O O . ASP A 1 671 ? 21.430 -9.553 9.078 1.00 63.91 671 ASP A O 1
ATOM 5418 N N . ILE A 1 672 ? 23.108 -8.069 9.233 1.00 59.91 672 ILE A N 1
ATOM 5419 C CA . ILE A 1 672 ? 22.293 -6.876 8.916 1.00 59.91 672 ILE A CA 1
ATOM 5420 C C . ILE A 1 672 ? 22.521 -6.326 7.509 1.00 59.91 672 ILE A C 1
ATOM 5422 O O . ILE A 1 672 ? 21.938 -5.304 7.152 1.00 59.91 672 ILE A O 1
ATOM 5426 N N . SER A 1 673 ? 23.355 -6.970 6.689 1.00 54.75 673 SER A N 1
ATOM 5427 C CA . SER A 1 673 ? 23.734 -6.452 5.366 1.00 54.75 673 SER A CA 1
ATOM 5428 C C . SER A 1 673 ? 22.539 -6.279 4.414 1.00 54.75 673 SER A C 1
ATOM 5430 O O . SER A 1 673 ? 22.601 -5.497 3.462 1.00 54.75 673 SER A O 1
ATOM 5432 N N . ALA A 1 674 ? 21.425 -6.963 4.699 1.00 46.94 674 ALA A N 1
ATOM 5433 C CA . ALA A 1 674 ? 20.161 -6.870 3.974 1.00 46.94 674 ALA A CA 1
ATOM 5434 C C . ALA A 1 674 ? 19.099 -5.966 4.643 1.00 46.94 674 ALA A C 1
ATOM 5436 O O . ALA A 1 674 ? 18.060 -5.703 4.030 1.00 46.94 674 ALA A O 1
ATOM 5437 N N . ILE A 1 675 ? 19.329 -5.481 5.869 1.00 51.34 675 ILE A N 1
ATOM 5438 C CA . ILE A 1 675 ? 18.358 -4.689 6.634 1.00 51.34 675 ILE A CA 1
ATOM 5439 C C . ILE A 1 675 ? 18.470 -3.216 6.232 1.00 51.34 675 ILE A C 1
ATOM 5441 O O . ILE A 1 675 ? 19.510 -2.584 6.387 1.00 51.34 675 ILE A O 1
ATOM 5445 N N . ARG A 1 676 ? 17.378 -2.649 5.706 1.00 47.56 676 ARG A N 1
ATOM 5446 C CA . ARG A 1 676 ? 17.325 -1.242 5.256 1.00 47.56 676 ARG A CA 1
ATOM 5447 C C . ARG A 1 676 ? 16.885 -0.252 6.338 1.00 47.56 676 ARG A C 1
ATOM 5449 O O . ARG A 1 676 ? 16.970 0.950 6.119 1.00 47.56 676 ARG A O 1
ATOM 5456 N N . GLY A 1 677 ? 16.426 -0.755 7.480 1.00 53.12 677 GLY A N 1
ATOM 5457 C CA . GLY A 1 677 ? 16.029 0.027 8.645 1.00 53.12 677 GLY A CA 1
ATOM 5458 C C . GLY A 1 677 ? 15.455 -0.882 9.728 1.00 53.12 677 GLY A C 1
ATOM 5459 O O . GLY A 1 677 ? 14.812 -1.885 9.415 1.00 53.12 677 GLY A O 1
ATOM 5460 N N . VAL A 1 678 ? 15.697 -0.541 10.992 1.00 60.53 678 VAL A N 1
ATOM 5461 C CA . VAL A 1 678 ? 15.111 -1.228 12.148 1.00 60.53 678 VAL A CA 1
ATOM 5462 C C . VAL A 1 678 ? 14.259 -0.226 12.911 1.00 60.53 678 VAL A C 1
ATOM 5464 O O . VAL A 1 678 ? 14.698 0.889 13.170 1.00 60.53 678 VAL A O 1
ATOM 5467 N N . SER A 1 679 ? 13.039 -0.622 13.265 1.00 62.00 679 SER A N 1
ATOM 5468 C CA . SER A 1 679 ? 12.164 0.156 14.140 1.00 62.00 679 SER A CA 1
ATOM 5469 C C . SER A 1 679 ? 11.718 -0.715 15.306 1.00 62.00 679 SER A C 1
ATOM 5471 O O . SER A 1 679 ? 11.192 -1.814 15.112 1.00 62.00 679 SER A O 1
ATOM 5473 N N . ILE A 1 680 ? 11.935 -0.227 16.527 1.00 69.88 680 ILE A N 1
ATOM 5474 C CA . ILE A 1 680 ? 11.446 -0.873 17.743 1.00 69.88 680 ILE A CA 1
ATOM 5475 C C . ILE A 1 680 ? 10.050 -0.328 18.036 1.00 69.88 680 ILE A C 1
ATOM 5477 O O . ILE A 1 680 ? 9.885 0.762 18.579 1.00 69.88 680 ILE A O 1
ATOM 5481 N N . ASN A 1 681 ? 9.032 -1.123 17.708 1.00 66.81 681 ASN A N 1
ATOM 5482 C CA . ASN A 1 681 ? 7.631 -0.766 17.954 1.00 66.81 681 ASN A CA 1
ATOM 5483 C C . ASN A 1 681 ? 7.293 -0.699 19.454 1.00 66.81 681 ASN A C 1
ATOM 5485 O O . ASN A 1 681 ? 6.460 0.100 19.880 1.00 66.81 681 ASN A O 1
ATOM 5489 N N . SER A 1 682 ? 7.925 -1.552 20.266 1.00 76.12 682 SER A N 1
ATOM 5490 C CA . SER A 1 682 ? 7.803 -1.535 21.724 1.00 76.12 682 SER A CA 1
ATOM 5491 C C . SER A 1 682 ? 8.984 -2.249 22.373 1.00 76.12 682 SER A C 1
ATOM 5493 O O . SER A 1 682 ? 9.302 -3.370 21.985 1.00 76.12 682 SER A O 1
ATOM 5495 N N . CYS A 1 683 ? 9.569 -1.649 23.406 1.00 81.06 683 CYS A N 1
ATOM 5496 C CA . CYS A 1 683 ? 10.549 -2.298 24.269 1.00 81.06 683 CYS A CA 1
ATOM 5497 C C . CYS A 1 683 ? 10.222 -1.967 25.723 1.00 81.06 683 CYS A C 1
ATOM 5499 O O . CYS A 1 683 ? 10.030 -0.798 26.063 1.00 81.06 683 CYS A O 1
ATOM 5501 N N . LYS A 1 684 ? 10.114 -2.998 26.565 1.00 84.38 684 LYS A N 1
ATOM 5502 C CA . LYS A 1 684 ? 9.860 -2.849 27.996 1.00 84.38 684 LYS A CA 1
ATOM 5503 C C . LYS A 1 684 ? 10.548 -3.943 28.787 1.00 84.38 684 LYS A C 1
ATOM 5505 O O . LYS A 1 684 ? 10.537 -5.100 28.375 1.00 84.38 684 LYS A O 1
ATOM 5510 N N . LEU A 1 685 ? 11.039 -3.596 29.968 1.00 77.38 685 LEU A N 1
ATOM 5511 C CA . LEU A 1 685 ? 11.489 -4.585 30.935 1.00 77.38 685 LEU A CA 1
ATOM 5512 C C . LEU A 1 685 ? 10.292 -5.084 31.755 1.00 77.38 685 LEU A C 1
ATOM 5514 O O . LEU A 1 685 ? 9.543 -4.281 32.324 1.00 77.38 685 LEU A O 1
ATOM 5518 N N . ASN A 1 686 ? 10.101 -6.409 31.787 1.00 74.94 686 ASN A N 1
ATOM 5519 C CA . ASN A 1 686 ? 8.967 -7.082 32.437 1.00 74.94 686 ASN A CA 1
ATOM 5520 C C . ASN A 1 686 ? 7.596 -6.480 32.059 1.00 74.94 686 ASN A C 1
ATOM 5522 O O . ASN A 1 686 ? 6.722 -6.360 32.913 1.00 74.94 686 ASN A O 1
ATOM 5526 N N . ASP A 1 687 ? 7.431 -6.036 30.806 1.00 76.00 687 ASP A N 1
ATOM 5527 C CA . ASP A 1 687 ? 6.227 -5.378 30.260 1.00 76.00 687 ASP A CA 1
ATOM 5528 C C . ASP A 1 687 ? 5.806 -4.051 30.925 1.00 76.00 687 ASP A C 1
ATOM 5530 O O . ASP A 1 687 ? 4.781 -3.458 30.562 1.00 76.00 687 ASP A O 1
ATOM 5534 N N . ILE A 1 688 ? 6.597 -3.537 31.871 1.00 83.31 688 ILE A N 1
ATOM 5535 C CA . ILE A 1 688 ? 6.207 -2.413 32.732 1.00 83.31 688 ILE A CA 1
ATOM 5536 C C . ILE A 1 688 ? 7.095 -1.190 32.503 1.00 83.31 688 ILE A C 1
ATOM 5538 O O . ILE A 1 688 ? 6.582 -0.076 32.398 1.00 83.31 688 ILE A O 1
ATOM 5542 N N . ILE A 1 689 ? 8.409 -1.384 32.423 1.00 83.06 689 ILE A N 1
ATOM 5543 C CA . ILE A 1 689 ? 9.391 -0.299 32.532 1.00 83.06 689 ILE A CA 1
ATOM 5544 C C . ILE A 1 689 ? 9.883 0.071 31.138 1.00 83.06 689 ILE A C 1
ATOM 5546 O O . ILE A 1 689 ? 10.295 -0.808 30.387 1.00 83.06 689 ILE A O 1
ATOM 5550 N N . ASN A 1 690 ? 9.828 1.357 30.786 1.00 90.75 690 ASN A N 1
ATOM 5551 C CA . ASN A 1 690 ? 10.335 1.844 29.502 1.00 90.75 690 ASN A CA 1
ATOM 5552 C C . ASN A 1 690 ? 11.853 2.079 29.579 1.00 90.75 690 ASN A C 1
ATOM 5554 O O . ASN A 1 690 ? 12.339 2.500 30.631 1.00 90.75 690 ASN A O 1
ATOM 5558 N N . PRO A 1 691 ? 12.591 1.866 28.480 1.00 91.75 691 PRO A N 1
ATOM 5559 C CA . PRO A 1 691 ? 14.007 2.194 28.427 1.00 91.75 691 PRO A CA 1
ATOM 5560 C C . PRO A 1 691 ? 14.223 3.707 28.513 1.00 91.75 691 PRO A C 1
ATOM 5562 O O . PRO A 1 691 ? 13.386 4.502 28.078 1.00 91.75 691 PRO A O 1
ATOM 5565 N N . VAL A 1 692 ? 15.369 4.103 29.059 1.00 94.38 692 VAL A N 1
ATOM 5566 C CA . VAL A 1 692 ? 15.809 5.506 29.092 1.00 94.38 692 VAL A CA 1
ATOM 5567 C C . VAL A 1 692 ? 16.532 5.919 27.817 1.00 94.38 692 VAL A C 1
ATOM 5569 O O . VAL A 1 692 ? 16.629 7.110 27.529 1.00 94.38 692 VAL A O 1
ATOM 5572 N N . TYR A 1 693 ? 17.038 4.950 27.056 1.00 92.06 693 TYR A N 1
ATOM 5573 C CA . TYR A 1 693 ? 17.710 5.188 25.789 1.00 92.06 693 TYR A CA 1
ATOM 5574 C C . TYR A 1 693 ? 17.617 3.957 24.884 1.00 92.06 693 TYR A C 1
ATOM 5576 O O . TYR A 1 693 ? 17.652 2.823 25.364 1.00 92.06 693 TYR A O 1
ATOM 5584 N N . ILE A 1 694 ? 17.495 4.209 23.583 1.00 90.81 694 ILE A N 1
ATOM 5585 C CA . ILE A 1 694 ? 17.586 3.226 22.502 1.00 90.81 694 ILE A CA 1
ATOM 5586 C C . ILE A 1 694 ? 18.475 3.859 21.428 1.00 90.81 694 ILE A C 1
ATOM 5588 O O . ILE A 1 694 ? 18.276 5.036 21.110 1.00 90.81 694 ILE A O 1
ATOM 5592 N N . SER A 1 695 ? 19.447 3.126 20.885 1.00 85.12 695 SER A N 1
ATOM 5593 C CA . SER A 1 695 ? 20.257 3.634 19.776 1.00 85.12 695 SER A CA 1
ATOM 5594 C C . SER A 1 695 ? 19.407 3.831 18.515 1.00 85.12 695 SER A C 1
ATOM 5596 O O . SER A 1 695 ? 18.545 3.022 18.181 1.00 85.12 695 SER A O 1
ATOM 5598 N N . GLU A 1 696 ? 19.642 4.934 17.802 1.00 73.56 696 GLU A N 1
ATOM 5599 C CA . GLU A 1 696 ? 18.882 5.274 16.587 1.00 73.56 696 GLU A CA 1
ATOM 5600 C C . GLU A 1 696 ? 19.273 4.401 15.385 1.00 73.56 696 GLU A C 1
ATOM 5602 O O . GLU A 1 696 ? 18.497 4.252 14.443 1.00 73.56 696 GLU A O 1
ATOM 5607 N N . THR A 1 697 ? 20.478 3.824 15.410 1.00 74.06 697 THR A N 1
ATOM 5608 C CA . THR A 1 697 ? 21.006 2.969 14.342 1.00 74.06 697 THR A CA 1
ATOM 5609 C C . THR A 1 697 ? 21.728 1.752 14.928 1.00 74.06 697 THR A C 1
ATOM 5611 O O . THR A 1 697 ? 22.273 1.857 16.034 1.00 74.06 697 THR A O 1
ATOM 5614 N N . PRO A 1 698 ? 21.739 0.606 14.218 1.00 79.06 698 PRO A N 1
ATOM 5615 C CA . PRO A 1 698 ? 22.580 -0.529 14.582 1.00 79.06 698 PRO A CA 1
ATOM 5616 C C . PRO A 1 698 ? 24.071 -0.171 14.497 1.00 79.06 698 PRO A C 1
ATOM 5618 O O . PRO A 1 698 ? 24.503 0.468 13.535 1.00 79.06 698 PRO A O 1
ATOM 5621 N N . GLY A 1 699 ? 24.854 -0.599 15.480 1.00 81.81 699 GLY A N 1
ATOM 5622 C CA . GLY A 1 699 ? 26.299 -0.374 15.574 1.00 81.81 699 GLY A CA 1
ATOM 5623 C C . GLY A 1 699 ? 26.932 -1.368 16.543 1.00 81.81 699 GLY A C 1
ATOM 5624 O O . GLY A 1 699 ? 26.208 -2.102 17.183 1.00 81.81 699 GLY A O 1
ATOM 5625 N N . ASP A 1 700 ? 28.257 -1.412 16.637 1.00 85.88 700 ASP A N 1
ATOM 5626 C CA . ASP A 1 700 ? 28.981 -2.298 17.569 1.00 85.88 700 ASP A CA 1
ATOM 5627 C C . ASP A 1 700 ? 29.157 -1.571 18.918 1.00 85.88 700 ASP A C 1
ATOM 5629 O O . ASP A 1 700 ? 30.133 -0.838 19.120 1.00 85.88 700 ASP A O 1
ATOM 5633 N N . HIS A 1 701 ? 28.138 -1.632 19.782 1.00 87.50 701 HIS A N 1
ATOM 5634 C CA . HIS A 1 701 ? 28.085 -0.879 21.039 1.00 87.50 701 HIS A CA 1
ATOM 5635 C C . HIS A 1 701 ? 28.761 -1.615 22.202 1.00 87.50 701 HIS A C 1
ATOM 5637 O O . HIS A 1 701 ? 29.222 -0.946 23.135 1.00 87.50 701 HIS A O 1
ATOM 5643 N N . ASP A 1 702 ? 28.843 -2.946 22.161 1.00 86.94 702 ASP A N 1
ATOM 5644 C CA . ASP A 1 702 ? 29.522 -3.761 23.176 1.00 86.94 702 ASP A CA 1
ATOM 5645 C C . ASP A 1 702 ? 30.961 -4.166 22.797 1.00 86.94 702 ASP A C 1
ATOM 5647 O O . ASP A 1 702 ? 31.751 -4.531 23.677 1.00 86.94 702 ASP A O 1
ATOM 5651 N N . GLY A 1 703 ? 31.352 -3.984 21.533 1.00 86.75 703 GLY A N 1
ATOM 5652 C CA . GLY A 1 703 ? 32.704 -4.219 21.038 1.00 86.75 703 GLY A CA 1
ATOM 5653 C C . GLY A 1 703 ? 32.978 -5.668 20.635 1.00 86.75 703 GLY A C 1
ATOM 5654 O O . GLY A 1 703 ? 34.155 -6.052 20.565 1.00 86.75 703 GLY A O 1
ATOM 5655 N N . ASP A 1 704 ? 31.948 -6.484 20.409 1.00 85.94 704 ASP A N 1
ATOM 5656 C CA . ASP A 1 704 ? 32.072 -7.884 20.001 1.00 85.94 704 ASP A CA 1
ATOM 5657 C C . ASP A 1 704 ? 32.208 -8.075 18.470 1.00 85.94 704 ASP A C 1
ATOM 5659 O O . ASP A 1 704 ? 32.495 -9.180 17.996 1.00 85.94 704 ASP A O 1
ATOM 5663 N N . SER A 1 705 ? 32.156 -6.970 17.710 1.00 83.38 705 SER A N 1
ATOM 5664 C CA . SER A 1 705 ? 32.198 -6.915 16.239 1.00 83.38 705 SER A CA 1
ATOM 5665 C C . SER A 1 705 ? 30.943 -7.428 15.526 1.00 83.38 705 SER A C 1
ATOM 5667 O O . SER A 1 705 ? 30.971 -7.591 14.299 1.00 83.38 705 SER A O 1
ATOM 5669 N N . LEU A 1 706 ? 29.850 -7.646 16.253 1.00 80.75 706 LEU A N 1
ATOM 5670 C CA . LEU A 1 706 ? 28.509 -7.798 15.717 1.00 80.75 706 LEU A CA 1
ATOM 5671 C C . LEU A 1 706 ? 27.769 -6.457 15.836 1.00 80.75 706 LEU A C 1
ATOM 5673 O O . LEU A 1 706 ? 27.931 -5.716 16.797 1.00 80.75 706 LEU A O 1
ATOM 5677 N N . PRO A 1 707 ? 26.978 -6.073 14.827 1.00 80.25 707 PRO A N 1
ATOM 5678 C CA . PRO A 1 707 ? 26.145 -4.894 14.944 1.00 80.25 707 PRO A CA 1
ATOM 5679 C C . PRO A 1 707 ? 24.919 -5.197 15.809 1.00 80.25 707 PRO A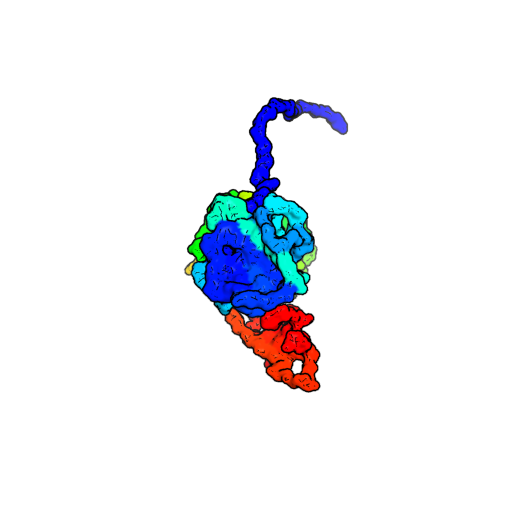 C 1
ATOM 5681 O O . PRO A 1 707 ? 24.163 -6.135 15.544 1.00 80.25 707 PRO A O 1
ATOM 5684 N N . ASP A 1 708 ? 24.687 -4.336 16.788 1.00 86.88 708 ASP A N 1
ATOM 5685 C CA . ASP A 1 708 ? 23.631 -4.432 17.780 1.00 86.88 708 ASP A CA 1
ATOM 5686 C C . ASP A 1 708 ? 22.799 -3.137 17.886 1.00 86.88 708 ASP A C 1
ATOM 5688 O O . ASP A 1 708 ? 23.184 -2.053 17.426 1.00 86.88 708 ASP A O 1
ATOM 5692 N N . ILE A 1 709 ? 21.616 -3.254 18.493 1.00 89.62 709 ILE A N 1
ATOM 5693 C CA . ILE A 1 709 ? 20.881 -2.102 19.024 1.00 89.62 709 ILE A CA 1
ATOM 5694 C C . ILE A 1 709 ? 21.046 -2.071 20.538 1.00 89.62 709 ILE A C 1
ATOM 5696 O O . ILE A 1 709 ? 20.595 -2.985 21.233 1.00 89.62 709 ILE A O 1
ATOM 5700 N N . LEU A 1 710 ? 21.587 -0.962 21.041 1.00 91.44 710 LEU A N 1
ATOM 5701 C CA . LEU A 1 710 ? 21.705 -0.695 22.466 1.00 91.44 710 LEU A CA 1
ATOM 5702 C C . LEU A 1 710 ? 20.368 -0.208 23.032 1.00 91.44 710 LEU A C 1
ATOM 5704 O O . LEU A 1 710 ? 19.854 0.841 22.639 1.00 91.44 710 LEU A O 1
ATOM 5708 N N . VAL A 1 711 ? 19.853 -0.925 24.027 1.00 93.06 711 VAL A N 1
ATOM 5709 C CA . VAL A 1 711 ? 18.716 -0.522 24.860 1.00 93.06 711 VAL A CA 1
ATOM 5710 C C . VAL A 1 711 ? 19.169 -0.384 26.310 1.00 93.06 711 VAL A C 1
ATOM 5712 O O . VAL A 1 711 ? 19.707 -1.318 26.895 1.00 93.06 711 VAL A O 1
ATOM 5715 N N . ARG A 1 712 ? 18.898 0.768 26.924 1.00 93.81 712 ARG A N 1
ATOM 5716 C CA . ARG A 1 712 ? 19.349 1.092 28.283 1.00 93.81 712 ARG A CA 1
ATOM 5717 C C . ARG A 1 712 ? 18.186 1.264 29.251 1.00 93.81 712 ARG A C 1
ATOM 5719 O O . ARG A 1 712 ? 17.249 2.014 28.970 1.00 93.81 712 ARG A O 1
ATOM 5726 N N . PHE A 1 713 ? 18.297 0.662 30.431 1.00 92.25 713 PHE A N 1
ATOM 5727 C CA . PHE A 1 713 ? 17.396 0.859 31.575 1.00 92.25 713 PHE A CA 1
ATOM 5728 C C . PHE A 1 713 ? 18.168 1.425 32.772 1.00 92.25 713 PHE A C 1
ATOM 5730 O O . PHE A 1 713 ? 19.361 1.151 32.913 1.00 92.25 713 PHE A O 1
ATOM 5737 N N . ASN A 1 714 ? 17.516 2.191 33.659 1.00 88.19 714 ASN A N 1
ATOM 5738 C CA . ASN A 1 714 ? 18.158 2.532 34.933 1.00 88.19 714 ASN A CA 1
ATOM 5739 C C . ASN A 1 714 ? 18.208 1.279 35.799 1.00 88.19 714 ASN A C 1
ATOM 5741 O O . ASN A 1 714 ? 17.188 0.615 35.990 1.00 88.19 714 ASN A O 1
ATOM 5745 N N . ALA A 1 715 ? 19.357 1.001 36.407 1.00 81.50 715 ALA A N 1
ATOM 5746 C CA . ALA A 1 715 ? 19.451 -0.126 37.329 1.00 81.50 715 ALA A CA 1
ATOM 5747 C C . ALA A 1 715 ? 18.567 0.065 38.576 1.00 81.50 715 ALA A C 1
ATOM 5749 O O . ALA A 1 715 ? 18.195 -0.912 39.207 1.00 81.50 715 ALA A O 1
ATOM 5750 N N . SER A 1 716 ? 18.195 1.307 38.919 1.00 78.56 716 SER A N 1
ATOM 5751 C CA . SER A 1 716 ? 17.279 1.608 40.029 1.00 78.56 716 SER A CA 1
ATOM 5752 C C . SER A 1 716 ? 15.835 1.161 39.800 1.00 78.56 716 SER A C 1
ATOM 5754 O O . SER A 1 716 ? 15.051 1.154 40.747 1.00 78.56 716 SER A O 1
ATOM 5756 N N . ASP A 1 717 ? 15.470 0.871 38.550 1.00 71.31 717 ASP A N 1
ATOM 5757 C CA . ASP A 1 717 ? 14.119 0.454 38.176 1.00 71.31 717 ASP A CA 1
ATOM 5758 C C . ASP A 1 717 ? 13.930 -1.078 38.319 1.00 71.31 717 ASP A C 1
ATOM 5760 O O . ASP A 1 717 ? 12.809 -1.575 38.193 1.00 71.31 717 ASP A O 1
ATOM 5764 N N . ILE A 1 718 ? 15.010 -1.818 38.613 1.00 65.56 718 ILE A N 1
ATOM 5765 C CA . ILE A 1 718 ? 15.109 -3.287 38.724 1.00 65.56 718 ILE A CA 1
ATOM 5766 C C . ILE A 1 718 ? 15.356 -3.675 40.179 1.00 65.56 718 ILE A C 1
ATOM 5768 O O . ILE A 1 718 ? 14.699 -4.638 40.642 1.00 65.56 718 ILE A O 1
#

pLDDT: mean 83.27, std 16.43, range [20.88, 98.75]